Protein AF-O26610-F1 (afdb_monomer_lite)

pLDDT: mean 88.09, std 11.47, range [32.47, 98.5]

Sequence (473 aa):
MEDIETREIFRISFTELNTYLTCPFRYMLLYEYGFDVPSTRDQLYGIAVHECLRRINRRLMRGEAVTDDYLQELASHALRDIEMSPDGFRAFISKLKRYLEEIRGRASEIVSAEKPFSIMKDGFMITGQTDLIIRNREGGLELVDFKSMSGSGIHARDIELQLGVYRHALDLDFDGFLAYTFEDSEWHLIEPAADIEGLLEDVAERIRREEFPPRENNLCSLCIFRSICTYINGRQEAGAGGEAEDLRRAFRDLDPHDMDGYVEAMERIMGYLRNSHDPEVRARAADYLGEAGDAVALDVLREALNDPGEGVRIAARRAIERLKKAQRALKEDYQTLICGRDLFKPKKIHTPEGQFVVCRVCGHSKFLEDGVREVVGIIGDEEYSWRQEDRLFISMWDEESKRARNADIDVLWVTDSGDMDYGWAINAVYQRLKNDVTRAKPLSEIPVILRGDPEIGEEEMDILQRFGEVRYG

Secondary structure (DSSP, 8-state):
---------EEEEHHHHHHHHH-HHHHIIIIIS----PPPHHHHHHHHHHHHHHHHHHHHHTT----HHHHHHHHHHHTTTS---HHHHHHHHHHHHHHHHHHHHHEEEEEEEEEEEEEEETTEEEEEEEEEEEEETTS-EEEEEEESS-GGG--HHHHHHHHHHHHHHH----SEEEEEETTTTEEEE----S--HHHHHHHHHHHHTT-------TTGGG-TTHHHHHHHT-----S---HHHHHHHHHHT--TTSHHHHHHHHHHHHHHHHH-S-HHHHHHHHHHHHHHT-GGGHHHHHHHTT-SSHHHHHHHHHHHHHHHHHHHHHHHSGGG-EETTT---EEEEEETTEEEEEETTT--STTEE----EEEEEES--S--EEETTEEEEE-EETTTTEE-----SEEEEE--TT--HHHHHHHHHHHHHT-TT-SS-GGGS-EEEES-----HHHHHHHTTSS-EEE-

Radius of gyration: 36.29 Å; chains: 1; bounding box: 86×63×99 Å

Foldseek 3Di:
DDPPPPLQQAEDEPVLVLQCVQALQSSCVCPVVPDDDDDDLQRLLFQLVLQLLLVLLVCVQVVHDDDLVNLLVSSCVSCVVPDDDPVRSVVLSVLSVVVSVVCVQFAPHFPDAFQWWWDDDPSYIYIGTFGTWGQGPVRFIEGEHEDAADPVPDDLVSQLAVQQVVCVTPPDDGPFYWYAYSVVRDIDTHHHDDDPPVVVVVSVVCVVVVNRQTDDDPCLVVDPCNVVNCVPPVDPDPDDDDLQVVLVVLLVQQDVVPVVSNLVSLVSLLCQLPPPPDLVSNLVSLQSLLVSLKCLSVVSLVVQCPPPDPSSVVSSVSSLVSNVVSQPVCVVQQQFKAQQVQQERWDWDQDPSGIHTARPPSRTPSRIDGLANFEEEEDADADAWDDDGNYIYHDQADQVVLAGGEHQHQAYEYEAHPDDPLVSSLVRSLVRHQPPPPHPDDQQRHEYEYEDDHPADPVSVVSNNSGHHYYHD

InterPro domains:
  IPR004155 PBS lyase HEAT-like repeat [SM00567] (279-308)
  IPR011335 Restriction endonuclease type II-like [SSF52980] (10-171)
  IPR011604 PD-(D/E)XK endonuclease-like domain superfamily [G3DSA:3.90.320.10] (6-231)
  IPR011989 Armadillo-like helical [G3DSA:1.25.10.10] (246-332)
  IPR016024 Armadillo-type fold [SSF48371] (264-326)
  IPR038726 PD-(D/E)XK endonuclease-like domain, AddAB-type [PF12705] (11-229)

Structure (mmCIF, N/CA/C/O backbone):
data_AF-O26610-F1
#
_entry.id   AF-O26610-F1
#
loop_
_atom_site.group_PDB
_atom_site.id
_atom_site.type_symbol
_atom_site.label_atom_id
_atom_site.label_alt_id
_atom_site.label_comp_id
_atom_site.label_asym_id
_atom_site.label_entity_id
_atom_site.label_seq_id
_atom_site.pdbx_PDB_ins_code
_atom_site.Cartn_x
_atom_site.Cartn_y
_atom_site.Cartn_z
_atom_site.occupancy
_atom_site.B_iso_or_equiv
_atom_site.auth_seq_id
_atom_site.auth_comp_id
_atom_site.auth_asym_id
_atom_site.auth_atom_id
_atom_site.pdbx_PDB_model_num
ATOM 1 N N . MET A 1 1 ? -44.484 -38.883 -3.568 1.00 38.44 1 MET A N 1
ATOM 2 C CA . MET A 1 1 ? -43.456 -38.726 -2.527 1.00 38.44 1 MET A CA 1
ATOM 3 C C . MET A 1 1 ? -42.482 -37.752 -3.145 1.00 38.44 1 MET A C 1
ATOM 5 O O . MET A 1 1 ? -41.622 -38.170 -3.904 1.00 38.44 1 MET A O 1
ATOM 9 N N . GLU A 1 2 ? -42.832 -36.469 -3.053 1.00 38.47 2 GLU A N 1
ATOM 10 C CA . GLU A 1 2 ? -42.018 -35.386 -3.603 1.00 38.47 2 GLU A CA 1
ATOM 11 C C . GLU A 1 2 ? -40.672 -35.426 -2.890 1.00 38.47 2 GLU A C 1
ATOM 13 O O . GLU A 1 2 ? -40.637 -35.530 -1.661 1.00 38.47 2 GLU A O 1
ATOM 18 N N . ASP A 1 3 ? -39.599 -35.429 -3.677 1.00 37.47 3 ASP A N 1
ATOM 19 C CA . ASP A 1 3 ? -38.250 -35.196 -3.188 1.00 37.47 3 ASP A CA 1
ATOM 20 C C . ASP A 1 3 ? -38.277 -33.869 -2.434 1.00 37.47 3 ASP A C 1
ATOM 22 O O . ASP A 1 3 ? -38.389 -32.791 -3.018 1.00 37.47 3 ASP A O 1
ATOM 26 N N . ILE A 1 4 ? -38.230 -33.958 -1.108 1.00 45.69 4 ILE A N 1
ATOM 27 C CA . ILE A 1 4 ? -37.849 -32.836 -0.269 1.00 45.69 4 ILE A CA 1
ATOM 28 C C . ILE A 1 4 ? -36.360 -32.679 -0.555 1.00 45.69 4 ILE A C 1
ATOM 30 O O . ILE A 1 4 ? -35.533 -33.284 0.125 1.00 45.69 4 ILE A O 1
ATOM 34 N N . GLU A 1 5 ? -36.022 -31.934 -1.611 1.00 47.41 5 GLU A N 1
ATOM 35 C CA . GLU A 1 5 ? -34.691 -31.365 -1.767 1.00 47.41 5 GLU A CA 1
ATOM 36 C C . GLU A 1 5 ? -34.381 -30.681 -0.437 1.00 47.41 5 GLU A C 1
ATOM 38 O O . GLU A 1 5 ? -34.963 -29.650 -0.085 1.00 47.41 5 GLU A O 1
ATOM 43 N N . THR A 1 6 ? -33.517 -31.303 0.360 1.00 47.16 6 THR A N 1
ATOM 44 C CA . THR A 1 6 ? -32.883 -30.668 1.506 1.00 47.16 6 THR A CA 1
ATOM 45 C C . THR A 1 6 ? -32.123 -29.476 0.954 1.00 47.16 6 THR A C 1
ATOM 47 O O . THR A 1 6 ? -30.974 -29.617 0.547 1.00 47.16 6 THR A O 1
ATOM 50 N N . ARG A 1 7 ? -32.788 -28.314 0.881 1.00 55.81 7 ARG A N 1
ATOM 51 C CA . ARG A 1 7 ? -32.144 -27.026 0.634 1.00 55.81 7 ARG A CA 1
ATOM 52 C C . ARG A 1 7 ? -30.983 -26.942 1.608 1.00 55.81 7 ARG A C 1
ATOM 54 O O . ARG A 1 7 ? -31.197 -26.951 2.821 1.00 55.81 7 ARG A O 1
ATOM 61 N N . GLU A 1 8 ? -29.775 -26.951 1.066 1.00 65.88 8 GLU A N 1
ATOM 62 C CA . GLU A 1 8 ? -28.551 -26.868 1.843 1.00 65.88 8 GLU A CA 1
ATOM 63 C C . GLU A 1 8 ? -28.619 -25.586 2.680 1.00 65.88 8 GLU A C 1
ATOM 65 O O . GLU A 1 8 ? -28.785 -24.486 2.150 1.00 65.88 8 GLU A O 1
ATOM 70 N N . ILE A 1 9 ? -28.640 -25.741 4.007 1.00 77.62 9 ILE A N 1
ATOM 71 C CA . ILE A 1 9 ? -28.778 -24.603 4.915 1.00 77.62 9 ILE A CA 1
ATOM 72 C C . ILE A 1 9 ? -27.419 -23.913 4.977 1.00 77.62 9 ILE A C 1
ATOM 74 O O . ILE A 1 9 ? -26.476 -24.447 5.559 1.00 77.62 9 ILE A O 1
ATOM 78 N N . PHE A 1 10 ? -27.335 -22.712 4.413 1.00 81.94 10 PHE A N 1
ATOM 79 C CA . PHE A 1 10 ? -26.148 -21.875 4.498 1.00 81.94 10 PHE A CA 1
ATOM 80 C C . PHE A 1 10 ? -26.094 -21.223 5.880 1.00 81.94 10 PHE A C 1
ATOM 82 O O . PHE A 1 10 ? -27.008 -20.488 6.257 1.00 81.94 10 PHE A O 1
ATOM 89 N N . ARG A 1 11 ? -25.059 -21.524 6.669 1.00 88.25 11 ARG A N 1
ATOM 90 C CA . ARG A 1 11 ? -24.946 -21.083 8.064 1.00 88.25 11 ARG A CA 1
ATOM 91 C C . ARG A 1 11 ? -23.784 -20.115 8.239 1.00 88.25 11 ARG A C 1
ATOM 93 O O . ARG A 1 11 ? -22.658 -20.488 7.947 1.00 88.25 11 ARG A O 1
ATOM 100 N N . ILE A 1 12 ? -24.058 -18.953 8.830 1.00 89.69 12 ILE A N 1
ATOM 101 C CA . ILE A 1 12 ? -23.043 -17.964 9.212 1.00 89.69 12 ILE A CA 1
ATOM 102 C C . ILE A 1 12 ? -23.151 -17.579 10.687 1.00 89.69 12 ILE A C 1
ATOM 104 O O . ILE A 1 12 ? -24.216 -17.656 11.314 1.00 89.69 12 ILE A O 1
ATOM 108 N N . SER A 1 13 ? -22.042 -17.148 11.276 1.00 89.81 13 SER A N 1
ATOM 109 C CA . SER A 1 13 ? -22.050 -16.480 12.575 1.00 89.81 13 SER A CA 1
ATOM 110 C C . SER A 1 13 ? -22.505 -15.014 12.479 1.00 89.81 13 SER A C 1
ATOM 112 O O . SER A 1 13 ? -22.511 -14.389 11.420 1.00 89.81 13 SER A O 1
ATOM 114 N N . PHE A 1 14 ? -22.875 -14.413 13.607 1.00 86.62 14 PHE A N 1
ATOM 115 C CA . PHE A 1 14 ? -23.150 -12.977 13.665 1.00 86.62 14 PHE A CA 1
ATOM 116 C C . PHE A 1 14 ? -21.898 -12.134 13.345 1.00 86.62 14 PHE A C 1
ATOM 118 O O . PHE A 1 14 ? -21.988 -11.097 12.691 1.00 86.62 14 PHE A O 1
ATOM 125 N N . THR A 1 15 ? -20.710 -12.603 13.736 1.00 84.44 15 THR A N 1
ATOM 126 C CA . THR A 1 15 ? -19.430 -11.959 13.396 1.00 84.44 15 THR A CA 1
ATOM 127 C C . THR A 1 15 ? -19.179 -11.965 11.888 1.00 84.44 15 THR A C 1
ATOM 129 O O . THR A 1 15 ? -18.706 -10.973 11.328 1.00 84.44 15 THR A O 1
ATOM 132 N N . GLU A 1 16 ? -19.528 -13.060 11.219 1.00 91.44 16 GLU A N 1
ATOM 133 C CA . GLU A 1 16 ? -19.528 -13.183 9.761 1.00 91.44 16 GLU A CA 1
ATOM 134 C C . GLU A 1 16 ? -20.475 -12.177 9.105 1.00 91.44 16 GLU A C 1
ATOM 136 O O . GLU A 1 16 ? -20.039 -11.409 8.246 1.00 91.44 16 GLU A O 1
ATOM 141 N N . LEU A 1 17 ? -21.725 -12.096 9.576 1.00 89.25 17 LEU A N 1
ATOM 142 C CA . LEU A 1 17 ? -22.706 -11.110 9.108 1.00 89.25 17 LEU A CA 1
ATOM 143 C C . LEU A 1 17 ? -22.160 -9.684 9.233 1.00 89.25 17 LEU A C 1
ATOM 145 O O . LEU A 1 17 ? -22.169 -8.924 8.264 1.00 89.25 17 LEU A O 1
ATOM 149 N N . ASN A 1 18 ? -21.645 -9.325 10.411 1.00 85.12 18 ASN A N 1
ATOM 150 C CA . ASN A 1 18 ? -21.084 -7.999 10.642 1.00 85.12 18 ASN A CA 1
ATOM 151 C C . ASN A 1 18 ? -19.870 -7.738 9.736 1.00 85.12 18 ASN A C 1
ATOM 153 O O . ASN A 1 18 ? -19.698 -6.636 9.215 1.00 85.12 18 ASN A O 1
ATOM 157 N N . THR A 1 19 ? -19.050 -8.760 9.476 1.00 89.25 19 THR A N 1
ATOM 158 C CA . THR A 1 19 ? -17.919 -8.646 8.548 1.00 89.25 19 THR A CA 1
ATOM 159 C C . THR A 1 19 ? -18.396 -8.372 7.124 1.00 89.25 19 THR A C 1
ATOM 161 O O . THR A 1 19 ? -17.836 -7.488 6.477 1.00 89.25 19 THR A O 1
ATOM 164 N N . TYR A 1 20 ? -19.439 -9.062 6.654 1.00 91.62 20 TYR A N 1
ATOM 165 C CA . TYR A 1 20 ? -20.028 -8.841 5.332 1.00 91.62 20 TYR A CA 1
ATOM 166 C C . TYR A 1 20 ? -20.628 -7.436 5.205 1.00 91.62 20 TYR A C 1
ATOM 168 O O . TYR A 1 20 ? -20.332 -6.709 4.257 1.00 91.62 20 TYR A O 1
ATOM 176 N N . LEU A 1 21 ? -21.416 -7.010 6.196 1.00 86.81 21 LEU A N 1
ATOM 177 C CA . LEU A 1 21 ? -22.015 -5.674 6.237 1.00 86.81 21 LEU A CA 1
ATOM 178 C C . LEU A 1 21 ? -20.959 -4.563 6.308 1.00 86.81 21 LEU A C 1
ATOM 180 O O . LEU A 1 21 ? -21.119 -3.520 5.670 1.00 86.81 21 LEU A O 1
ATOM 184 N N . THR A 1 22 ? -19.850 -4.806 7.005 1.00 85.75 22 THR A N 1
ATOM 185 C CA . THR A 1 22 ? -18.701 -3.895 7.027 1.00 85.75 22 THR A CA 1
ATOM 186 C C . THR A 1 22 ? -18.022 -3.837 5.657 1.00 85.75 22 THR A C 1
ATOM 188 O O . THR A 1 22 ? -17.825 -2.755 5.101 1.00 85.75 22 THR A O 1
ATOM 191 N N . CYS A 1 23 ? -17.636 -4.993 5.106 1.00 91.44 23 CYS A N 1
ATOM 192 C CA . CYS A 1 23 ? -16.983 -5.115 3.807 1.00 91.44 23 CYS A CA 1
ATOM 193 C C . CYS A 1 23 ? -17.109 -6.548 3.244 1.00 91.44 23 CYS A C 1
ATOM 195 O O . CYS A 1 23 ? -16.408 -7.446 3.725 1.00 91.44 23 CYS A O 1
ATOM 197 N N . PRO A 1 24 ? -17.910 -6.763 2.179 1.00 93.81 24 PRO A N 1
ATOM 198 C CA . PRO A 1 24 ? -18.094 -8.082 1.563 1.00 93.81 24 PRO A CA 1
ATOM 199 C C . PRO A 1 24 ? -16.791 -8.722 1.068 1.00 93.81 24 PRO A C 1
ATOM 201 O O . PRO A 1 24 ? -16.585 -9.920 1.235 1.00 93.81 24 PRO A O 1
ATOM 204 N N . PHE A 1 25 ? -15.853 -7.926 0.548 1.00 94.00 25 PHE A N 1
ATOM 205 C CA . PHE A 1 25 ? -14.538 -8.435 0.144 1.00 94.00 25 PHE A CA 1
ATOM 206 C C . PHE A 1 25 ? -13.723 -8.989 1.324 1.00 94.00 25 PHE A C 1
ATOM 208 O O . PHE A 1 25 ? -13.061 -10.018 1.210 1.00 94.00 25 PHE A O 1
ATOM 215 N N . ARG A 1 26 ? -13.786 -8.331 2.491 1.00 93.62 26 ARG A N 1
ATOM 216 C CA . ARG A 1 26 ? -13.129 -8.832 3.708 1.00 93.62 26 ARG A CA 1
ATOM 217 C C . ARG A 1 26 ? -13.794 -10.117 4.204 1.00 93.62 26 ARG A C 1
ATOM 219 O O . ARG A 1 26 ? -13.084 -10.995 4.682 1.00 93.62 26 ARG A O 1
ATOM 226 N N . TYR A 1 27 ? -15.118 -10.219 4.088 1.00 94.38 27 TYR A N 1
ATOM 227 C CA . TYR A 1 27 ? -15.854 -11.448 4.389 1.00 94.38 27 TYR A CA 1
ATOM 228 C C . TYR A 1 27 ? -15.379 -12.607 3.511 1.00 94.38 27 TYR A C 1
ATOM 230 O O . TYR A 1 27 ? -14.985 -13.637 4.046 1.00 94.38 27 TYR A O 1
ATOM 238 N N . MET A 1 28 ? -15.311 -12.400 2.194 1.00 94.94 28 MET A N 1
ATOM 239 C CA . MET A 1 28 ? -14.844 -13.414 1.247 1.00 94.94 28 MET A CA 1
ATOM 240 C C . MET A 1 28 ? -13.447 -13.928 1.606 1.00 94.94 28 MET A C 1
ATOM 242 O O . MET A 1 28 ? -13.229 -15.131 1.690 1.00 94.94 28 MET A O 1
ATOM 246 N N . LEU A 1 29 ? -12.498 -13.033 1.892 1.00 93.62 29 LEU A N 1
ATOM 247 C CA . LEU A 1 29 ? -11.140 -13.457 2.244 1.00 93.62 29 LEU A CA 1
ATOM 248 C C . LEU A 1 29 ? -11.087 -14.269 3.546 1.00 93.62 29 LEU A C 1
ATOM 250 O O . LEU A 1 29 ? -10.361 -15.255 3.618 1.00 93.62 29 LEU A O 1
ATOM 254 N N . LEU A 1 30 ? -11.844 -13.876 4.571 1.00 91.38 30 LEU A N 1
ATOM 255 C CA . LEU A 1 30 ? -11.810 -14.557 5.868 1.00 91.38 30 LEU A CA 1
ATOM 256 C C . LEU A 1 30 ? -12.572 -15.882 5.869 1.00 91.38 30 LEU A C 1
ATOM 258 O O . LEU A 1 30 ? -12.075 -16.854 6.428 1.00 91.38 30 LEU A O 1
ATOM 262 N N . TYR A 1 31 ? -13.763 -15.921 5.274 1.00 92.06 31 TYR A N 1
ATOM 263 C CA . TYR A 1 31 ? -14.714 -17.014 5.487 1.00 92.06 31 TYR A CA 1
ATOM 264 C C . TYR A 1 31 ? -14.915 -17.894 4.256 1.00 92.06 31 TYR A C 1
ATOM 266 O O . TYR A 1 31 ? -14.994 -19.107 4.412 1.00 92.06 31 TYR A O 1
ATOM 274 N N . GLU A 1 32 ? -14.900 -17.323 3.048 1.00 90.38 32 GLU A N 1
ATOM 275 C CA . GLU A 1 32 ? -14.974 -18.122 1.814 1.00 90.38 32 GLU A CA 1
ATOM 276 C C . GLU A 1 32 ? -13.605 -18.720 1.467 1.00 90.38 32 GLU A C 1
ATOM 278 O O . GLU A 1 32 ? -13.487 -19.892 1.119 1.00 90.38 32 GLU A O 1
ATOM 283 N N . TYR A 1 33 ? -12.535 -17.927 1.587 1.00 90.75 33 TYR A N 1
ATOM 284 C CA . TYR A 1 33 ? -11.170 -18.365 1.265 1.00 90.75 33 TYR A CA 1
ATOM 285 C C . TYR A 1 33 ? -10.385 -18.870 2.482 1.00 90.75 33 TYR A C 1
ATOM 287 O O . TYR A 1 33 ? -9.326 -19.473 2.313 1.00 90.75 33 TYR A O 1
ATOM 295 N N . GLY A 1 34 ? -10.885 -18.640 3.700 1.00 88.88 34 GLY A N 1
ATOM 296 C CA . GLY A 1 34 ? -10.311 -19.208 4.921 1.00 88.88 34 GLY A CA 1
ATOM 297 C C . GLY A 1 34 ? -8.950 -18.635 5.328 1.00 88.88 34 GLY A C 1
ATOM 298 O O . GLY A 1 34 ? -8.141 -19.360 5.909 1.00 88.88 34 GLY A O 1
ATOM 299 N N . PHE A 1 35 ? -8.652 -17.367 5.015 1.00 88.44 35 PHE A N 1
ATOM 300 C CA . PHE A 1 35 ? -7.400 -16.740 5.454 1.00 88.44 35 PHE A CA 1
ATOM 301 C C . PHE A 1 35 ? -7.350 -16.607 6.981 1.00 88.44 35 PHE A C 1
ATOM 303 O O . PHE A 1 35 ? -8.181 -15.926 7.582 1.00 88.44 35 PHE A O 1
ATOM 310 N N . ASP A 1 36 ? -6.310 -17.177 7.590 1.00 83.81 36 ASP A N 1
ATOM 311 C CA . ASP A 1 36 ? -6.012 -16.997 9.009 1.00 83.81 36 ASP A CA 1
ATOM 312 C C . ASP A 1 36 ? -5.212 -15.703 9.224 1.00 83.81 36 ASP A C 1
ATOM 314 O O . ASP A 1 36 ? -4.169 -15.483 8.597 1.00 83.81 36 ASP A O 1
ATOM 318 N N . VAL A 1 37 ? -5.718 -14.817 10.084 1.00 81.00 37 VAL A N 1
ATOM 319 C CA . VAL A 1 37 ? -5.119 -13.505 10.352 1.00 81.00 37 VAL A CA 1
ATOM 320 C C . VAL A 1 37 ? -4.825 -13.344 11.839 1.00 81.00 37 VAL A C 1
ATOM 322 O O . VAL A 1 37 ? -5.688 -13.625 12.670 1.00 81.00 37 VAL A O 1
ATOM 325 N N . PRO A 1 38 ? -3.629 -12.849 12.206 1.00 74.81 38 PRO A N 1
ATOM 326 C CA . PRO A 1 38 ? -3.303 -12.636 13.604 1.00 74.81 38 PRO A CA 1
ATOM 327 C C . PRO A 1 38 ? -4.210 -11.555 14.195 1.00 74.81 38 PRO A C 1
ATOM 329 O O . PRO A 1 38 ? -4.344 -10.462 13.635 1.00 74.81 38 PRO A O 1
ATOM 332 N N . SER A 1 39 ? -4.803 -11.850 15.351 1.00 76.06 39 SER A N 1
ATOM 333 C CA . SER A 1 39 ? -5.581 -10.875 16.112 1.00 76.06 39 SER A CA 1
ATOM 334 C C . SER A 1 39 ? -4.712 -9.684 16.508 1.00 76.06 39 SER A C 1
ATOM 336 O O . SER A 1 39 ? -3.582 -9.843 16.978 1.00 76.06 39 SER A O 1
ATOM 338 N N . THR A 1 40 ? -5.241 -8.472 16.355 1.00 78.25 40 THR A N 1
ATOM 339 C CA . THR A 1 40 ? -4.560 -7.264 16.831 1.00 78.25 40 THR A CA 1
ATOM 340 C C . THR A 1 40 ? -4.579 -7.201 18.358 1.00 78.25 40 THR A C 1
ATOM 342 O O . THR A 1 40 ? -5.410 -7.826 19.020 1.00 78.25 40 THR A O 1
ATOM 345 N N . ARG A 1 41 ? -3.686 -6.393 18.944 1.00 78.06 41 ARG A N 1
ATOM 346 C CA . ARG A 1 41 ? -3.663 -6.160 20.396 1.00 78.06 41 ARG A CA 1
ATOM 347 C C . ARG A 1 41 ? -5.018 -5.670 20.930 1.00 78.06 41 ARG A C 1
ATOM 349 O O . ARG A 1 41 ? -5.444 -6.135 21.982 1.00 78.06 41 ARG A O 1
ATOM 356 N N . ASP A 1 42 ? -5.698 -4.788 20.199 1.00 76.00 42 ASP A N 1
ATOM 357 C CA . ASP A 1 42 ? -7.007 -4.253 20.598 1.00 76.00 42 ASP A CA 1
ATOM 358 C C . ASP A 1 42 ? -8.105 -5.325 20.547 1.00 76.00 42 ASP A C 1
ATOM 360 O O . ASP A 1 42 ? -8.960 -5.376 21.428 1.00 76.00 42 ASP A O 1
ATOM 364 N N . GLN A 1 43 ? -8.051 -6.236 19.567 1.00 76.62 43 GLN A N 1
ATOM 365 C CA . GLN A 1 43 ? -8.963 -7.382 19.495 1.00 76.62 43 GLN A CA 1
ATOM 366 C C . GLN A 1 43 ? -8.733 -8.359 20.649 1.00 76.62 43 GLN A C 1
ATOM 368 O O . GLN A 1 43 ? -9.693 -8.778 21.292 1.00 76.62 43 GLN A O 1
ATOM 373 N N . LEU A 1 44 ? -7.471 -8.692 20.947 1.00 82.81 44 LEU A N 1
ATOM 374 C CA . LEU A 1 44 ? -7.124 -9.536 22.094 1.00 82.81 44 LEU A CA 1
ATOM 375 C C . LEU A 1 44 ? -7.596 -8.902 23.407 1.00 82.81 44 LEU A C 1
ATOM 377 O O . LEU A 1 44 ? -8.157 -9.591 24.258 1.00 82.81 44 LEU A O 1
ATOM 381 N N . TYR A 1 45 ? -7.429 -7.586 23.554 1.00 87.94 45 TYR A N 1
ATOM 382 C CA . TYR A 1 45 ? -7.920 -6.848 24.714 1.00 87.94 45 TYR A CA 1
ATOM 383 C C . TYR A 1 45 ? -9.448 -6.894 24.816 1.00 87.94 45 TYR A C 1
ATOM 385 O O . TYR A 1 45 ? -9.975 -7.175 25.891 1.00 87.94 45 TYR A O 1
ATOM 393 N N . GLY A 1 46 ? -10.163 -6.708 23.704 1.00 87.06 46 GLY A N 1
ATOM 394 C CA . GLY A 1 46 ? -11.618 -6.846 23.660 1.00 87.06 46 GLY A CA 1
ATOM 395 C C . GLY A 1 46 ? -12.097 -8.233 24.087 1.00 87.06 46 GLY A C 1
ATOM 396 O O . GLY A 1 46 ? -12.954 -8.342 24.962 1.00 87.06 46 GLY A O 1
ATOM 397 N N . ILE A 1 47 ? -11.481 -9.296 23.561 1.00 84.94 47 ILE A N 1
ATOM 398 C CA . ILE A 1 47 ? -11.773 -10.684 23.957 1.00 84.94 47 ILE A CA 1
ATOM 399 C C . ILE A 1 47 ? -11.550 -10.875 25.462 1.00 84.94 47 ILE A C 1
ATOM 401 O O . ILE A 1 47 ? -12.394 -11.457 26.144 1.00 84.94 47 ILE A O 1
ATOM 405 N N . ALA A 1 48 ? -10.446 -10.352 26.001 1.00 92.25 48 ALA A N 1
ATOM 406 C CA . ALA A 1 48 ? -10.145 -10.441 27.424 1.00 92.25 48 ALA A CA 1
ATOM 407 C C . ALA A 1 48 ? -11.187 -9.712 28.292 1.00 92.25 48 ALA A C 1
ATOM 409 O O . ALA A 1 48 ? -11.590 -10.237 29.333 1.00 92.25 48 ALA A O 1
ATOM 410 N N . VAL A 1 49 ? -11.652 -8.533 27.862 1.00 95.44 49 VAL A N 1
ATOM 411 C CA . VAL A 1 49 ? -12.724 -7.779 28.531 1.00 95.44 49 VAL A CA 1
ATOM 412 C C . VAL A 1 49 ? -14.023 -8.582 28.540 1.00 95.44 49 VAL A C 1
ATOM 414 O O . VAL A 1 49 ? -14.550 -8.840 29.624 1.00 95.44 49 VAL A O 1
ATOM 417 N N . HIS A 1 50 ? -14.509 -9.038 27.378 1.00 92.94 50 HIS A N 1
ATOM 418 C CA . HIS A 1 50 ? -15.747 -9.829 27.303 1.00 92.94 50 HIS A CA 1
ATOM 419 C C . HIS A 1 50 ? -15.640 -11.103 28.142 1.00 92.94 50 HIS A C 1
ATOM 421 O O . HIS A 1 50 ? -16.565 -11.422 28.886 1.00 92.94 50 HIS A O 1
ATOM 427 N N . GLU A 1 51 ? -14.495 -11.792 28.121 1.00 92.75 51 GLU A N 1
ATOM 428 C CA . GLU A 1 51 ? -14.286 -12.988 28.936 1.00 92.75 51 GLU A CA 1
ATOM 429 C C . GLU A 1 51 ? -14.413 -12.699 30.434 1.00 92.75 51 GLU A C 1
ATOM 431 O O . GLU A 1 51 ? -15.064 -13.452 31.170 1.00 92.75 51 GLU A O 1
ATOM 436 N N . CYS A 1 52 ? -13.815 -11.599 30.895 1.00 97.12 52 CYS A N 1
ATOM 437 C CA . CYS A 1 52 ? -13.892 -11.202 32.292 1.00 97.12 52 CYS A CA 1
ATOM 438 C C . CYS A 1 52 ? -15.334 -10.870 32.691 1.00 97.12 52 CYS A C 1
ATOM 440 O O . CYS A 1 52 ? -15.848 -11.429 33.664 1.00 97.12 52 CYS A O 1
ATOM 442 N N . LEU A 1 53 ? -16.009 -10.011 31.923 1.00 97.94 53 LEU A N 1
ATOM 443 C CA . LEU A 1 53 ? -17.390 -9.603 32.191 1.00 97.94 53 LEU A CA 1
ATOM 444 C C . LEU A 1 53 ? -18.335 -10.809 32.156 1.00 97.94 53 LEU A C 1
ATOM 446 O O . LEU A 1 53 ? -19.119 -11.016 33.084 1.00 97.94 53 LEU A O 1
ATOM 450 N N . ARG A 1 54 ? -18.197 -11.688 31.160 1.00 95.44 54 ARG A N 1
ATOM 451 C CA . ARG A 1 54 ? -18.939 -12.948 31.052 1.00 95.44 54 ARG A CA 1
ATOM 452 C C . ARG A 1 54 ? -18.789 -13.811 32.298 1.00 95.44 54 ARG A C 1
ATOM 454 O O . ARG A 1 54 ? -19.786 -14.276 32.854 1.00 95.44 54 ARG A O 1
ATOM 461 N N . ARG A 1 55 ? -17.556 -14.063 32.745 1.00 96.25 55 ARG A N 1
ATOM 462 C CA . ARG A 1 55 ? -17.298 -14.927 33.906 1.00 96.25 55 ARG A CA 1
ATOM 463 C C . ARG A 1 55 ? -17.794 -14.306 35.209 1.00 96.25 55 ARG A C 1
ATOM 465 O O . ARG A 1 55 ? -18.365 -15.032 36.023 1.00 96.25 55 ARG A O 1
ATOM 472 N N . ILE A 1 56 ? -17.660 -12.988 35.373 1.00 97.88 56 ILE A N 1
ATOM 473 C CA . ILE A 1 56 ? -18.257 -12.247 36.494 1.00 97.88 56 ILE A CA 1
ATOM 474 C C . ILE A 1 56 ? -19.774 -12.451 36.502 1.00 97.88 56 ILE A C 1
ATOM 476 O O . ILE A 1 56 ? -20.320 -12.915 37.502 1.00 97.88 56 ILE A O 1
ATOM 480 N N . ASN A 1 57 ? -20.452 -12.186 35.384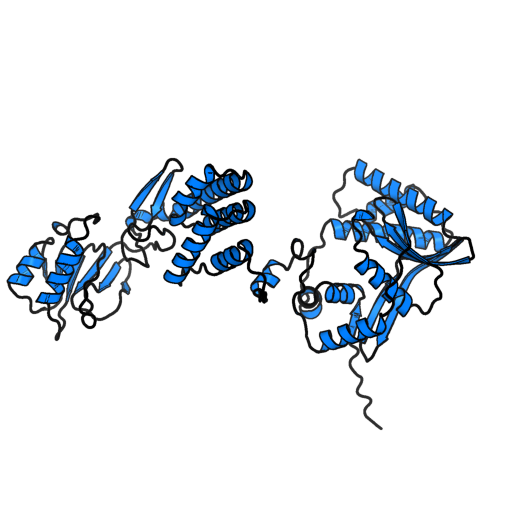 1.00 97.94 57 ASN A N 1
ATOM 481 C CA . ASN A 1 57 ? -21.908 -12.294 35.298 1.00 97.94 57 ASN A CA 1
ATOM 482 C C . ASN A 1 57 ? -22.403 -13.726 35.515 1.00 97.94 57 ASN A C 1
ATOM 484 O O . ASN A 1 57 ? -23.332 -13.931 36.288 1.00 97.94 57 ASN A O 1
ATOM 488 N N . ARG A 1 58 ? -21.746 -14.741 34.940 1.00 95.94 58 ARG A N 1
ATOM 489 C CA . ARG A 1 58 ? -22.089 -16.154 35.192 1.00 95.94 58 ARG A CA 1
ATOM 490 C C . ARG A 1 58 ? -21.946 -16.548 36.660 1.00 95.94 58 ARG A C 1
ATOM 492 O O . ARG A 1 58 ? -22.713 -17.377 37.141 1.00 95.94 58 ARG A O 1
ATOM 499 N N . ARG A 1 59 ? -20.973 -15.975 37.369 1.00 96.31 59 ARG A N 1
ATOM 500 C CA . ARG A 1 59 ? -20.780 -16.201 38.805 1.00 96.31 59 ARG A CA 1
ATOM 501 C C . ARG A 1 59 ? -21.893 -15.533 39.618 1.00 96.31 59 ARG A C 1
ATOM 503 O O . ARG A 1 59 ? -22.484 -16.177 40.481 1.00 96.31 59 ARG A O 1
ATOM 510 N N . LEU A 1 60 ? -22.263 -14.301 39.259 1.00 96.25 60 LEU A N 1
ATOM 511 C CA . LEU A 1 60 ? -23.412 -13.597 39.842 1.00 96.25 60 LEU A CA 1
ATOM 512 C C . LEU A 1 60 ? -24.736 -14.342 39.604 1.00 96.25 60 LEU A C 1
ATOM 514 O O . LEU A 1 60 ? -25.511 -14.488 40.543 1.00 96.25 60 LEU A O 1
ATOM 518 N N . MET A 1 61 ? -24.963 -14.886 38.402 1.00 94.44 61 MET A N 1
ATOM 519 C CA . MET A 1 61 ? -26.141 -15.714 38.080 1.00 94.44 61 MET A CA 1
ATOM 520 C C . MET A 1 61 ? -26.286 -16.926 39.005 1.00 94.44 61 MET A C 1
ATOM 522 O O . MET A 1 61 ? -27.396 -17.350 39.309 1.00 94.44 61 MET A O 1
ATOM 526 N N . ARG A 1 62 ? -25.167 -17.501 39.458 1.00 94.56 62 ARG A N 1
ATOM 527 C CA . ARG A 1 62 ? -25.146 -18.656 40.369 1.00 94.56 62 ARG A CA 1
ATOM 528 C C . ARG A 1 62 ? -25.250 -18.264 41.846 1.00 94.56 62 ARG A C 1
ATOM 530 O O . ARG A 1 62 ? -25.196 -19.139 42.704 1.00 94.56 62 ARG A O 1
ATOM 537 N N . GLY A 1 63 ? -25.357 -16.970 42.155 1.00 93.06 63 GLY A N 1
ATOM 538 C CA . GLY A 1 63 ? -25.328 -16.456 43.527 1.00 93.06 63 GLY A CA 1
ATOM 539 C C . GLY A 1 63 ? -23.959 -16.590 44.203 1.00 93.06 63 GLY A C 1
ATOM 540 O O . GLY A 1 63 ? -23.860 -16.510 45.425 1.00 93.06 63 GLY A O 1
ATOM 541 N N . GLU A 1 64 ? -22.896 -16.814 43.431 1.00 95.44 64 GLU A N 1
ATOM 542 C CA . GLU A 1 64 ? -21.545 -16.980 43.954 1.00 95.44 64 GLU A CA 1
ATOM 543 C C . GLU A 1 64 ? -20.879 -15.616 44.201 1.00 95.44 64 GLU A C 1
ATOM 545 O O . GLU A 1 64 ? -21.024 -14.664 43.428 1.00 95.44 64 GLU A O 1
ATOM 550 N N . ALA A 1 65 ? -20.083 -15.519 45.269 1.00 93.19 65 ALA A N 1
ATOM 551 C CA . ALA A 1 65 ? -19.323 -14.308 45.559 1.00 93.19 65 ALA A CA 1
ATOM 552 C C . ALA A 1 65 ? -18.228 -14.069 44.504 1.00 93.19 65 ALA A C 1
ATOM 554 O O . ALA A 1 65 ? -17.467 -14.976 44.161 1.00 93.19 65 ALA A O 1
ATOM 555 N N . VAL A 1 66 ? -18.126 -12.823 44.037 1.00 96.56 66 VAL A N 1
ATOM 556 C CA . VAL A 1 66 ? -17.041 -12.318 43.183 1.00 96.56 66 VAL A CA 1
ATOM 557 C C . VAL A 1 66 ? -16.090 -11.539 44.092 1.00 96.56 66 VAL A C 1
ATOM 559 O O . VAL A 1 66 ? -16.442 -10.452 44.551 1.00 96.56 66 VAL A O 1
ATOM 562 N N . THR A 1 67 ? -14.945 -12.138 44.427 1.00 96.56 67 THR A N 1
ATOM 563 C CA . THR A 1 67 ? -13.940 -11.577 45.348 1.00 96.56 67 THR A CA 1
ATOM 564 C C . THR A 1 67 ? -12.808 -10.880 44.597 1.00 96.56 67 THR A C 1
ATOM 566 O O . THR A 1 67 ? -12.595 -11.124 43.410 1.00 96.56 67 THR A O 1
ATOM 569 N N . ASP A 1 68 ? -12.035 -10.057 45.305 1.00 95.56 68 ASP A N 1
ATOM 570 C CA . ASP A 1 68 ? -10.843 -9.399 44.758 1.00 95.56 68 ASP A CA 1
ATOM 571 C C . ASP A 1 68 ? -9.807 -10.393 44.220 1.00 95.56 68 ASP A C 1
ATOM 573 O O . ASP A 1 68 ? -9.252 -10.176 43.143 1.00 95.56 68 ASP A O 1
ATOM 577 N N . ASP A 1 69 ? -9.579 -11.499 44.931 1.00 95.75 69 ASP A N 1
ATOM 578 C CA . ASP A 1 69 ? -8.660 -12.557 44.494 1.00 95.75 69 ASP A CA 1
ATOM 579 C C . ASP A 1 69 ? -9.139 -13.211 43.196 1.00 95.75 69 ASP A C 1
ATOM 581 O O . ASP A 1 69 ? -8.346 -13.462 42.290 1.00 95.75 69 ASP A O 1
ATOM 585 N N . TYR A 1 70 ? -10.452 -13.420 43.065 1.00 97.06 70 TYR A N 1
ATOM 586 C CA . TYR A 1 70 ? -11.021 -13.956 41.838 1.00 97.06 70 TYR A CA 1
ATOM 587 C C . TYR A 1 70 ? -10.876 -12.984 40.664 1.00 97.06 70 TYR A C 1
ATOM 589 O O . TYR A 1 70 ? -10.546 -13.416 39.564 1.00 97.06 70 TYR A O 1
ATOM 597 N N . LEU A 1 71 ? -11.089 -11.681 40.878 1.00 97.25 71 LEU A N 1
ATOM 598 C CA . LEU A 1 71 ? -10.887 -10.673 39.831 1.00 97.25 71 LEU A CA 1
ATOM 599 C C . LEU A 1 71 ? -9.422 -10.608 39.381 1.00 97.25 71 LEU A C 1
ATOM 601 O O . LEU A 1 71 ? -9.162 -10.469 38.187 1.00 97.25 71 LEU A O 1
ATOM 605 N N . GLN A 1 72 ? -8.475 -10.748 40.314 1.00 95.81 72 GLN A N 1
ATOM 606 C CA . GLN A 1 72 ? -7.049 -10.831 39.992 1.00 95.81 72 GLN A CA 1
ATOM 607 C C . GLN A 1 72 ? -6.733 -12.071 39.155 1.00 95.81 72 GLN A C 1
ATOM 609 O O . GLN A 1 72 ? -6.149 -11.942 38.082 1.00 95.81 72 GLN A O 1
ATOM 614 N N . GLU A 1 73 ? -7.161 -13.255 39.597 1.00 95.25 73 GLU A N 1
ATOM 615 C CA . GLU A 1 73 ? -6.950 -14.512 38.870 1.00 95.25 73 GLU A CA 1
ATOM 616 C C . GLU A 1 73 ? -7.572 -14.462 37.466 1.00 95.25 73 GLU A C 1
ATOM 618 O O . GLU A 1 73 ? -6.969 -14.889 36.480 1.00 95.25 73 GLU A O 1
ATOM 623 N N . LEU A 1 74 ? -8.783 -13.916 37.372 1.00 94.62 74 LEU A N 1
ATOM 624 C CA . LEU A 1 74 ? -9.519 -13.755 36.129 1.00 94.62 74 LEU A CA 1
ATOM 625 C C . LEU A 1 74 ? -8.773 -12.851 35.144 1.00 94.62 74 LEU A C 1
ATOM 627 O O . LEU A 1 74 ? -8.545 -13.259 34.006 1.00 94.62 74 LEU A O 1
ATOM 631 N N . ALA A 1 75 ? -8.354 -11.666 35.593 1.00 94.50 75 ALA A N 1
ATOM 632 C CA . ALA A 1 75 ? -7.602 -10.724 34.774 1.00 94.50 75 ALA A CA 1
ATOM 633 C C . ALA A 1 75 ? -6.245 -11.306 34.350 1.00 94.50 75 ALA A C 1
ATOM 635 O O . ALA A 1 75 ? -5.876 -11.197 33.184 1.00 94.50 75 ALA A O 1
ATOM 636 N N . SER A 1 76 ? -5.521 -11.978 35.255 1.00 92.25 76 SER A N 1
ATOM 637 C CA . SER A 1 76 ? -4.241 -12.626 34.936 1.00 92.25 76 SER A CA 1
ATOM 638 C C . SER A 1 76 ? -4.383 -13.707 33.865 1.00 92.25 76 SER A C 1
ATOM 640 O O . SER A 1 76 ? -3.501 -13.854 33.022 1.00 92.25 76 SER A O 1
ATOM 642 N N . HIS A 1 77 ? -5.482 -14.465 33.882 1.00 91.06 77 HIS A N 1
ATOM 643 C CA . HIS A 1 77 ? -5.762 -15.458 32.850 1.00 91.06 77 HIS A CA 1
ATOM 644 C C . HIS A 1 77 ? -6.153 -14.821 31.516 1.00 91.06 77 HIS A C 1
ATOM 646 O O . HIS A 1 77 ? -5.614 -15.216 30.486 1.00 91.06 77 HIS A O 1
ATOM 652 N N . ALA A 1 78 ? -7.071 -13.853 31.531 1.00 90.00 78 ALA A N 1
ATOM 653 C CA . ALA A 1 78 ? -7.605 -13.240 30.318 1.00 90.00 78 ALA A CA 1
ATOM 654 C C . ALA A 1 78 ? -6.568 -12.384 29.572 1.00 90.00 78 ALA A C 1
ATOM 656 O O . ALA A 1 78 ? -6.585 -12.321 28.349 1.00 90.00 78 ALA A O 1
ATOM 657 N N . LEU A 1 79 ? -5.647 -11.749 30.302 1.00 91.62 79 LEU A N 1
ATOM 658 C CA . LEU A 1 79 ? -4.637 -10.840 29.753 1.00 91.62 79 LEU A CA 1
ATOM 659 C C . LEU A 1 79 ? -3.269 -11.506 29.546 1.00 91.62 79 LEU A C 1
ATOM 661 O O . LEU A 1 79 ? -2.295 -10.807 29.286 1.00 91.62 79 LEU A O 1
ATOM 665 N N . ARG A 1 80 ? -3.172 -12.837 29.675 1.00 88.56 80 ARG A N 1
ATOM 666 C CA . ARG A 1 80 ? -1.899 -13.580 29.614 1.00 88.56 80 ARG A CA 1
ATOM 667 C C . ARG A 1 80 ? -1.078 -13.261 28.362 1.00 88.56 80 ARG A C 1
ATOM 669 O O . ARG A 1 80 ? 0.137 -13.125 28.459 1.00 88.56 80 ARG A O 1
ATOM 676 N N . ASP A 1 81 ? -1.749 -13.134 27.223 1.00 81.00 81 ASP A N 1
ATOM 677 C CA . ASP A 1 81 ? -1.119 -12.928 25.915 1.00 81.00 81 ASP A CA 1
ATOM 678 C C . ASP A 1 81 ? -1.019 -11.437 25.532 1.00 81.00 81 ASP A C 1
ATOM 680 O O . ASP A 1 81 ? -0.751 -11.094 24.381 1.00 81.00 81 ASP A O 1
ATOM 684 N N . ILE A 1 82 ? -1.236 -10.529 26.492 1.00 87.56 82 ILE A N 1
ATOM 685 C CA . ILE A 1 82 ? -1.190 -9.078 26.295 1.00 87.56 82 ILE A CA 1
ATOM 686 C C . ILE A 1 82 ? -0.104 -8.486 27.190 1.00 87.56 82 ILE A C 1
ATOM 688 O O . ILE A 1 82 ? -0.207 -8.493 28.416 1.00 87.56 82 ILE A O 1
ATOM 692 N N . GLU A 1 83 ? 0.926 -7.904 26.575 1.00 85.69 83 GLU A N 1
ATOM 693 C CA . GLU A 1 83 ? 1.975 -7.211 27.320 1.00 85.69 83 GLU A CA 1
ATOM 694 C C . GLU A 1 83 ? 1.404 -5.964 28.017 1.00 85.69 83 GLU A C 1
ATOM 696 O O . GLU A 1 83 ? 0.880 -5.039 27.382 1.00 85.69 83 GLU A O 1
ATOM 701 N N . MET A 1 84 ? 1.487 -5.950 29.348 1.00 88.25 84 MET A N 1
ATOM 702 C CA . MET A 1 84 ? 0.847 -4.941 30.183 1.00 88.25 84 MET A CA 1
ATOM 703 C C . MET A 1 84 ? 1.728 -4.549 31.364 1.00 88.25 84 MET A C 1
ATOM 705 O O . MET A 1 84 ? 2.329 -5.393 32.027 1.00 88.25 84 MET A O 1
ATOM 709 N N . SER A 1 85 ? 1.777 -3.248 31.656 1.00 92.25 85 SER A N 1
ATOM 710 C CA . SER A 1 85 ? 2.475 -2.751 32.838 1.00 92.25 85 SER A CA 1
ATOM 711 C C . SER A 1 85 ? 1.719 -3.121 34.124 1.00 92.25 85 SER A C 1
ATOM 713 O O . SER A 1 85 ? 0.491 -3.252 34.105 1.00 92.25 85 SER A O 1
ATOM 715 N N . PRO A 1 86 ? 2.407 -3.213 35.277 1.00 92.44 86 PRO A N 1
ATOM 716 C CA . PRO A 1 86 ? 1.744 -3.436 36.562 1.00 92.44 86 PRO A CA 1
ATOM 717 C C . PRO A 1 86 ? 0.666 -2.389 36.894 1.00 92.44 86 PRO A C 1
ATOM 719 O O . PRO A 1 86 ? -0.354 -2.732 37.487 1.00 92.44 86 PRO A O 1
ATOM 722 N N . ASP A 1 87 ? 0.868 -1.124 36.508 1.00 94.38 87 ASP A N 1
ATOM 723 C CA . ASP A 1 87 ? -0.139 -0.063 36.661 1.00 94.38 87 ASP A CA 1
ATOM 724 C C . ASP A 1 87 ? -1.350 -0.281 35.754 1.00 94.38 87 ASP A C 1
ATOM 726 O O . ASP A 1 87 ? -2.484 -0.160 36.214 1.00 94.38 87 ASP A O 1
ATOM 730 N N . GLY A 1 88 ? -1.123 -0.663 34.492 1.00 92.94 88 GLY A N 1
ATOM 731 C CA . GLY A 1 88 ? -2.197 -1.001 33.558 1.00 92.94 88 GLY A CA 1
ATOM 732 C C . GLY A 1 88 ? -3.038 -2.173 34.060 1.00 92.94 88 GLY A C 1
ATOM 733 O O . GLY A 1 88 ? -4.264 -2.097 34.060 1.00 92.94 88 GLY A O 1
ATOM 734 N N . PHE A 1 89 ? -2.389 -3.207 34.598 1.00 95.06 89 PHE A N 1
ATOM 735 C CA . PHE A 1 89 ? -3.069 -4.366 35.175 1.00 95.06 89 PHE A CA 1
ATOM 736 C C . PHE A 1 89 ? -3.923 -3.986 36.396 1.00 95.06 89 PHE A C 1
ATOM 738 O O . PHE A 1 89 ? -5.085 -4.383 36.504 1.00 95.06 89 PHE A O 1
ATOM 745 N N . ARG A 1 90 ? -3.395 -3.136 37.290 1.00 95.94 90 ARG A N 1
ATOM 746 C CA . ARG A 1 90 ? -4.165 -2.580 38.418 1.00 95.94 90 ARG A CA 1
ATOM 747 C C . ARG A 1 90 ? -5.350 -1.730 37.959 1.00 95.94 90 ARG A C 1
ATOM 749 O O . ARG A 1 90 ? -6.426 -1.819 38.556 1.00 95.94 90 ARG A O 1
ATOM 756 N N . ALA A 1 91 ? -5.174 -0.920 36.917 1.00 95.25 91 ALA A N 1
ATOM 757 C CA . ALA A 1 91 ? -6.242 -0.101 36.355 1.00 95.25 91 ALA A CA 1
ATOM 758 C C . ALA A 1 91 ? -7.351 -0.975 35.745 1.00 95.25 91 ALA A C 1
ATOM 760 O O . ALA A 1 91 ? -8.528 -0.729 36.001 1.00 95.25 91 ALA A O 1
ATOM 761 N N . PHE A 1 92 ? -6.986 -2.041 35.026 1.00 96.50 92 PHE A N 1
ATOM 762 C CA . PHE A 1 92 ? -7.926 -3.015 34.467 1.00 96.50 92 PHE A CA 1
ATOM 763 C C . PHE A 1 92 ? -8.777 -3.686 35.552 1.00 96.50 92 PHE A C 1
ATOM 765 O O . PHE A 1 92 ? -10.004 -3.689 35.472 1.00 96.50 92 PHE A O 1
ATOM 772 N N . ILE A 1 93 ? -8.145 -4.181 36.623 1.00 97.44 93 ILE A N 1
ATOM 773 C CA . ILE A 1 93 ? -8.868 -4.745 37.775 1.00 97.44 93 ILE A CA 1
ATOM 774 C C . ILE A 1 93 ? -9.796 -3.703 38.407 1.00 97.44 93 ILE A C 1
ATOM 776 O O . ILE A 1 93 ? -10.923 -4.025 38.776 1.00 97.44 93 ILE A O 1
ATOM 780 N N . SER A 1 94 ? -9.346 -2.454 38.531 1.00 97.38 94 SER A N 1
ATOM 781 C CA . SER A 1 94 ? -10.168 -1.382 39.104 1.00 97.38 94 SER A CA 1
ATOM 782 C C . SER A 1 94 ? -11.424 -1.113 38.267 1.00 97.38 94 SER A C 1
ATOM 784 O O . SER A 1 94 ? -12.490 -0.891 38.838 1.00 97.38 94 SER A O 1
ATOM 786 N N . LYS A 1 95 ? -11.335 -1.209 36.934 1.00 97.94 95 LYS A N 1
ATOM 787 C CA . LYS A 1 95 ? -12.499 -1.140 36.034 1.00 97.94 95 LYS A CA 1
ATOM 788 C C . LYS A 1 95 ? -13.441 -2.332 36.219 1.00 97.94 95 LYS A C 1
ATOM 790 O O . LYS A 1 95 ? -14.643 -2.131 36.338 1.00 97.94 95 LYS A O 1
ATOM 795 N N . LEU A 1 96 ? -12.922 -3.558 36.351 1.00 98.25 96 LEU A N 1
ATOM 796 C CA . LEU A 1 96 ? -13.756 -4.733 36.660 1.00 98.25 96 LEU A CA 1
ATOM 797 C C . LEU A 1 96 ? -14.503 -4.589 37.994 1.00 98.25 96 LEU A C 1
ATOM 799 O O . LEU A 1 96 ? -15.665 -4.980 38.098 1.00 98.25 96 LEU A O 1
ATOM 803 N N . LYS A 1 97 ? -13.849 -4.024 39.015 1.00 97.88 97 LYS A N 1
ATOM 804 C CA . LYS A 1 97 ? -14.482 -3.727 40.309 1.00 97.88 97 LYS A CA 1
ATOM 805 C C . LYS A 1 97 ? -15.604 -2.705 40.162 1.00 97.88 97 LYS A C 1
ATOM 807 O O . LYS A 1 97 ? -16.684 -2.923 40.700 1.00 97.88 97 LYS A O 1
ATOM 812 N N . ARG A 1 98 ? -15.370 -1.639 39.392 1.00 97.75 98 ARG A N 1
ATOM 813 C CA . ARG A 1 98 ? -16.394 -0.631 39.102 1.00 97.75 98 ARG A CA 1
ATOM 814 C C . ARG A 1 98 ? -17.592 -1.241 38.376 1.00 97.75 98 ARG A C 1
ATOM 816 O O . ARG A 1 98 ? -18.714 -1.084 38.842 1.00 97.75 98 ARG A O 1
ATOM 823 N N . TYR A 1 99 ? -17.349 -2.027 37.326 1.00 98.12 99 TYR A N 1
ATOM 824 C CA . TYR A 1 99 ? -18.400 -2.782 36.644 1.00 98.12 99 TYR A CA 1
ATOM 825 C C . TYR A 1 99 ? -19.206 -3.653 37.621 1.00 98.12 99 TYR A C 1
ATOM 827 O O . TYR A 1 99 ? -20.434 -3.645 37.591 1.00 98.12 99 TYR A O 1
ATOM 835 N N . LEU A 1 100 ? -18.533 -4.388 38.517 1.00 97.75 100 LEU A N 1
ATOM 836 C CA . LEU A 1 100 ? -19.184 -5.249 39.510 1.00 97.75 100 LEU A CA 1
ATOM 837 C C . LEU A 1 100 ? -20.105 -4.466 40.463 1.00 97.75 100 LEU A C 1
ATOM 839 O O . LEU A 1 100 ? -21.159 -4.971 40.854 1.00 97.75 100 LEU A O 1
ATOM 843 N N . GLU A 1 101 ? -19.711 -3.261 40.866 1.00 96.50 101 GLU A N 1
ATOM 844 C CA . GLU A 1 101 ? -20.540 -2.373 41.686 1.00 96.50 101 GLU A CA 1
ATOM 845 C C . GLU A 1 101 ? -21.748 -1.854 40.896 1.00 96.50 101 GLU A C 1
ATOM 847 O O . GLU A 1 101 ? -22.883 -1.955 41.368 1.00 96.50 101 GLU A O 1
ATOM 852 N N . GLU A 1 102 ? -21.525 -1.378 39.671 1.00 96.75 102 GLU A N 1
ATOM 853 C CA . GLU A 1 102 ? -22.565 -0.842 38.787 1.00 96.75 102 GLU A CA 1
ATOM 854 C C . GLU A 1 102 ? -23.614 -1.890 38.425 1.00 96.75 102 GLU A C 1
ATOM 856 O O . GLU A 1 102 ? -24.813 -1.639 38.566 1.00 96.75 102 GLU A O 1
ATOM 861 N N . ILE A 1 103 ? -23.186 -3.092 38.028 1.00 97.00 103 ILE A N 1
ATOM 862 C CA . ILE A 1 103 ? -24.111 -4.159 37.643 1.00 97.00 103 ILE A CA 1
ATOM 863 C C . ILE A 1 103 ? -24.958 -4.619 38.829 1.00 97.00 103 ILE A C 1
ATOM 865 O O . ILE A 1 103 ? -26.152 -4.870 38.674 1.00 97.00 103 ILE A O 1
ATOM 869 N N . ARG A 1 104 ? -24.381 -4.663 40.038 1.00 95.19 104 ARG A N 1
ATOM 870 C CA . ARG A 1 104 ? -25.132 -4.941 41.270 1.00 95.19 104 ARG A CA 1
ATOM 871 C C . ARG A 1 104 ? -26.117 -3.829 41.594 1.00 95.19 104 ARG A C 1
ATOM 873 O O . ARG A 1 104 ? -27.166 -4.121 42.155 1.00 95.19 104 ARG A O 1
ATOM 880 N N . GLY A 1 105 ? -25.806 -2.575 41.284 1.00 94.56 105 GLY A N 1
ATOM 881 C CA . GLY A 1 105 ? -26.746 -1.465 41.433 1.00 94.56 105 GLY A CA 1
ATOM 882 C C . GLY A 1 105 ? -27.914 -1.574 40.451 1.00 94.56 105 GLY A C 1
ATOM 883 O O . GLY A 1 105 ? -29.076 -1.519 40.863 1.00 94.56 105 GLY A O 1
ATOM 884 N N . ARG A 1 106 ? -27.598 -1.792 39.171 1.00 95.31 106 ARG A N 1
ATOM 885 C CA . ARG A 1 106 ? -28.539 -1.755 38.045 1.00 95.31 106 ARG A CA 1
ATOM 886 C C . ARG A 1 106 ? -29.462 -2.970 37.968 1.00 95.31 106 ARG A C 1
ATOM 888 O O . ARG A 1 106 ? -30.667 -2.812 37.779 1.00 95.31 106 ARG A O 1
ATOM 895 N N . ALA A 1 107 ? -28.914 -4.174 38.108 1.00 96.69 107 ALA A N 1
ATOM 896 C CA . ALA A 1 107 ? -29.662 -5.409 37.918 1.00 96.69 107 ALA A CA 1
ATOM 897 C C . ALA A 1 107 ? -30.281 -5.901 39.236 1.00 96.69 107 ALA A C 1
ATOM 899 O O . ALA A 1 107 ? -29.615 -5.981 40.272 1.00 96.69 107 ALA A O 1
ATOM 900 N N . SER A 1 108 ? -31.561 -6.273 39.198 1.00 96.38 108 SER A N 1
ATOM 901 C CA . SER A 1 108 ? -32.171 -7.123 40.228 1.00 96.38 108 SER A CA 1
ATOM 902 C C . SER A 1 108 ? -31.802 -8.595 40.025 1.00 96.38 108 SER A C 1
ATOM 904 O O . SER A 1 108 ? -31.649 -9.326 41.002 1.00 96.38 108 SER A O 1
ATOM 906 N N . GLU A 1 109 ? -31.606 -9.005 38.772 1.00 96.50 109 GLU A N 1
ATOM 907 C CA . GLU A 1 109 ? -31.297 -10.372 38.360 1.00 96.50 109 GLU A CA 1
ATOM 908 C C . GLU A 1 109 ? -30.451 -10.348 37.077 1.00 96.50 109 GLU A C 1
ATOM 910 O O . GLU A 1 109 ? -30.730 -9.580 36.154 1.00 96.50 109 GLU A O 1
ATOM 915 N N . ILE A 1 110 ? -29.436 -11.213 36.991 1.00 97.38 110 ILE A N 1
ATOM 916 C CA . ILE A 1 110 ? -28.780 -11.519 35.716 1.00 97.38 110 ILE A CA 1
ATOM 917 C C . ILE A 1 110 ? -29.543 -12.680 35.078 1.00 97.38 110 ILE A C 1
ATOM 919 O O . ILE A 1 110 ? -29.463 -13.808 35.559 1.00 97.38 110 ILE A O 1
ATOM 923 N N . VAL A 1 111 ? -30.285 -12.407 34.008 1.00 96.06 111 VAL A N 1
ATOM 924 C CA . VAL A 1 111 ? -31.149 -13.396 33.346 1.00 96.06 111 VAL A CA 1
ATOM 925 C C . VAL A 1 111 ? -30.319 -14.339 32.478 1.00 96.06 111 VAL A C 1
ATOM 927 O O . VAL A 1 111 ? -30.552 -15.546 32.461 1.00 96.06 111 VAL A O 1
ATOM 930 N N . SER A 1 112 ? -29.334 -13.805 31.752 1.00 95.44 112 SER A N 1
ATOM 931 C CA . SER A 1 112 ? -28.420 -14.606 30.938 1.00 95.44 112 SER A CA 1
ATOM 932 C C . SER A 1 112 ? -27.109 -13.876 30.676 1.00 95.44 112 SER A C 1
ATOM 934 O O . SER A 1 112 ? -27.117 -12.671 30.465 1.00 95.44 112 SER A O 1
ATOM 936 N N . ALA A 1 113 ? -26.005 -14.619 30.604 1.00 94.31 113 ALA A N 1
ATOM 937 C CA . ALA A 1 113 ? -24.710 -14.150 30.115 1.00 94.31 113 ALA A CA 1
ATOM 938 C C . ALA A 1 113 ? -24.222 -15.112 29.019 1.00 94.31 113 ALA A C 1
ATOM 940 O O . ALA A 1 113 ? -23.937 -16.279 29.327 1.00 94.31 113 ALA A O 1
ATOM 941 N N . GLU A 1 114 ? -24.140 -14.632 27.771 1.00 89.50 114 GLU A N 1
ATOM 942 C CA . GLU A 1 114 ? -24.035 -15.421 26.524 1.00 89.50 114 GLU A CA 1
ATOM 943 C C . GLU A 1 114 ? -25.304 -16.214 26.176 1.00 89.50 114 GLU A C 1
ATOM 945 O O . GLU A 1 114 ? -25.270 -17.446 26.100 1.00 89.50 114 GLU A O 1
ATOM 950 N N . LYS A 1 115 ? -26.456 -15.547 25.993 1.00 93.00 115 LYS A N 1
ATOM 951 C CA . LYS A 1 115 ? -27.658 -16.256 25.508 1.00 93.00 115 LYS A CA 1
ATOM 952 C C . LYS A 1 115 ? -27.456 -16.611 24.029 1.00 93.00 115 LYS A C 1
ATOM 954 O O . LYS A 1 115 ? -27.355 -15.686 23.223 1.00 93.00 115 LYS A O 1
ATOM 959 N N . PRO A 1 116 ? -27.412 -17.899 23.639 1.00 92.38 116 PRO A N 1
ATOM 960 C CA . PRO A 1 116 ? -27.313 -18.257 22.233 1.00 92.38 116 PRO A CA 1
ATOM 961 C C . PRO A 1 116 ? -28.616 -17.952 21.500 1.00 92.38 116 PRO A C 1
ATOM 963 O O . PRO A 1 116 ? -29.705 -18.101 22.060 1.00 92.38 116 PRO A O 1
ATOM 966 N N . PHE A 1 117 ? -28.494 -17.576 20.233 1.00 92.31 117 PHE A N 1
ATOM 967 C CA . PHE A 1 117 ? -29.624 -17.373 19.339 1.00 92.31 117 PHE A CA 1
ATOM 968 C C . PHE A 1 117 ? -29.354 -17.966 17.955 1.00 92.31 117 PHE A C 1
ATOM 970 O O . PHE A 1 117 ? -28.205 -18.146 17.534 1.00 92.31 117 PHE A O 1
ATOM 977 N N . SER A 1 118 ? -30.440 -18.254 17.244 1.00 91.38 118 SER A N 1
ATOM 978 C CA . SER A 1 118 ? -30.414 -18.667 15.847 1.00 91.38 118 SER A CA 1
ATOM 979 C C . SER A 1 118 ? -31.589 -18.051 15.103 1.00 91.38 118 SER A C 1
ATOM 981 O O . SER A 1 118 ? -32.731 -18.251 15.512 1.00 91.38 118 SER A O 1
ATOM 983 N N . ILE A 1 119 ? -31.315 -17.363 14.001 1.00 89.44 119 ILE A N 1
ATOM 984 C CA . ILE A 1 119 ? -32.331 -16.873 13.067 1.00 89.44 119 ILE A CA 1
ATOM 985 C C . ILE A 1 119 ? -32.286 -17.781 11.838 1.00 89.44 119 ILE A C 1
ATOM 987 O O . ILE A 1 119 ? -31.208 -18.013 11.294 1.00 89.44 119 ILE A O 1
ATOM 991 N N . MET A 1 120 ? -33.434 -18.311 11.415 1.00 86.12 120 MET A N 1
ATOM 992 C CA . MET A 1 120 ? -33.563 -19.114 10.197 1.00 86.12 120 MET A CA 1
ATOM 993 C C . MET A 1 120 ? -34.465 -18.382 9.208 1.00 86.12 120 MET A C 1
ATOM 995 O O . MET A 1 120 ? -35.623 -18.117 9.519 1.00 86.12 120 MET A O 1
ATOM 999 N N . LYS A 1 121 ? -33.946 -18.088 8.014 1.00 77.25 121 LYS A N 1
ATOM 1000 C CA . LYS A 1 121 ? -34.682 -17.390 6.958 1.00 77.25 121 LYS A CA 1
ATOM 1001 C C . LYS A 1 121 ? -34.303 -17.945 5.588 1.00 77.25 121 LYS A C 1
ATOM 1003 O O . LYS A 1 121 ? -33.142 -17.916 5.210 1.00 77.25 121 LYS A O 1
ATOM 1008 N N . ASP A 1 122 ? -35.264 -18.517 4.864 1.00 73.06 122 ASP A N 1
ATOM 1009 C CA . ASP A 1 122 ? -35.090 -19.052 3.501 1.00 73.06 122 ASP A CA 1
ATOM 1010 C C . ASP A 1 122 ? -33.884 -19.984 3.291 1.00 73.06 122 ASP A C 1
ATOM 1012 O O . ASP A 1 122 ? -33.245 -19.954 2.244 1.00 73.06 122 ASP A O 1
ATOM 1016 N N . GLY A 1 123 ? -33.543 -20.824 4.273 1.00 76.56 123 GLY A N 1
ATOM 1017 C CA . GLY A 1 123 ? -32.359 -21.695 4.203 1.00 76.56 123 GLY A CA 1
ATOM 1018 C C . GLY A 1 123 ? -31.033 -20.983 4.508 1.00 76.56 123 GLY A C 1
ATOM 1019 O O . GLY A 1 123 ? -29.972 -21.543 4.271 1.00 76.56 123 GLY A O 1
ATOM 1020 N N . PHE A 1 124 ? -31.081 -19.760 5.034 1.00 82.94 124 PHE A N 1
ATOM 1021 C CA . PHE A 1 124 ? -29.960 -19.019 5.605 1.00 82.94 124 PHE A CA 1
ATOM 1022 C C . PHE A 1 124 ? -30.096 -19.020 7.133 1.00 82.94 124 PHE A C 1
ATOM 1024 O O . PHE A 1 124 ? -31.134 -18.627 7.673 1.00 82.94 124 PHE A O 1
ATOM 1031 N N . MET A 1 125 ? -29.082 -19.510 7.842 1.00 89.50 125 MET A N 1
ATOM 1032 C CA . MET A 1 125 ? -29.069 -19.602 9.299 1.00 89.50 125 MET A CA 1
ATOM 1033 C C . MET A 1 125 ? -27.997 -18.683 9.875 1.00 89.50 125 MET A C 1
ATOM 1035 O O . MET A 1 125 ? -26.811 -18.869 9.620 1.00 89.50 125 MET A O 1
ATOM 1039 N N . ILE A 1 126 ? -28.402 -17.746 10.725 1.00 90.06 126 ILE A N 1
ATOM 1040 C CA . ILE A 1 126 ? -27.489 -16.846 11.432 1.00 90.06 126 ILE A CA 1
ATOM 1041 C C . ILE A 1 126 ? -27.440 -17.273 12.884 1.00 90.06 126 ILE A C 1
ATOM 1043 O O . ILE A 1 126 ? -28.480 -17.391 13.530 1.00 90.06 126 ILE A O 1
ATOM 1047 N N . THR A 1 127 ? -26.240 -17.507 13.405 1.00 90.69 127 THR A N 1
ATOM 1048 C CA . THR A 1 127 ? -26.052 -17.929 14.797 1.00 90.69 127 THR A CA 1
ATOM 1049 C C . THR A 1 127 ? -25.139 -16.985 15.556 1.00 90.69 127 THR A C 1
ATOM 1051 O O . THR A 1 127 ? -24.168 -16.467 15.013 1.00 90.69 127 THR A O 1
ATOM 1054 N N . GLY A 1 128 ? -25.437 -16.752 16.826 1.00 90.31 128 GLY A N 1
ATOM 1055 C CA . GLY A 1 128 ? -24.644 -15.864 17.665 1.00 90.31 128 GLY A CA 1
ATOM 1056 C C . GLY A 1 128 ? -24.984 -16.030 19.135 1.00 90.31 128 GLY A C 1
ATOM 1057 O O . GLY A 1 128 ? -25.735 -16.932 19.518 1.00 90.31 128 GLY A O 1
ATOM 1058 N N . GLN A 1 129 ? -24.397 -15.170 19.958 1.00 91.38 129 GLN A N 1
ATOM 1059 C CA . GLN A 1 129 ? -24.659 -15.098 21.390 1.00 91.38 129 GLN A CA 1
ATOM 1060 C C . GLN A 1 129 ? -24.763 -13.625 21.786 1.00 91.38 129 GLN A C 1
ATOM 1062 O O . GLN A 1 129 ? -24.044 -12.792 21.242 1.00 91.38 129 GLN A O 1
ATOM 1067 N N . THR A 1 130 ? -25.697 -13.297 22.675 1.00 93.25 130 THR A N 1
ATOM 1068 C CA . THR A 1 130 ? -25.793 -11.952 23.261 1.00 93.25 130 THR A CA 1
ATOM 1069 C C . THR A 1 130 ? -24.909 -11.863 24.492 1.00 93.25 130 THR A C 1
ATOM 1071 O O . THR A 1 130 ? -24.960 -12.781 25.312 1.00 93.25 130 THR A O 1
ATOM 1074 N N . ASP A 1 131 ? -24.234 -10.740 24.711 1.00 94.31 131 ASP A N 1
ATOM 1075 C CA . ASP A 1 131 ? -23.348 -10.573 25.866 1.00 94.31 131 ASP A CA 1
ATOM 1076 C C . ASP A 1 131 ? -24.077 -10.761 27.205 1.00 94.31 131 ASP A C 1
ATOM 1078 O O . ASP A 1 131 ? -23.749 -11.664 27.986 1.00 94.31 131 ASP A O 1
ATOM 1082 N N . LEU A 1 132 ? -25.097 -9.940 27.474 1.00 97.50 132 LEU A N 1
ATOM 1083 C CA . LEU A 1 132 ? -25.793 -9.952 28.755 1.00 97.50 132 LEU A CA 1
ATOM 1084 C C . LEU A 1 132 ? -27.268 -9.555 28.616 1.00 97.50 132 LEU A C 1
ATOM 1086 O O . LEU A 1 132 ? -27.627 -8.604 27.928 1.00 97.50 132 LEU A O 1
ATOM 1090 N N . ILE A 1 133 ? -28.127 -10.276 29.334 1.00 97.56 133 ILE A N 1
ATOM 1091 C CA . ILE A 1 133 ? -29.525 -9.915 29.561 1.00 97.56 133 ILE A CA 1
ATOM 1092 C C . ILE A 1 133 ? -29.732 -9.812 31.063 1.00 97.56 133 ILE A C 1
ATOM 1094 O O . ILE A 1 133 ? -29.429 -10.753 31.807 1.00 97.56 133 ILE A O 1
ATOM 1098 N N . ILE A 1 134 ? -30.275 -8.686 31.508 1.00 97.81 134 ILE A N 1
ATOM 1099 C CA . ILE A 1 134 ? -30.575 -8.436 32.914 1.00 97.81 134 ILE A CA 1
ATOM 1100 C C . ILE A 1 134 ? -32.043 -8.109 33.106 1.00 97.81 134 ILE A C 1
ATOM 1102 O O . ILE A 1 134 ? -32.729 -7.659 32.192 1.00 97.81 134 ILE A O 1
ATOM 1106 N N . ARG A 1 135 ? -32.505 -8.304 34.335 1.00 97.94 135 ARG A N 1
ATOM 1107 C CA . ARG A 1 135 ? -33.711 -7.663 34.831 1.00 97.94 135 ARG A CA 1
ATOM 1108 C C . ARG A 1 135 ? -33.295 -6.442 35.631 1.00 97.94 135 ARG A C 1
ATOM 1110 O O . ARG A 1 135 ? -32.514 -6.563 36.579 1.00 97.94 135 ARG A O 1
ATOM 1117 N N . ASN A 1 136 ? -33.802 -5.273 35.269 1.00 96.94 136 ASN A N 1
ATOM 1118 C CA . ASN A 1 136 ? -33.549 -4.047 36.014 1.00 96.94 136 ASN A CA 1
ATOM 1119 C C . ASN A 1 136 ? -34.286 -4.067 37.372 1.00 96.94 136 ASN A C 1
ATOM 1121 O O . ASN A 1 136 ? -35.008 -5.012 37.713 1.00 96.94 136 ASN A O 1
ATOM 1125 N N . ARG A 1 137 ? -34.080 -3.039 38.198 1.00 94.12 137 ARG A N 1
ATOM 1126 C CA . ARG A 1 137 ? -34.718 -2.932 39.525 1.00 94.12 137 ARG A CA 1
ATOM 1127 C C . ARG A 1 137 ? -36.235 -2.727 39.480 1.00 94.12 137 ARG A C 1
ATOM 1129 O O . ARG A 1 137 ? -36.895 -3.012 40.474 1.00 94.12 137 ARG A O 1
ATOM 1136 N N . GLU A 1 138 ? -36.769 -2.279 38.351 1.00 94.94 138 GLU A N 1
ATOM 1137 C CA . GLU A 1 138 ? -38.202 -2.061 38.125 1.00 94.94 138 GLU A CA 1
ATOM 1138 C C . GLU A 1 138 ? -38.906 -3.320 37.586 1.00 94.94 138 GLU A C 1
ATOM 1140 O O . GLU A 1 138 ? -40.130 -3.367 37.512 1.00 94.94 138 GLU A O 1
ATOM 1145 N N . GLY A 1 139 ? -38.144 -4.376 37.280 1.00 94.81 139 GLY A N 1
ATOM 1146 C CA . GLY A 1 139 ? -38.648 -5.659 36.793 1.00 94.81 139 GLY A CA 1
ATOM 1147 C C . GLY A 1 139 ? -38.587 -5.827 35.273 1.00 94.81 139 GLY A C 1
ATOM 1148 O O . GLY A 1 139 ? -38.814 -6.944 34.799 1.00 94.81 139 GLY A O 1
ATOM 1149 N N . GLY A 1 140 ? -38.230 -4.770 34.542 1.00 96.94 140 GLY A N 1
ATOM 1150 C CA . GLY A 1 140 ? -38.077 -4.770 33.090 1.00 96.94 140 GLY A CA 1
ATOM 1151 C C . GLY A 1 140 ? -36.822 -5.500 32.611 1.00 96.94 140 GLY A C 1
ATOM 1152 O O . GLY A 1 140 ? -35.838 -5.611 33.351 1.00 96.94 140 GLY A O 1
ATOM 1153 N N . LEU A 1 141 ? -36.858 -6.031 31.392 1.00 97.81 141 LEU A N 1
ATOM 1154 C CA . LEU A 1 141 ? -35.719 -6.698 30.762 1.00 97.81 141 LEU A CA 1
ATOM 1155 C C . LEU A 1 141 ? -34.867 -5.689 29.998 1.00 97.81 141 LEU A C 1
ATOM 1157 O O . LEU A 1 141 ? -35.367 -4.940 29.167 1.00 97.81 141 LEU A O 1
ATOM 1161 N N . GLU A 1 142 ? -33.559 -5.723 30.223 1.00 97.81 142 GLU A N 1
AT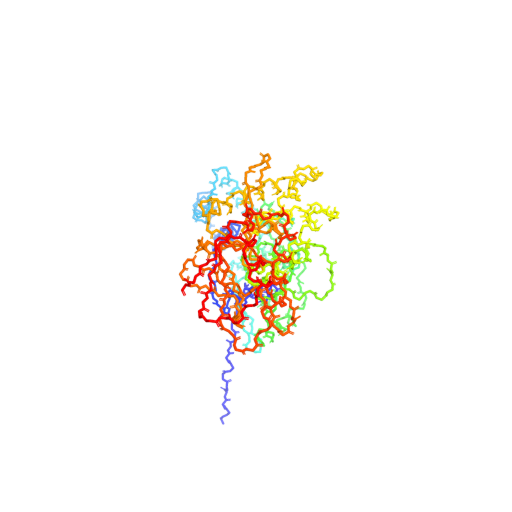OM 1162 C CA . GLU A 1 142 ? -32.602 -4.921 29.466 1.00 97.81 142 GLU A CA 1
ATOM 1163 C C . GLU A 1 142 ? -31.581 -5.832 28.787 1.00 97.81 142 GLU A C 1
ATOM 1165 O O . GLU A 1 142 ? -31.040 -6.761 29.402 1.00 97.81 142 GLU A O 1
ATOM 1170 N N . LEU A 1 143 ? -31.309 -5.552 27.515 1.00 97.50 143 LEU A N 1
ATOM 1171 C CA . LEU A 1 143 ? -30.240 -6.194 26.765 1.00 97.50 143 LEU A CA 1
ATOM 1172 C C . LEU A 1 143 ? -29.007 -5.297 26.785 1.00 97.50 143 LEU A C 1
ATOM 1174 O O . LEU A 1 143 ? -29.099 -4.112 26.470 1.00 97.50 143 LEU A O 1
ATOM 1178 N N . VAL A 1 144 ? -27.857 -5.865 27.135 1.00 96.62 144 VAL A N 1
ATOM 1179 C CA . VAL A 1 144 ? -26.591 -5.141 27.251 1.00 96.62 144 VAL A CA 1
ATOM 1180 C C . VAL A 1 144 ? -25.568 -5.762 26.310 1.00 96.62 144 VAL A C 1
ATOM 1182 O O . VAL A 1 144 ? -25.330 -6.969 26.362 1.00 96.62 144 VAL A O 1
ATOM 1185 N N . ASP A 1 145 ? -24.953 -4.922 25.487 1.00 94.88 145 ASP A N 1
ATOM 1186 C CA . ASP A 1 145 ? -23.793 -5.241 24.661 1.00 94.88 145 ASP A CA 1
ATOM 1187 C C . ASP A 1 145 ? -22.545 -4.563 25.247 1.00 94.88 145 ASP A C 1
ATOM 1189 O O . ASP A 1 145 ? -22.573 -3.384 25.616 1.00 94.88 145 ASP A O 1
ATOM 1193 N N . PHE A 1 146 ? -21.457 -5.311 25.397 1.00 95.00 146 PHE A N 1
ATOM 1194 C CA . PHE A 1 146 ? -20.210 -4.803 25.955 1.00 95.00 146 PHE A CA 1
ATOM 1195 C C . PHE A 1 146 ? -19.306 -4.258 24.852 1.00 95.00 146 PHE A C 1
ATOM 1197 O O . PHE A 1 146 ? -19.152 -4.850 23.788 1.00 95.00 146 PHE A O 1
ATOM 1204 N N . LYS A 1 147 ? -18.643 -3.135 25.133 1.00 90.75 147 LYS A N 1
ATOM 1205 C CA . LYS A 1 147 ? -17.615 -2.542 24.276 1.00 90.75 147 LYS A CA 1
ATOM 1206 C C . LYS A 1 147 ? -16.348 -2.304 25.083 1.00 90.75 147 LYS A C 1
ATOM 1208 O O . LYS A 1 147 ? -16.367 -1.656 26.122 1.00 90.75 147 LYS A O 1
ATOM 1213 N N . SER A 1 148 ? -15.211 -2.786 24.591 1.00 87.19 148 SER A N 1
ATOM 1214 C CA . SER A 1 148 ? -13.912 -2.652 25.269 1.00 87.19 148 SER A CA 1
ATOM 1215 C C . SER A 1 148 ? -13.239 -1.284 25.102 1.00 87.19 148 SER A C 1
ATOM 1217 O O . SER A 1 148 ? -12.067 -1.150 25.435 1.00 87.19 148 SER A O 1
ATOM 1219 N N . MET A 1 149 ? -13.933 -0.301 24.530 1.00 82.06 149 MET A N 1
ATOM 1220 C CA . MET A 1 149 ? -13.428 1.039 24.205 1.00 82.06 149 MET A CA 1
ATOM 1221 C C . MET A 1 149 ? -14.229 2.118 24.950 1.00 82.06 149 MET A C 1
ATOM 1223 O O . MET A 1 149 ? -15.145 1.775 25.694 1.00 82.06 149 MET A O 1
ATOM 1227 N N . SER A 1 150 ? -13.881 3.398 24.779 1.00 79.19 150 SER A N 1
ATOM 1228 C CA . SER A 1 150 ? -14.650 4.530 25.326 1.00 79.19 150 SER A CA 1
ATOM 1229 C C . SER A 1 150 ? -15.875 4.861 24.471 1.00 79.19 150 SER A C 1
ATOM 1231 O O . SER A 1 150 ? -15.897 4.559 23.274 1.00 79.19 150 SER A O 1
ATOM 1233 N N . GLY A 1 151 ? -16.858 5.561 25.041 1.00 65.88 151 GLY A N 1
ATOM 1234 C CA . GLY A 1 151 ? -18.085 5.972 24.351 1.00 65.88 151 GLY A CA 1
ATOM 1235 C C . GLY A 1 151 ? -17.836 6.818 23.096 1.00 65.88 151 GLY A C 1
ATOM 1236 O O . GLY A 1 151 ? -18.535 6.680 22.097 1.00 65.88 151 GLY A O 1
ATOM 1237 N N . SER A 1 152 ? -16.766 7.619 23.078 1.00 64.06 152 SER A N 1
ATOM 1238 C CA . SER A 1 152 ? -16.329 8.386 21.897 1.00 64.06 152 SER A CA 1
ATOM 1239 C C . SER A 1 152 ? -15.877 7.527 20.708 1.00 64.06 152 SER A C 1
ATOM 1241 O O . SER A 1 152 ? -15.816 8.021 19.584 1.00 64.06 152 SER A O 1
ATOM 1243 N N . GLY A 1 153 ? -15.532 6.262 20.951 1.00 59.19 153 GLY A N 1
ATOM 1244 C CA . GLY A 1 153 ? -15.105 5.306 19.935 1.00 59.19 153 GLY A CA 1
ATOM 1245 C C . GLY A 1 153 ? -16.244 4.474 19.344 1.00 59.19 153 GLY A C 1
ATOM 1246 O O . GLY A 1 153 ? -16.004 3.684 18.434 1.00 59.19 153 GLY A O 1
ATOM 1247 N N . ILE A 1 154 ? -17.472 4.637 19.842 1.00 65.00 154 ILE A N 1
ATOM 1248 C CA . ILE A 1 154 ? -18.644 3.913 19.354 1.00 65.00 154 ILE A CA 1
ATOM 1249 C C . ILE A 1 154 ? -19.058 4.426 17.968 1.00 65.00 154 ILE A C 1
ATOM 1251 O O . ILE A 1 154 ? -19.323 5.612 17.770 1.00 65.00 154 ILE A O 1
ATOM 1255 N N . HIS A 1 155 ? -19.229 3.506 17.019 1.00 67.31 155 HIS A N 1
ATOM 1256 C CA . HIS A 1 155 ? -20.000 3.761 15.805 1.00 67.31 155 HIS A CA 1
ATOM 1257 C C . HIS A 1 155 ? -21.471 3.437 16.064 1.00 67.31 155 HIS A C 1
ATOM 1259 O O . HIS A 1 155 ? -21.845 2.268 16.120 1.00 67.31 155 HIS A O 1
ATOM 1265 N N . ALA A 1 156 ? -22.296 4.480 16.222 1.00 70.31 156 ALA A N 1
ATOM 1266 C CA . ALA A 1 156 ? -23.712 4.354 16.583 1.00 70.31 156 ALA A CA 1
ATOM 1267 C C . ALA A 1 156 ? -24.442 3.314 15.715 1.00 70.31 156 ALA A C 1
ATOM 1269 O O . ALA A 1 156 ? -25.021 2.367 16.237 1.00 70.31 156 ALA A O 1
ATOM 1270 N N . ARG A 1 157 ? -24.261 3.396 14.392 1.00 70.56 157 ARG A N 1
ATOM 1271 C CA . ARG A 1 157 ? -24.901 2.501 13.419 1.00 70.56 157 ARG A CA 1
ATOM 1272 C C . ARG A 1 157 ? -24.570 1.013 13.605 1.00 70.56 157 ARG A C 1
ATOM 1274 O O . ARG A 1 157 ? -25.445 0.177 13.399 1.00 70.56 157 ARG A O 1
ATOM 1281 N N . ASP A 1 158 ? -23.338 0.673 13.985 1.00 73.81 158 ASP A N 1
ATOM 1282 C CA . ASP A 1 158 ? -22.922 -0.728 14.155 1.00 73.81 158 ASP A CA 1
ATOM 1283 C C . ASP A 1 158 ? -23.578 -1.341 15.400 1.00 73.81 158 ASP A C 1
ATOM 1285 O O . ASP A 1 158 ? -24.025 -2.489 15.384 1.00 73.81 158 ASP A O 1
ATOM 1289 N N . ILE A 1 159 ? -23.690 -0.550 16.472 1.00 82.25 159 ILE A N 1
ATOM 1290 C CA . ILE A 1 159 ? -24.331 -0.966 17.723 1.00 82.25 159 ILE A CA 1
ATOM 1291 C C . ILE A 1 159 ? -25.852 -1.041 17.565 1.00 82.25 159 ILE A C 1
ATOM 1293 O O . ILE A 1 159 ? -26.459 -2.025 17.986 1.00 82.25 159 ILE A O 1
ATOM 1297 N N . GLU A 1 160 ? -26.468 -0.041 16.931 1.00 88.56 160 GLU A N 1
ATOM 1298 C CA . GLU A 1 160 ? -27.904 -0.029 16.615 1.00 88.56 160 GLU A CA 1
ATOM 1299 C C . GLU A 1 160 ? -28.301 -1.286 15.836 1.00 88.56 160 GLU A C 1
ATOM 1301 O O . GLU A 1 160 ? -29.293 -1.948 16.156 1.00 88.56 160 GLU A O 1
ATOM 1306 N N . LEU A 1 161 ? -27.494 -1.649 14.836 1.00 84.50 161 LEU A N 1
ATOM 1307 C CA . LEU A 1 161 ? -27.684 -2.856 14.051 1.00 84.50 161 LEU A CA 1
ATOM 1308 C C . LEU A 1 161 ? -27.553 -4.118 14.910 1.00 84.50 161 LEU A C 1
ATOM 1310 O O . LEU A 1 161 ? -28.430 -4.978 14.865 1.00 84.50 161 LEU A O 1
ATOM 1314 N N . GLN A 1 162 ? -26.477 -4.237 15.689 1.00 87.31 162 GLN A N 1
ATOM 1315 C CA . GLN A 1 162 ? -26.216 -5.409 16.525 1.00 87.31 162 GLN A CA 1
ATOM 1316 C C . GLN A 1 162 ? -27.343 -5.661 17.531 1.00 87.31 162 GLN A C 1
ATOM 1318 O O . GLN A 1 162 ? -27.882 -6.769 17.600 1.00 87.31 162 GLN A O 1
ATOM 1323 N N . LEU A 1 163 ? -27.767 -4.618 18.243 1.00 91.56 163 LEU A N 1
ATOM 1324 C CA . LEU A 1 163 ? -28.892 -4.686 19.175 1.00 91.56 163 LEU A CA 1
ATOM 1325 C C . LEU A 1 163 ? -30.213 -4.966 18.443 1.00 91.56 163 LEU A C 1
ATOM 1327 O O . LEU A 1 163 ? -31.065 -5.685 18.968 1.00 91.56 163 LEU A O 1
ATOM 1331 N N . GLY A 1 164 ? -30.370 -4.469 17.212 1.00 91.31 164 GLY A N 1
ATOM 1332 C CA . GLY A 1 164 ? -31.513 -4.780 16.356 1.00 91.31 164 GLY A CA 1
ATOM 1333 C C . GLY A 1 164 ? -31.584 -6.268 16.012 1.00 91.31 164 GLY A C 1
ATOM 1334 O O . GLY A 1 164 ? -32.644 -6.879 16.162 1.00 91.31 164 GLY A O 1
ATOM 1335 N N . VAL A 1 165 ? -30.459 -6.882 15.627 1.00 89.56 165 VAL A N 1
ATOM 1336 C CA . VAL A 1 165 ? -30.398 -8.327 15.347 1.00 89.56 165 VAL A CA 1
ATOM 1337 C C . VAL A 1 165 ? -30.721 -9.140 16.594 1.00 89.56 165 VAL A C 1
ATOM 1339 O O . VAL A 1 165 ? -31.505 -10.082 16.511 1.00 89.56 165 VAL A O 1
ATOM 1342 N N . TYR A 1 166 ? -30.191 -8.768 17.760 1.00 92.12 166 TYR A N 1
ATOM 1343 C CA . TYR A 1 166 ? -30.511 -9.463 19.008 1.00 92.12 166 TYR A CA 1
ATOM 1344 C C . TYR A 1 166 ? -31.994 -9.364 19.375 1.00 92.12 166 TYR A C 1
ATOM 1346 O O . TYR A 1 166 ? -32.598 -10.373 19.742 1.00 92.12 166 TYR A O 1
ATOM 1354 N N . ARG A 1 167 ? -32.595 -8.177 19.224 1.00 91.75 167 ARG A N 1
ATOM 1355 C CA . ARG A 1 167 ? -34.038 -7.963 19.407 1.00 91.75 167 ARG A CA 1
ATOM 1356 C C . ARG A 1 167 ? -34.849 -8.886 18.501 1.00 91.75 167 ARG A C 1
ATOM 1358 O O . ARG A 1 167 ? -35.765 -9.547 18.972 1.00 91.75 167 ARG A O 1
ATOM 1365 N N . HIS A 1 168 ? -34.494 -8.944 17.219 1.00 90.06 168 HIS A N 1
ATOM 1366 C CA . HIS A 1 168 ? -35.167 -9.802 16.246 1.00 90.06 168 HIS A CA 1
ATOM 1367 C C . HIS A 1 168 ? -34.985 -11.296 16.564 1.00 90.06 168 HIS A C 1
ATOM 1369 O O . HIS A 1 168 ? -35.908 -12.082 16.385 1.00 90.06 168 HIS A O 1
ATOM 1375 N N . ALA A 1 169 ? -33.814 -11.693 17.068 1.00 90.00 169 ALA A N 1
ATOM 1376 C CA . ALA A 1 169 ? -33.485 -13.093 17.313 1.00 90.00 169 ALA A CA 1
ATOM 1377 C C . ALA A 1 169 ? -34.132 -13.694 18.568 1.00 90.00 169 ALA A C 1
ATOM 1379 O O . ALA A 1 169 ? -34.309 -14.910 18.635 1.00 90.00 169 ALA A O 1
ATOM 1380 N N . LEU A 1 170 ? -34.381 -12.882 19.600 1.00 88.44 170 LEU A N 1
ATOM 1381 C CA . LEU A 1 170 ? -34.673 -13.398 20.938 1.00 88.44 170 LEU A CA 1
ATOM 1382 C C . LEU A 1 170 ? -36.158 -13.524 21.287 1.00 88.44 170 LEU A C 1
ATOM 1384 O O . LEU A 1 170 ? -36.427 -14.153 22.306 1.00 88.44 170 LEU A O 1
ATOM 1388 N N . ASP A 1 171 ? -37.079 -12.989 20.478 1.00 81.38 171 ASP A N 1
ATOM 1389 C CA . ASP A 1 171 ? -38.538 -12.984 20.729 1.00 81.38 171 ASP A CA 1
ATOM 1390 C C . ASP A 1 171 ? -38.891 -12.709 22.207 1.00 81.38 171 ASP A C 1
ATOM 1392 O O . ASP A 1 171 ? -39.649 -13.422 22.866 1.00 81.38 171 ASP A O 1
ATOM 1396 N N . LEU A 1 172 ? -38.225 -11.697 22.768 1.00 89.50 172 LEU A N 1
ATOM 1397 C CA . LEU A 1 172 ? -38.402 -11.217 24.131 1.00 89.50 172 LEU A CA 1
ATOM 1398 C C . LEU A 1 172 ? -38.763 -9.736 24.082 1.00 89.50 172 LEU A C 1
ATOM 1400 O O . LEU A 1 172 ? -38.237 -8.993 23.252 1.00 89.50 172 LEU A O 1
ATOM 1404 N N . ASP A 1 173 ? -39.614 -9.316 25.013 1.00 92.25 173 ASP A N 1
ATOM 1405 C CA . ASP A 1 173 ? -39.946 -7.909 25.206 1.00 92.25 173 ASP A CA 1
ATOM 1406 C C . ASP A 1 173 ? -38.887 -7.257 26.104 1.00 92.25 173 ASP A C 1
ATOM 1408 O O . ASP A 1 173 ? -38.656 -7.715 27.227 1.00 92.25 173 ASP A O 1
ATOM 1412 N N . PHE A 1 174 ? -38.196 -6.246 25.577 1.00 95.19 174 PHE A N 1
ATOM 1413 C CA . PHE A 1 174 ? -37.116 -5.537 26.261 1.00 95.19 174 PHE A CA 1
ATOM 1414 C C . PHE A 1 174 ? -37.518 -4.082 26.496 1.00 95.19 174 PHE A C 1
ATOM 1416 O O . PHE A 1 174 ? -37.871 -3.369 25.559 1.00 95.19 174 PHE A O 1
ATOM 1423 N N . ASP A 1 175 ? -37.368 -3.627 27.735 1.00 95.81 175 ASP A N 1
ATOM 1424 C CA . ASP A 1 175 ? -37.605 -2.249 28.164 1.00 95.81 175 ASP A CA 1
ATOM 1425 C C . ASP A 1 175 ? -36.443 -1.313 27.798 1.00 95.81 175 ASP A C 1
ATOM 1427 O O . ASP A 1 175 ? -36.608 -0.094 27.747 1.00 95.81 175 ASP A O 1
ATOM 1431 N N . GLY A 1 176 ? -35.253 -1.867 27.547 1.00 95.31 176 GLY A N 1
ATOM 1432 C CA . GLY A 1 176 ? -34.071 -1.080 27.218 1.00 95.31 176 GLY A CA 1
ATOM 1433 C C . GLY A 1 176 ? -32.984 -1.870 26.501 1.00 95.31 176 GLY A C 1
ATOM 1434 O O . GLY A 1 176 ? -32.749 -3.049 26.774 1.00 95.31 176 GLY A O 1
ATOM 1435 N N . PHE A 1 177 ? -32.283 -1.182 25.604 1.00 96.88 177 PHE A N 1
ATOM 1436 C CA . PHE A 1 177 ? -31.119 -1.696 24.891 1.00 96.88 177 PHE A CA 1
ATOM 1437 C C . PHE A 1 177 ? -29.922 -0.814 25.208 1.00 96.88 177 PHE A C 1
ATOM 1439 O O . PHE A 1 177 ? -29.989 0.410 25.089 1.00 96.88 177 PHE A O 1
ATOM 1446 N N . LEU A 1 178 ? -28.842 -1.431 25.666 1.00 95.69 178 LEU A N 1
ATOM 1447 C CA . LEU A 1 178 ? -27.727 -0.730 26.278 1.00 95.69 178 LEU A CA 1
ATOM 1448 C C . LEU A 1 178 ? -26.410 -1.144 25.636 1.00 95.69 178 LEU A C 1
ATOM 1450 O O . LEU A 1 178 ? -26.174 -2.326 25.395 1.00 95.69 178 LEU A O 1
ATOM 1454 N N . ALA A 1 179 ? -25.526 -0.171 25.449 1.00 94.88 179 ALA A N 1
ATOM 1455 C CA . ALA A 1 179 ? -24.106 -0.410 25.247 1.00 94.88 179 ALA A CA 1
ATOM 1456 C C . ALA A 1 179 ? -23.347 -0.002 26.513 1.00 94.88 179 ALA A C 1
ATOM 1458 O O . ALA A 1 179 ? -23.507 1.122 26.992 1.00 94.88 179 ALA A O 1
ATOM 1459 N N . TYR A 1 180 ? -22.532 -0.905 27.054 1.00 96.00 180 TYR A N 1
ATOM 1460 C CA . TYR A 1 180 ? -21.636 -0.607 28.169 1.00 96.00 180 TYR A CA 1
ATOM 1461 C C . TYR A 1 180 ? -20.194 -0.493 27.683 1.00 96.00 180 TYR A C 1
ATOM 1463 O O . TYR A 1 180 ? -19.640 -1.455 27.143 1.00 96.00 180 TYR A O 1
ATOM 1471 N N . THR A 1 181 ? -19.570 0.659 27.902 1.00 94.25 181 THR A N 1
ATOM 1472 C CA . THR A 1 181 ? -18.180 0.931 27.525 1.00 94.25 181 THR A CA 1
ATOM 1473 C C . THR A 1 181 ? -17.244 0.695 28.700 1.00 94.25 181 THR A C 1
ATOM 1475 O O . THR A 1 181 ? -17.340 1.306 29.761 1.00 94.25 181 THR A O 1
ATOM 1478 N N . PHE A 1 182 ? -16.302 -0.225 28.528 1.00 95.06 182 PHE A N 1
ATOM 1479 C CA . PHE A 1 182 ? -15.433 -0.681 29.609 1.00 95.06 182 PHE A CA 1
ATOM 1480 C C . PHE A 1 182 ? -14.358 0.345 29.996 1.00 95.06 182 PHE A C 1
ATOM 1482 O O . PHE A 1 182 ? -13.953 0.408 31.158 1.00 95.06 182 PHE A O 1
ATOM 1489 N N . GLU A 1 183 ? -13.868 1.141 29.039 1.00 90.19 183 GLU A N 1
ATOM 1490 C CA . GLU A 1 183 ? -12.736 2.045 29.283 1.00 90.19 183 GLU A CA 1
ATOM 1491 C C . GLU A 1 183 ? -13.090 3.229 30.185 1.00 90.19 183 GLU A C 1
ATOM 1493 O O . GLU A 1 183 ? -12.274 3.618 31.024 1.00 90.19 183 GLU A O 1
ATOM 1498 N N . ASP A 1 184 ? -14.298 3.764 30.045 1.00 91.88 184 ASP A N 1
ATOM 1499 C CA . ASP A 1 184 ? -14.847 4.884 30.817 1.00 91.88 184 ASP A CA 1
ATOM 1500 C C . ASP A 1 184 ? -15.965 4.462 31.788 1.00 91.88 184 ASP A C 1
ATOM 1502 O O . ASP A 1 184 ? -16.278 5.224 32.701 1.00 91.88 184 ASP A O 1
ATOM 1506 N N . SER A 1 185 ? -16.454 3.218 31.696 1.00 94.56 185 SER A N 1
ATOM 1507 C CA . SER A 1 185 ? -17.524 2.664 32.542 1.00 94.56 185 SER A CA 1
ATOM 1508 C C . SER A 1 185 ? -18.860 3.387 32.357 1.00 94.56 185 SER A C 1
ATOM 1510 O O . SER A 1 185 ? -19.572 3.660 33.321 1.00 94.56 185 SER A O 1
ATOM 1512 N N . GLU A 1 186 ? -19.200 3.716 31.111 1.00 94.06 186 GLU A N 1
ATOM 1513 C CA . GLU A 1 186 ? -20.449 4.397 30.778 1.00 94.06 186 GLU A CA 1
ATOM 1514 C C . GLU A 1 186 ? -21.519 3.422 30.267 1.00 94.06 186 GLU A C 1
ATOM 1516 O O . GLU A 1 186 ? -21.241 2.389 29.656 1.00 94.06 186 GLU A O 1
ATOM 1521 N N . TRP A 1 187 ? -22.780 3.759 30.552 1.00 94.69 187 TRP A N 1
ATOM 1522 C CA . TRP A 1 187 ? -23.963 3.032 30.098 1.00 94.69 187 TRP A CA 1
ATOM 1523 C C . TRP A 1 187 ? -24.731 3.914 29.120 1.00 94.69 187 TRP A C 1
ATOM 1525 O O . TRP A 1 187 ? -25.269 4.952 29.509 1.00 94.69 187 TRP A O 1
ATOM 1535 N N . HIS A 1 188 ? -24.826 3.487 27.869 1.00 93.25 188 HIS A N 1
ATOM 1536 C CA . HIS A 1 188 ?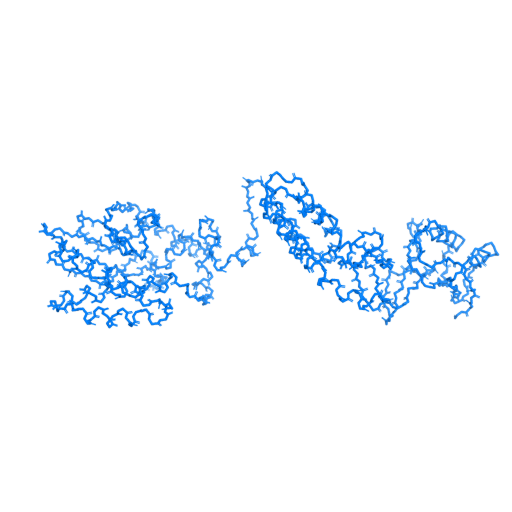 -25.495 4.233 26.811 1.00 93.25 188 HIS A CA 1
ATOM 1537 C C . HIS A 1 188 ? -26.801 3.546 26.432 1.00 93.25 188 HIS A C 1
ATOM 1539 O O . HIS A 1 188 ? -26.795 2.365 26.096 1.00 93.25 188 HIS A O 1
ATOM 1545 N N . LEU A 1 189 ? -27.912 4.284 26.468 1.00 94.44 189 LEU A N 1
ATOM 1546 C CA . LEU A 1 189 ? -29.180 3.827 25.901 1.00 94.44 189 LEU A CA 1
ATOM 1547 C C . LEU A 1 189 ? -29.118 3.951 24.379 1.00 94.44 189 LEU A C 1
ATOM 1549 O O . LEU A 1 189 ? -28.771 5.014 23.865 1.00 94.44 189 LEU A O 1
ATOM 1553 N N . ILE A 1 190 ? -29.455 2.871 23.680 1.00 93.62 190 ILE A N 1
ATOM 1554 C CA . ILE A 1 190 ? -29.393 2.781 22.223 1.00 93.62 190 ILE A CA 1
ATOM 1555 C C . ILE A 1 190 ? -30.777 2.434 21.688 1.00 93.62 190 ILE A C 1
ATOM 1557 O O . ILE A 1 190 ? -31.457 1.563 22.226 1.00 93.62 190 ILE A O 1
ATOM 1561 N N . GLU A 1 191 ? -31.181 3.084 20.602 1.00 92.88 191 GLU A N 1
ATOM 1562 C CA . GLU A 1 191 ? -32.366 2.693 19.842 1.00 92.88 191 GLU A CA 1
ATOM 1563 C C . GLU A 1 191 ? -31.968 1.636 18.799 1.00 92.88 191 GLU A C 1
ATOM 1565 O O . GLU A 1 191 ? -31.179 1.934 17.905 1.00 92.88 191 GLU A O 1
ATOM 1570 N N . PRO A 1 192 ? -32.452 0.384 18.885 1.00 92.69 192 PRO A N 1
ATOM 1571 C CA . PRO A 1 192 ? -32.073 -0.648 17.926 1.00 92.69 192 PRO A CA 1
ATOM 1572 C C . PRO A 1 192 ? -32.607 -0.367 16.523 1.00 92.69 192 PRO A C 1
ATOM 1574 O O . PRO A 1 192 ? -33.709 0.160 16.356 1.00 92.69 192 PRO A O 1
ATOM 1577 N N . ALA A 1 193 ? -31.893 -0.846 15.505 1.00 89.31 193 ALA A N 1
ATOM 1578 C CA . ALA A 1 193 ? -32.368 -0.789 14.130 1.00 89.31 193 ALA A CA 1
ATOM 1579 C C . ALA A 1 193 ? -33.735 -1.495 13.976 1.00 89.31 193 ALA A C 1
ATOM 1581 O O . ALA A 1 193 ? -33.972 -2.592 14.504 1.00 89.31 193 ALA A O 1
ATOM 1582 N N . ALA A 1 194 ? -34.651 -0.839 13.257 1.00 85.00 194 ALA A N 1
ATOM 1583 C CA . ALA A 1 194 ? -36.038 -1.281 13.124 1.00 85.00 194 ALA A CA 1
ATOM 1584 C C . ALA A 1 194 ? -36.204 -2.419 12.100 1.00 85.00 194 ALA A C 1
ATOM 1586 O O . ALA A 1 194 ? -36.822 -3.436 12.425 1.00 85.00 194 ALA A O 1
ATOM 1587 N N . ASP A 1 195 ? -35.628 -2.259 10.903 1.00 85.00 195 ASP A N 1
ATOM 1588 C CA . ASP A 1 195 ? -35.733 -3.209 9.789 1.00 85.00 195 ASP A CA 1
ATOM 1589 C C . ASP A 1 195 ? -34.517 -4.142 9.729 1.00 85.00 195 ASP A C 1
ATOM 1591 O O . ASP A 1 195 ? -33.492 -3.843 9.116 1.00 85.00 195 ASP A O 1
ATOM 1595 N N . ILE A 1 196 ? -34.633 -5.269 10.428 1.00 89.06 196 ILE A N 1
ATOM 1596 C CA . ILE A 1 196 ? -33.634 -6.341 10.398 1.00 89.06 196 ILE A CA 1
ATOM 1597 C C . ILE A 1 196 ? -33.980 -7.382 9.343 1.00 89.06 196 ILE A C 1
ATOM 1599 O O . ILE A 1 196 ? -33.085 -7.919 8.703 1.00 89.06 196 ILE A O 1
ATOM 1603 N N . GLU A 1 197 ? -35.265 -7.659 9.140 1.00 86.50 197 GLU A N 1
ATOM 1604 C CA . GLU A 1 197 ? -35.699 -8.735 8.256 1.00 86.50 197 GLU A CA 1
ATOM 1605 C C . GLU A 1 197 ? -35.289 -8.470 6.802 1.00 86.50 197 GLU A C 1
ATOM 1607 O O . GLU A 1 197 ? -34.629 -9.322 6.207 1.00 86.50 197 GLU A O 1
ATOM 1612 N N . GLY A 1 198 ? -35.544 -7.264 6.277 1.00 86.69 198 GLY A N 1
ATOM 1613 C CA . GLY A 1 198 ? -35.139 -6.903 4.915 1.00 86.69 198 GLY A CA 1
ATOM 1614 C C . GLY A 1 198 ? -33.619 -6.871 4.730 1.00 86.69 198 GLY A C 1
ATOM 1615 O O . GLY A 1 198 ? -33.104 -7.277 3.690 1.00 86.69 198 GLY A O 1
ATOM 1616 N N . LEU A 1 199 ? -32.874 -6.454 5.759 1.00 86.94 199 LEU A N 1
ATOM 1617 C CA . LEU A 1 199 ? -31.410 -6.460 5.728 1.00 86.94 199 LEU A CA 1
ATOM 1618 C C . LEU A 1 199 ? -30.843 -7.884 5.665 1.00 86.94 199 LEU A C 1
ATOM 1620 O O . LEU A 1 199 ? -29.895 -8.137 4.921 1.00 86.94 199 LEU A O 1
ATOM 1624 N N . LEU A 1 200 ? -31.388 -8.805 6.463 1.00 87.56 200 LEU A N 1
ATOM 1625 C CA . LEU A 1 200 ? -30.942 -10.196 6.470 1.00 87.56 200 LEU A CA 1
ATOM 1626 C C . LEU A 1 200 ? -31.278 -10.898 5.149 1.00 87.56 200 LEU A C 1
ATOM 1628 O O . LEU A 1 200 ? -30.460 -11.682 4.670 1.00 87.56 200 LEU A O 1
ATOM 1632 N N . GLU A 1 201 ? -32.434 -10.594 4.552 1.00 86.88 201 GLU A N 1
ATOM 1633 C CA . GLU A 1 201 ? -32.815 -11.075 3.218 1.00 86.88 201 GLU A CA 1
ATOM 1634 C C . GLU A 1 201 ? -31.832 -10.587 2.135 1.00 86.88 201 GLU A C 1
ATOM 1636 O O . GLU A 1 201 ? -31.298 -11.418 1.396 1.00 86.88 201 GLU A O 1
ATOM 1641 N N . ASP A 1 202 ? -31.513 -9.284 2.096 1.00 87.56 202 ASP A N 1
ATOM 1642 C CA . ASP A 1 202 ? -30.542 -8.708 1.144 1.00 87.56 202 ASP A CA 1
ATOM 1643 C C . ASP A 1 202 ? -29.160 -9.359 1.278 1.00 87.56 202 ASP A C 1
ATOM 1645 O O . ASP A 1 202 ? -28.571 -9.814 0.296 1.00 87.56 202 ASP A O 1
ATOM 1649 N N . VAL A 1 203 ? -28.640 -9.464 2.505 1.00 88.81 203 VAL A N 1
ATOM 1650 C CA . VAL A 1 203 ? -27.322 -10.070 2.738 1.00 88.81 203 VAL A CA 1
ATOM 1651 C C . VAL A 1 203 ? -27.297 -11.532 2.301 1.00 88.81 203 VAL A C 1
ATOM 1653 O O . VAL A 1 203 ? -26.347 -11.956 1.640 1.00 88.81 203 VAL A O 1
ATOM 1656 N N . ALA A 1 204 ? -28.332 -12.303 2.641 1.00 87.38 204 ALA A N 1
ATOM 1657 C CA . ALA A 1 204 ? -28.413 -13.711 2.275 1.00 87.38 204 ALA A CA 1
ATOM 1658 C C . ALA A 1 204 ? -28.449 -13.906 0.752 1.00 87.38 204 ALA A C 1
ATOM 1660 O O . ALA A 1 204 ? -27.766 -14.786 0.226 1.00 87.38 204 ALA A O 1
ATOM 1661 N N . GLU A 1 205 ? -29.223 -13.092 0.030 1.00 87.75 205 GLU A N 1
ATOM 1662 C CA . GLU A 1 205 ? -29.305 -13.152 -1.431 1.00 87.75 205 GLU A CA 1
ATOM 1663 C C . GLU A 1 205 ? -27.966 -12.806 -2.090 1.00 87.75 205 GLU A C 1
ATOM 1665 O O . GLU A 1 205 ? -27.524 -13.504 -3.005 1.00 87.75 205 GLU A O 1
ATOM 1670 N N . ARG A 1 206 ? -27.285 -11.773 -1.595 1.00 90.12 206 ARG A N 1
ATOM 1671 C CA . ARG A 1 206 ? -26.014 -11.316 -2.161 1.00 90.12 206 ARG A CA 1
ATOM 1672 C C . ARG A 1 206 ? -24.861 -12.278 -1.894 1.00 90.12 206 ARG A C 1
ATOM 1674 O O . ARG A 1 206 ? -24.064 -12.514 -2.797 1.00 90.12 206 ARG A O 1
ATOM 1681 N N . ILE A 1 207 ? -24.798 -12.895 -0.712 1.00 89.62 207 ILE A N 1
ATOM 1682 C CA . ILE A 1 207 ? -23.814 -13.956 -0.435 1.00 89.62 207 ILE A CA 1
ATOM 1683 C C . ILE A 1 207 ? -24.042 -15.156 -1.364 1.00 89.62 207 ILE A C 1
ATOM 1685 O O . ILE A 1 207 ? -23.089 -15.649 -1.956 1.00 89.62 207 ILE A O 1
ATOM 1689 N N . ARG A 1 208 ? -25.296 -15.583 -1.581 1.00 86.62 208 ARG A N 1
ATOM 1690 C CA . ARG A 1 208 ? -25.616 -16.679 -2.522 1.00 86.62 208 ARG A CA 1
ATOM 1691 C C . ARG A 1 208 ? -25.231 -16.385 -3.969 1.00 86.62 208 ARG A C 1
ATOM 1693 O O . ARG A 1 208 ? -24.987 -17.315 -4.728 1.00 86.62 208 ARG A O 1
ATOM 1700 N N . ARG A 1 209 ? -25.230 -15.112 -4.362 1.00 88.62 209 ARG A N 1
ATOM 1701 C CA . ARG A 1 209 ? -24.774 -14.649 -5.681 1.00 88.62 209 ARG A CA 1
ATOM 1702 C C . ARG A 1 209 ? -23.262 -14.442 -5.759 1.00 88.62 209 ARG A C 1
ATOM 1704 O O . ARG A 1 209 ? -22.785 -13.949 -6.776 1.00 88.62 209 ARG A O 1
ATOM 1711 N N . GLU A 1 210 ? -22.536 -14.784 -4.697 1.00 90.00 210 GLU A N 1
ATOM 1712 C CA . GLU A 1 210 ? -21.098 -14.559 -4.564 1.00 90.00 210 GLU A CA 1
ATOM 1713 C C . GLU A 1 210 ? -20.714 -13.076 -4.752 1.00 90.00 210 GLU A C 1
ATOM 1715 O O . GLU A 1 210 ? -19.649 -12.721 -5.260 1.00 90.00 210 GLU A O 1
ATOM 1720 N N . GLU A 1 211 ? -21.597 -12.161 -4.337 1.00 91.31 211 GLU A N 1
ATOM 1721 C CA . GLU A 1 211 ? -21.360 -10.725 -4.442 1.00 91.31 211 GLU A CA 1
ATOM 1722 C C . GLU A 1 211 ? -20.492 -10.232 -3.285 1.00 91.31 211 GLU A C 1
ATOM 1724 O O . GLU A 1 211 ? -20.982 -9.844 -2.215 1.00 91.31 211 GLU A O 1
ATOM 1729 N N . PHE A 1 212 ? -19.187 -10.164 -3.537 1.00 93.88 212 PHE A N 1
ATOM 1730 C CA . PHE A 1 212 ? -18.194 -9.739 -2.551 1.00 93.88 212 PHE A CA 1
ATOM 1731 C C . PHE A 1 212 ? -17.421 -8.460 -2.929 1.00 93.88 212 PHE A C 1
ATOM 1733 O O . PHE A 1 212 ? -16.191 -8.433 -2.819 1.00 93.88 212 PHE A O 1
ATOM 1740 N N . PRO A 1 213 ? -18.087 -7.363 -3.353 1.00 88.75 213 PRO A N 1
ATOM 1741 C CA . PRO A 1 213 ? -17.377 -6.140 -3.701 1.00 88.75 213 PRO A CA 1
ATOM 1742 C C . PRO A 1 213 ? -16.713 -5.516 -2.462 1.00 88.75 213 PRO A C 1
ATOM 1744 O O . PRO A 1 213 ? -17.270 -5.568 -1.356 1.00 88.75 213 PRO A O 1
ATOM 1747 N N . PRO A 1 214 ? -15.541 -4.877 -2.604 1.00 88.50 214 PRO A N 1
ATOM 1748 C CA . PRO A 1 214 ? -14.981 -4.090 -1.517 1.00 88.50 214 PRO A CA 1
ATOM 1749 C C . PRO A 1 214 ? -15.914 -2.921 -1.187 1.00 88.50 214 PRO A C 1
ATOM 1751 O O . PRO A 1 214 ? -16.443 -2.255 -2.075 1.00 88.50 214 PRO A O 1
ATOM 1754 N N . ARG A 1 215 ? -16.103 -2.654 0.107 1.00 86.31 215 ARG A N 1
ATOM 1755 C CA . ARG A 1 215 ? -16.863 -1.501 0.601 1.00 86.31 215 ARG A CA 1
ATOM 1756 C C . ARG A 1 215 ? -15.916 -0.572 1.339 1.00 86.31 215 ARG A C 1
ATOM 1758 O O . ARG A 1 215 ? -15.295 -0.981 2.318 1.00 86.31 215 ARG A O 1
ATOM 1765 N N . GLU A 1 216 ? -15.789 0.658 0.851 1.00 78.94 216 GLU A N 1
ATOM 1766 C CA . GLU A 1 216 ? -14.958 1.660 1.508 1.00 78.94 216 GLU A CA 1
ATOM 1767 C C . GLU A 1 216 ? -15.607 2.131 2.808 1.00 78.94 216 GLU A C 1
ATOM 1769 O O . GLU A 1 216 ? -16.802 2.421 2.868 1.00 78.94 216 GLU A O 1
ATOM 1774 N N . ASN A 1 217 ? -14.801 2.178 3.860 1.00 74.31 217 ASN A N 1
ATOM 1775 C CA . ASN A 1 217 ? -15.171 2.688 5.166 1.00 74.31 217 ASN A CA 1
ATOM 1776 C C . ASN A 1 217 ? -13.910 3.184 5.894 1.00 74.31 217 ASN A C 1
ATOM 1778 O O . ASN A 1 217 ? -12.772 3.004 5.451 1.00 74.31 217 ASN A O 1
ATOM 1782 N N . ASN A 1 218 ? -14.116 3.801 7.047 1.00 68.69 218 ASN A N 1
ATOM 1783 C CA . ASN A 1 218 ? -13.081 4.303 7.946 1.00 68.69 218 ASN A CA 1
ATOM 1784 C C . ASN A 1 218 ? -12.127 3.216 8.493 1.00 68.69 218 ASN A C 1
ATOM 1786 O O . ASN A 1 218 ? -11.065 3.559 9.007 1.00 68.69 218 ASN A O 1
ATOM 1790 N N . LEU A 1 219 ? -12.445 1.926 8.336 1.00 70.75 219 LEU A N 1
ATOM 1791 C CA . LEU A 1 219 ? -11.586 0.802 8.729 1.00 70.75 219 LEU A CA 1
ATOM 1792 C C . LEU A 1 219 ? -10.638 0.351 7.603 1.00 70.75 219 LEU A C 1
ATOM 1794 O O . LEU A 1 219 ? -9.732 -0.445 7.851 1.00 70.75 219 LEU A O 1
ATOM 1798 N N . CYS A 1 220 ? -10.789 0.847 6.367 1.00 76.88 220 CYS A N 1
ATOM 1799 C CA . CYS A 1 220 ? -9.961 0.427 5.229 1.00 76.88 220 CYS A CA 1
ATOM 1800 C C . CYS A 1 220 ? -8.464 0.695 5.429 1.00 76.88 220 CYS A C 1
ATOM 1802 O O . CYS A 1 220 ? -7.640 -0.090 4.963 1.00 76.88 220 CYS A O 1
ATOM 1804 N N . SER A 1 221 ? -8.098 1.775 6.123 1.00 72.50 221 SER A N 1
ATOM 1805 C CA . SER A 1 221 ? -6.700 2.110 6.434 1.00 72.50 221 SER A CA 1
ATOM 1806 C C . SER A 1 221 ? -6.043 1.098 7.378 1.00 72.50 221 SER A C 1
ATOM 1808 O O . SER A 1 221 ? -4.837 0.879 7.273 1.00 72.50 221 SER A O 1
ATOM 1810 N N . LEU A 1 222 ? -6.843 0.467 8.243 1.00 70.00 222 LEU A N 1
ATOM 1811 C CA . LEU A 1 222 ? -6.445 -0.534 9.236 1.00 70.00 222 LEU A CA 1
ATOM 1812 C C . LEU A 1 222 ? -6.682 -1.976 8.753 1.00 70.00 222 LEU A C 1
ATOM 1814 O O . LEU A 1 222 ? -6.371 -2.932 9.461 1.00 70.00 222 LEU A O 1
ATOM 1818 N N . CYS A 1 223 ? -7.252 -2.159 7.559 1.00 80.88 223 CYS A N 1
ATOM 1819 C CA . CYS A 1 223 ? -7.578 -3.477 7.034 1.00 80.88 223 CYS A CA 1
ATOM 1820 C C . CYS A 1 223 ? -6.306 -4.247 6.650 1.00 80.88 223 CYS A C 1
ATOM 1822 O O . CYS A 1 223 ? -5.551 -3.818 5.778 1.00 80.88 223 CYS A O 1
ATOM 1824 N N . ILE A 1 224 ? -6.105 -5.430 7.237 1.00 82.62 224 ILE A N 1
ATOM 1825 C CA . ILE A 1 224 ? -4.952 -6.296 6.934 1.00 82.62 224 ILE A CA 1
ATOM 1826 C C . ILE A 1 224 ? -4.897 -6.720 5.459 1.00 82.62 224 ILE A C 1
ATOM 1828 O O . ILE A 1 224 ? -3.822 -6.846 4.881 1.00 82.62 224 ILE A O 1
ATOM 1832 N N . PHE A 1 225 ? -6.060 -6.855 4.818 1.00 87.94 225 PHE A N 1
ATOM 1833 C CA . PHE A 1 225 ? -6.168 -7.204 3.404 1.00 87.94 225 PHE A CA 1
ATOM 1834 C C . PHE A 1 225 ? -6.105 -5.994 2.479 1.00 87.94 225 PHE A C 1
ATOM 1836 O O . PHE A 1 225 ? -6.392 -6.133 1.295 1.00 87.94 225 PHE A O 1
ATOM 1843 N N . ARG A 1 226 ? -5.762 -4.799 2.973 1.00 83.31 226 ARG A N 1
ATOM 1844 C CA . ARG A 1 226 ? -5.756 -3.580 2.157 1.00 83.31 226 ARG A CA 1
ATOM 1845 C C . ARG A 1 226 ? -4.901 -3.739 0.904 1.00 83.31 226 ARG A C 1
ATOM 1847 O O . ARG A 1 226 ? -5.375 -3.380 -0.164 1.00 83.31 226 ARG A O 1
ATOM 1854 N N . SER A 1 227 ? -3.700 -4.310 1.017 1.00 80.19 227 SER A N 1
ATOM 1855 C CA . SER A 1 227 ? -2.806 -4.553 -0.126 1.00 80.19 227 SER A CA 1
ATOM 1856 C C . SER A 1 227 ? -3.456 -5.452 -1.183 1.00 80.19 227 SER A C 1
ATOM 1858 O O . SER A 1 227 ? -3.510 -5.085 -2.357 1.00 80.19 227 SER A O 1
ATOM 1860 N N . ILE A 1 228 ? -4.030 -6.578 -0.756 1.00 85.31 228 ILE A N 1
ATOM 1861 C CA . ILE A 1 228 ? -4.749 -7.528 -1.617 1.00 85.31 228 ILE A CA 1
ATOM 1862 C C . ILE A 1 228 ? -5.983 -6.863 -2.237 1.00 85.31 228 ILE A C 1
ATOM 1864 O O . ILE A 1 228 ? -6.191 -6.943 -3.442 1.00 85.31 228 ILE A O 1
ATOM 1868 N N . CYS A 1 229 ? -6.765 -6.140 -1.436 1.00 82.56 229 CYS A N 1
ATOM 1869 C CA . CYS A 1 229 ? -7.944 -5.404 -1.877 1.00 82.56 229 CYS A CA 1
ATOM 1870 C C . CYS A 1 229 ? -7.598 -4.378 -2.956 1.00 82.56 229 CYS A C 1
ATOM 1872 O O . CYS A 1 229 ? -8.331 -4.266 -3.935 1.00 82.56 229 CYS A O 1
ATOM 1874 N N . THR A 1 230 ? -6.494 -3.644 -2.787 1.00 71.81 230 THR A N 1
ATOM 1875 C CA . THR A 1 230 ? -6.028 -2.648 -3.759 1.00 71.81 230 THR A CA 1
ATOM 1876 C C . THR A 1 230 ? -5.448 -3.265 -5.026 1.00 71.81 230 THR A C 1
ATOM 1878 O O . THR A 1 230 ? -5.547 -2.643 -6.081 1.00 71.81 230 THR A O 1
ATOM 1881 N N . TYR A 1 231 ? -4.852 -4.457 -4.927 1.00 74.88 231 TYR A N 1
ATOM 1882 C CA . TYR A 1 231 ? -4.275 -5.182 -6.057 1.00 74.88 231 TYR A CA 1
ATOM 1883 C C . TYR A 1 231 ? -5.357 -5.861 -6.910 1.00 74.88 231 TYR A C 1
ATOM 1885 O O . TYR A 1 231 ? -5.392 -5.663 -8.118 1.00 74.88 231 TYR A O 1
ATOM 1893 N N . ILE A 1 232 ? -6.270 -6.608 -6.277 1.00 70.69 232 ILE A N 1
ATOM 1894 C CA . ILE A 1 232 ? -7.309 -7.400 -6.956 1.00 70.69 232 ILE A CA 1
ATOM 1895 C C . ILE A 1 232 ? -8.430 -6.514 -7.492 1.00 70.69 232 ILE A C 1
ATOM 1897 O O . ILE A 1 232 ? -8.800 -6.612 -8.656 1.00 70.69 232 ILE A O 1
ATOM 1901 N N . ASN A 1 233 ? -8.977 -5.632 -6.655 1.00 62.56 233 ASN A N 1
ATOM 1902 C CA . ASN A 1 233 ? -10.148 -4.835 -7.022 1.00 62.56 233 ASN A CA 1
ATOM 1903 C C . ASN A 1 233 ? -9.748 -3.465 -7.560 1.00 62.56 233 ASN A C 1
ATOM 1905 O O . ASN A 1 233 ? -10.439 -2.494 -7.250 1.00 62.56 233 ASN A O 1
ATOM 1909 N N . GLY A 1 234 ? -8.602 -3.386 -8.258 1.00 52.53 234 GLY A N 1
ATOM 1910 C CA . GLY A 1 234 ? -7.962 -2.157 -8.732 1.00 52.53 234 GLY A CA 1
ATOM 1911 C C . GLY A 1 234 ? -8.979 -1.041 -8.922 1.00 52.53 234 GLY A C 1
ATOM 1912 O O . GLY A 1 234 ? -9.803 -1.131 -9.823 1.00 52.53 234 GLY A O 1
ATOM 1913 N N . ARG A 1 235 ? -8.997 -0.075 -7.986 1.00 41.16 235 ARG A N 1
ATOM 1914 C CA . ARG A 1 235 ? -10.1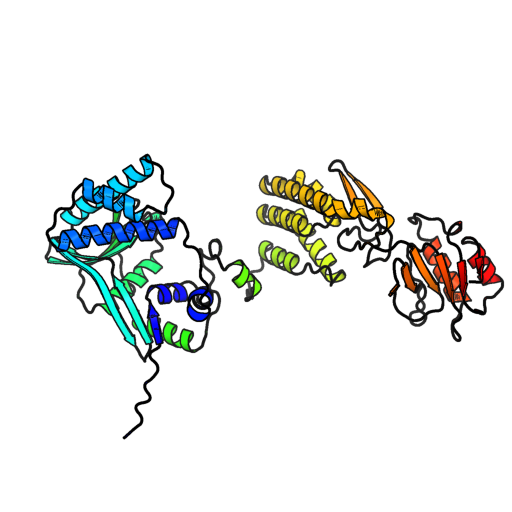23 0.857 -7.808 1.00 41.16 235 ARG A CA 1
ATOM 1915 C C . ARG A 1 235 ? -10.652 1.380 -9.150 1.00 41.16 235 ARG A C 1
ATOM 1917 O O . ARG A 1 235 ? -10.046 2.263 -9.753 1.00 41.16 235 ARG A O 1
ATOM 1924 N N . GLN A 1 236 ? -11.820 0.879 -9.558 1.00 34.69 236 GLN A N 1
ATOM 1925 C CA . GLN A 1 236 ? -12.814 1.698 -10.232 1.00 34.69 236 GLN A CA 1
ATOM 1926 C C . GLN A 1 236 ? -13.400 2.630 -9.171 1.00 34.69 236 GLN A C 1
ATOM 1928 O O . GLN A 1 236 ? -14.263 2.239 -8.392 1.00 34.69 236 GLN A O 1
ATOM 1933 N N . GLU A 1 237 ? -12.922 3.868 -9.132 1.00 36.91 237 GLU A N 1
ATOM 1934 C CA . GLU A 1 237 ? -13.728 4.983 -8.648 1.00 36.91 237 GLU A CA 1
ATOM 1935 C C . GLU A 1 237 ? -14.301 5.685 -9.876 1.00 36.91 237 GLU A C 1
ATOM 1937 O O . GLU A 1 237 ? -13.601 6.387 -10.609 1.00 36.91 237 GLU A O 1
ATOM 1942 N N . ALA A 1 238 ? -15.594 5.483 -10.117 1.00 32.47 238 ALA A N 1
ATOM 1943 C CA . ALA A 1 238 ? -16.353 6.372 -10.976 1.00 32.47 238 ALA A CA 1
ATOM 1944 C C . ALA A 1 238 ? -16.577 7.695 -10.219 1.00 32.47 238 ALA A C 1
ATOM 1946 O O . ALA A 1 238 ? -17.549 7.845 -9.489 1.00 32.47 238 ALA A O 1
ATOM 1947 N N . GLY A 1 239 ? -15.652 8.642 -10.410 1.00 39.31 239 GLY A N 1
ATOM 1948 C CA . GLY A 1 239 ? -15.907 10.080 -10.283 1.00 39.31 239 GLY A CA 1
ATOM 1949 C C . GLY A 1 239 ? -15.640 10.752 -8.930 1.00 39.31 239 GLY A C 1
ATOM 1950 O O . GLY A 1 239 ? -16.579 11.230 -8.308 1.00 39.31 239 GLY A O 1
ATOM 1951 N N . ALA A 1 240 ? -14.366 10.915 -8.549 1.00 33.12 240 ALA A N 1
ATOM 1952 C CA . ALA A 1 240 ? -13.878 12.055 -7.752 1.00 33.12 240 ALA A CA 1
ATOM 1953 C C . ALA A 1 240 ? -12.345 12.185 -7.895 1.00 33.12 240 ALA A C 1
ATOM 1955 O O . ALA A 1 240 ? -11.584 11.830 -7.001 1.00 33.12 240 ALA A O 1
ATOM 1956 N N . GLY A 1 241 ? -11.883 12.642 -9.064 1.00 46.94 241 GLY A N 1
ATOM 1957 C CA . GLY A 1 241 ? -10.458 12.832 -9.351 1.00 46.94 241 GLY A CA 1
ATOM 1958 C C . GLY A 1 241 ? -9.800 13.817 -8.382 1.00 46.94 241 GLY A C 1
ATOM 1959 O O . GLY A 1 241 ? -10.223 14.968 -8.273 1.00 46.94 241 GLY A O 1
ATOM 1960 N N . GLY A 1 242 ? -8.761 13.349 -7.693 1.00 66.56 242 GLY A N 1
ATOM 1961 C CA . GLY A 1 242 ? -7.890 14.156 -6.849 1.00 66.56 242 GLY A CA 1
ATOM 1962 C C . GLY A 1 242 ? -6.434 13.728 -7.023 1.00 66.56 242 GLY A C 1
ATOM 1963 O O . GLY A 1 242 ? -6.145 12.558 -7.283 1.00 66.56 242 GLY A O 1
ATOM 1964 N N . GLU A 1 243 ? -5.510 14.672 -6.832 1.00 73.69 243 GLU A N 1
ATOM 1965 C CA . GLU A 1 243 ? -4.072 14.492 -7.092 1.00 73.69 243 GLU A CA 1
ATOM 1966 C C . GLU A 1 243 ? -3.477 13.252 -6.396 1.00 73.69 243 GLU A C 1
ATOM 1968 O O . GLU A 1 243 ? -2.606 12.584 -6.944 1.00 73.69 243 GLU A O 1
ATOM 1973 N N . ALA A 1 244 ? -3.979 12.889 -5.210 1.00 69.38 244 ALA A N 1
ATOM 1974 C CA . ALA A 1 244 ? -3.498 11.745 -4.434 1.00 69.38 244 ALA A CA 1
ATOM 1975 C C . ALA A 1 244 ? -3.819 10.365 -5.043 1.00 69.38 244 ALA A C 1
ATOM 1977 O O . ALA A 1 244 ? -3.134 9.390 -4.710 1.00 69.38 244 ALA A O 1
ATOM 1978 N N . GLU A 1 245 ? -4.874 10.245 -5.854 1.00 71.25 245 GLU A N 1
ATOM 1979 C CA . GLU A 1 245 ? -5.228 8.995 -6.546 1.00 71.25 245 GLU A CA 1
ATOM 1980 C C . GLU A 1 245 ? -4.567 8.933 -7.922 1.00 71.25 245 GLU A C 1
ATOM 1982 O O . GLU A 1 245 ? -4.022 7.893 -8.293 1.00 71.25 245 GLU A O 1
ATOM 1987 N N . ASP A 1 246 ? -4.496 10.059 -8.631 1.00 79.00 246 ASP A N 1
ATOM 1988 C CA . ASP A 1 246 ? -3.756 10.141 -9.891 1.00 79.00 246 ASP A CA 1
ATOM 1989 C C . ASP A 1 246 ? -2.259 9.862 -9.688 1.00 79.00 246 ASP A C 1
ATOM 1991 O O . ASP A 1 246 ? -1.650 9.152 -10.491 1.00 79.00 246 ASP A O 1
ATOM 1995 N N . LEU A 1 247 ? -1.683 10.336 -8.576 1.00 83.75 247 LEU A N 1
ATOM 1996 C CA . LEU A 1 247 ? -0.321 10.011 -8.150 1.00 83.75 247 LEU A CA 1
ATOM 1997 C C . LEU A 1 247 ? -0.148 8.510 -7.875 1.00 83.75 247 LEU A C 1
ATOM 1999 O O . LEU A 1 247 ? 0.855 7.914 -8.265 1.00 83.75 247 LEU A O 1
ATOM 2003 N N . ARG A 1 248 ? -1.126 7.877 -7.216 1.00 80.56 248 ARG A N 1
ATOM 2004 C CA . ARG A 1 248 ? -1.109 6.428 -6.957 1.00 80.56 248 ARG A CA 1
ATOM 2005 C C . ARG A 1 248 ? -1.226 5.614 -8.238 1.00 80.56 248 ARG A C 1
ATOM 2007 O O . ARG A 1 248 ? -0.591 4.569 -8.348 1.00 80.56 248 ARG A O 1
ATOM 2014 N N . ARG A 1 249 ? -2.030 6.075 -9.197 1.00 80.31 249 ARG A N 1
ATOM 2015 C CA . ARG A 1 249 ? -2.113 5.480 -10.532 1.00 80.31 249 ARG A CA 1
ATOM 2016 C C . ARG A 1 249 ? -0.770 5.589 -11.245 1.00 80.31 249 ARG A C 1
ATOM 2018 O O . ARG A 1 249 ? -0.226 4.556 -11.590 1.00 80.31 249 ARG A O 1
ATOM 2025 N N . ALA A 1 250 ? -0.190 6.789 -11.314 1.00 85.06 250 ALA A N 1
ATOM 2026 C CA . ALA A 1 250 ? 1.123 6.995 -11.923 1.00 85.06 250 ALA A CA 1
ATOM 2027 C C . ALA A 1 250 ? 2.199 6.079 -11.317 1.00 85.06 250 ALA A C 1
ATOM 2029 O O . ALA A 1 250 ? 3.005 5.523 -12.044 1.00 85.06 250 ALA A O 1
ATOM 2030 N N . PHE A 1 251 ? 2.190 5.863 -9.998 1.00 89.62 251 PHE A N 1
ATOM 2031 C CA . PHE A 1 251 ? 3.125 4.927 -9.368 1.00 89.62 251 PHE A CA 1
ATOM 2032 C C . PHE A 1 251 ? 2.877 3.457 -9.738 1.00 89.62 251 PHE A C 1
ATOM 2034 O O . PHE A 1 251 ? 3.835 2.714 -9.914 1.00 89.62 251 PHE A O 1
ATOM 2041 N N . ARG A 1 252 ? 1.615 3.024 -9.871 1.00 85.81 252 ARG A N 1
ATOM 2042 C CA . ARG A 1 252 ? 1.284 1.663 -10.337 1.00 85.81 252 ARG A CA 1
ATOM 2043 C C . ARG A 1 252 ? 1.668 1.428 -11.794 1.00 85.81 252 ARG A C 1
ATOM 2045 O O . ARG A 1 252 ? 1.990 0.299 -12.138 1.00 85.81 252 ARG A O 1
ATOM 2052 N N . ASP A 1 253 ? 1.642 2.482 -12.601 1.00 84.75 253 ASP A N 1
ATOM 2053 C CA . ASP A 1 253 ? 2.013 2.445 -14.015 1.00 84.75 253 ASP A CA 1
ATOM 2054 C C . ASP A 1 253 ? 3.546 2.329 -14.211 1.00 84.75 253 ASP A C 1
ATOM 2056 O O . ASP A 1 253 ? 4.014 2.187 -15.337 1.00 84.75 253 ASP A O 1
ATOM 2060 N N . LEU A 1 254 ? 4.353 2.372 -13.136 1.00 88.88 254 LEU A N 1
ATOM 2061 C CA . LEU A 1 254 ? 5.800 2.155 -13.212 1.00 88.88 254 LEU A CA 1
ATOM 2062 C C . LEU A 1 254 ? 6.137 0.681 -13.479 1.00 88.88 254 LEU A C 1
ATOM 2064 O O . LEU A 1 254 ? 6.424 -0.084 -12.555 1.00 88.88 254 LEU A O 1
ATOM 2068 N N . ASP A 1 255 ? 6.197 0.312 -14.755 1.00 88.06 255 ASP A N 1
ATOM 2069 C CA . ASP A 1 255 ? 6.736 -0.964 -15.222 1.00 88.06 255 ASP A CA 1
ATOM 2070 C C . ASP A 1 255 ? 8.054 -0.754 -15.989 1.00 88.06 255 ASP A C 1
ATOM 2072 O O . ASP A 1 255 ? 8.034 -0.222 -17.094 1.00 88.06 255 ASP A O 1
ATOM 2076 N N . PRO A 1 256 ? 9.217 -1.179 -15.459 1.00 82.50 256 PRO A N 1
ATOM 2077 C CA . PRO A 1 256 ? 10.495 -1.052 -16.162 1.00 82.50 256 PRO A CA 1
ATOM 2078 C C . PRO A 1 256 ? 10.573 -1.775 -17.519 1.00 82.50 256 PRO A C 1
ATOM 2080 O O . PRO A 1 256 ? 11.493 -1.484 -18.282 1.00 82.50 256 PRO A O 1
ATOM 2083 N N . HIS A 1 257 ? 9.660 -2.710 -17.814 1.00 85.69 257 HIS A N 1
ATOM 2084 C CA . HIS A 1 257 ? 9.593 -3.390 -19.112 1.00 85.69 257 HIS A CA 1
ATOM 2085 C C . HIS A 1 257 ? 8.866 -2.552 -20.173 1.00 85.69 257 HIS A C 1
ATOM 2087 O O . HIS A 1 257 ? 9.181 -2.674 -21.355 1.00 85.69 257 HIS A O 1
ATOM 2093 N N . ASP A 1 258 ? 7.951 -1.670 -19.759 1.00 90.19 258 ASP A N 1
ATOM 2094 C CA . ASP A 1 258 ? 7.379 -0.618 -20.600 1.00 90.19 258 ASP A CA 1
ATOM 2095 C C . ASP A 1 258 ? 8.163 0.680 -20.377 1.00 90.19 258 ASP A C 1
ATOM 2097 O O . ASP A 1 258 ? 7.787 1.548 -19.591 1.00 90.19 258 ASP A O 1
ATOM 2101 N N . MET A 1 259 ? 9.315 0.801 -21.042 1.00 87.44 259 MET A N 1
ATOM 2102 C CA . MET A 1 259 ? 10.240 1.914 -20.805 1.00 87.44 259 MET A CA 1
ATOM 2103 C C . MET A 1 259 ? 9.629 3.287 -21.122 1.00 87.44 259 MET A C 1
ATOM 2105 O O . MET A 1 259 ? 9.966 4.261 -20.447 1.00 87.44 259 MET A O 1
ATOM 2109 N N . ASP A 1 260 ? 8.751 3.383 -22.123 1.00 85.81 260 ASP A N 1
ATOM 2110 C CA . ASP A 1 260 ? 8.101 4.645 -22.488 1.00 85.81 260 ASP A CA 1
ATOM 2111 C C . ASP A 1 260 ? 7.001 5.001 -21.480 1.00 85.81 260 ASP A C 1
ATOM 2113 O O . ASP A 1 260 ? 7.021 6.111 -20.936 1.00 85.81 260 ASP A O 1
ATOM 2117 N N . GLY A 1 261 ? 6.134 4.045 -21.124 1.00 88.44 261 GLY A N 1
ATOM 2118 C CA . GLY A 1 261 ? 5.137 4.229 -20.066 1.00 88.44 261 GLY A CA 1
ATOM 2119 C C . GLY A 1 261 ? 5.771 4.558 -18.711 1.00 88.44 261 GLY A C 1
ATOM 2120 O O . GLY A 1 261 ? 5.308 5.454 -18.000 1.00 88.44 261 GLY A O 1
ATOM 2121 N N . TYR A 1 262 ? 6.901 3.927 -18.382 1.00 94.12 262 TYR A N 1
ATOM 2122 C CA . TYR A 1 262 ? 7.668 4.210 -17.170 1.00 94.12 262 TYR A CA 1
ATOM 2123 C C . TYR A 1 262 ? 8.172 5.655 -17.128 1.00 94.12 262 TYR A C 1
ATOM 2125 O O . TYR A 1 262 ? 8.120 6.296 -16.077 1.00 94.12 262 TYR A O 1
ATOM 2133 N N . VAL A 1 263 ? 8.666 6.191 -18.248 1.00 91.88 263 VAL A N 1
ATOM 2134 C CA . VAL A 1 263 ? 9.154 7.578 -18.313 1.00 91.88 263 VAL A CA 1
ATOM 2135 C C . VAL A 1 263 ? 8.010 8.558 -18.104 1.00 91.88 263 VAL A C 1
ATOM 2137 O O . VAL A 1 263 ? 8.130 9.444 -17.259 1.00 91.88 263 VAL A O 1
ATOM 2140 N N . GLU A 1 264 ? 6.882 8.359 -18.784 1.00 92.44 264 GLU A N 1
ATOM 2141 C CA . GLU A 1 264 ? 5.691 9.197 -18.608 1.00 92.44 264 GLU A CA 1
ATOM 2142 C C . GLU A 1 264 ? 5.174 9.154 -17.161 1.00 92.44 264 GLU A C 1
ATOM 2144 O O . GLU A 1 264 ? 4.854 10.185 -16.558 1.00 92.44 264 GLU A O 1
ATOM 2149 N N . ALA A 1 265 ? 5.134 7.966 -16.559 1.00 93.06 265 ALA A N 1
ATOM 2150 C CA . ALA A 1 265 ? 4.749 7.775 -15.167 1.00 93.06 265 ALA A CA 1
ATOM 2151 C C . ALA A 1 265 ? 5.717 8.476 -14.199 1.00 93.06 265 ALA A C 1
ATOM 2153 O O . ALA A 1 265 ? 5.275 9.201 -13.301 1.00 93.06 265 ALA A O 1
ATOM 2154 N N . MET A 1 266 ? 7.031 8.340 -14.404 1.00 97.50 266 MET A N 1
ATOM 2155 C CA . MET A 1 266 ? 8.046 9.046 -13.617 1.00 97.50 266 MET A CA 1
ATOM 2156 C C . MET A 1 266 ? 7.891 10.564 -13.730 1.00 97.50 266 MET A C 1
ATOM 2158 O O . MET A 1 266 ? 7.913 11.254 -12.709 1.00 97.50 266 MET A O 1
ATOM 2162 N N . GLU A 1 267 ? 7.688 11.099 -14.935 1.00 96.06 267 GLU A N 1
ATOM 2163 C CA . GLU A 1 267 ? 7.469 12.532 -15.158 1.00 96.06 267 GLU A CA 1
ATOM 2164 C C . GLU A 1 267 ? 6.232 13.050 -14.422 1.00 96.06 267 GLU A C 1
ATOM 2166 O O . GLU A 1 267 ? 6.296 14.095 -13.767 1.00 96.06 267 GLU A O 1
ATOM 2171 N N . ARG A 1 268 ? 5.129 12.293 -14.436 1.00 96.38 268 ARG A N 1
ATOM 2172 C CA . ARG A 1 268 ? 3.915 12.628 -13.676 1.00 96.38 268 ARG A CA 1
ATOM 2173 C C . ARG A 1 268 ? 4.184 12.682 -12.173 1.00 96.38 268 ARG A C 1
ATOM 2175 O O . ARG A 1 268 ? 3.809 13.660 -11.526 1.00 96.38 268 ARG A O 1
ATOM 2182 N N . ILE A 1 269 ? 4.860 11.679 -11.609 1.00 97.44 269 ILE A N 1
ATOM 2183 C CA . ILE A 1 269 ? 5.185 11.632 -10.172 1.00 97.44 269 ILE A CA 1
ATOM 2184 C C . ILE A 1 269 ? 6.104 12.801 -9.784 1.00 97.44 269 ILE A C 1
ATOM 2186 O O . ILE A 1 269 ? 5.845 13.487 -8.792 1.00 97.44 269 ILE A O 1
ATOM 2190 N N . MET A 1 270 ? 7.143 13.077 -10.579 1.00 98.12 270 MET A N 1
ATOM 2191 C CA . MET A 1 270 ? 8.011 14.245 -10.377 1.00 98.12 270 MET A CA 1
ATOM 2192 C C . MET A 1 270 ? 7.220 15.559 -10.464 1.00 98.12 270 MET A C 1
ATOM 2194 O O . MET A 1 270 ? 7.470 16.484 -9.689 1.00 98.12 270 MET A O 1
ATOM 2198 N N . GLY A 1 271 ? 6.233 15.633 -11.360 1.00 95.75 271 GLY A N 1
ATOM 2199 C CA . GLY A 1 271 ? 5.298 16.749 -11.473 1.00 95.75 271 GLY A CA 1
ATOM 2200 C C . GLY A 1 271 ? 4.484 16.979 -10.199 1.00 95.75 271 GLY A C 1
ATOM 2201 O O . GLY A 1 271 ? 4.410 18.116 -9.734 1.00 95.75 271 GLY A O 1
ATOM 2202 N N . TYR A 1 272 ? 3.940 15.922 -9.587 1.00 96.38 272 TYR A N 1
ATOM 2203 C CA . TYR A 1 272 ? 3.221 16.031 -8.310 1.00 96.38 272 TYR A CA 1
ATOM 2204 C C . TYR A 1 272 ? 4.121 16.527 -7.179 1.00 96.38 272 TYR A C 1
ATOM 2206 O O . TYR A 1 272 ? 3.695 17.390 -6.415 1.00 96.38 272 TYR A O 1
ATOM 2214 N N . LEU A 1 273 ? 5.370 16.051 -7.098 1.00 97.75 273 LEU A N 1
ATOM 2215 C CA . LEU A 1 273 ? 6.331 16.537 -6.103 1.00 97.75 273 LEU A CA 1
ATOM 2216 C C . LEU A 1 273 ? 6.640 18.033 -6.270 1.00 97.75 273 LEU A C 1
ATOM 2218 O O . LEU A 1 273 ? 6.806 18.722 -5.271 1.00 97.75 273 LEU A O 1
ATOM 2222 N N . ARG A 1 274 ? 6.707 18.557 -7.499 1.00 96.69 274 ARG A N 1
ATOM 2223 C CA . ARG A 1 274 ? 6.987 19.987 -7.729 1.00 96.69 274 ARG A CA 1
ATOM 2224 C C . ARG A 1 274 ? 5.774 20.882 -7.517 1.00 96.69 274 ARG A C 1
ATOM 2226 O O . ARG A 1 274 ? 5.906 21.970 -6.966 1.00 96.69 274 ARG A O 1
ATOM 2233 N N . ASN A 1 275 ? 4.619 20.444 -8.009 1.00 92.62 275 ASN A N 1
ATOM 2234 C CA . ASN A 1 275 ? 3.524 21.360 -8.323 1.00 92.62 275 ASN A CA 1
ATOM 2235 C C . ASN A 1 275 ? 2.287 21.185 -7.439 1.00 92.62 275 ASN A C 1
ATOM 2237 O O . ASN A 1 275 ? 1.470 22.101 -7.393 1.00 92.62 275 ASN A O 1
ATOM 2241 N N . SER A 1 276 ? 2.127 20.051 -6.744 1.00 91.38 276 SER A N 1
ATOM 2242 C CA . SER A 1 276 ? 0.940 19.829 -5.912 1.00 91.38 276 SER A CA 1
ATOM 2243 C C . SER A 1 276 ? 0.860 20.860 -4.788 1.00 91.38 276 SER A C 1
ATOM 2245 O O . SER A 1 276 ? 1.835 21.117 -4.072 1.00 91.38 276 SER A O 1
ATOM 2247 N N . HIS A 1 277 ? -0.329 21.426 -4.592 1.00 88.06 277 HIS A N 1
ATOM 2248 C CA . HIS A 1 277 ? -0.586 22.337 -3.479 1.00 88.06 277 HIS A CA 1
ATOM 2249 C C . HIS A 1 277 ? -0.690 21.606 -2.135 1.00 88.06 277 HIS A C 1
ATOM 2251 O O . HIS A 1 277 ? -0.483 22.232 -1.094 1.00 88.06 277 HIS A O 1
ATOM 2257 N N . ASP A 1 278 ? -0.938 20.294 -2.145 1.00 85.81 278 ASP A N 1
ATOM 2258 C CA . ASP A 1 278 ? -1.064 19.465 -0.950 1.00 85.81 278 ASP A CA 1
ATOM 2259 C C . ASP A 1 278 ? 0.313 18.916 -0.509 1.00 85.81 278 ASP A C 1
ATOM 2261 O O . ASP A 1 278 ? 0.926 18.108 -1.217 1.00 85.81 278 ASP A O 1
ATOM 2265 N N . PRO A 1 279 ? 0.829 19.319 0.671 1.00 78.69 279 PRO A N 1
ATOM 2266 C CA . PRO A 1 279 ? 2.089 18.799 1.196 1.00 78.69 279 PRO A CA 1
ATOM 2267 C C . PRO A 1 279 ? 2.106 17.275 1.383 1.00 78.69 279 PRO A C 1
ATOM 2269 O O . PRO A 1 279 ? 3.169 16.670 1.272 1.00 78.69 279 PRO A O 1
ATOM 2272 N N . GLU A 1 280 ? 0.964 16.638 1.640 1.00 86.38 280 GLU A N 1
AT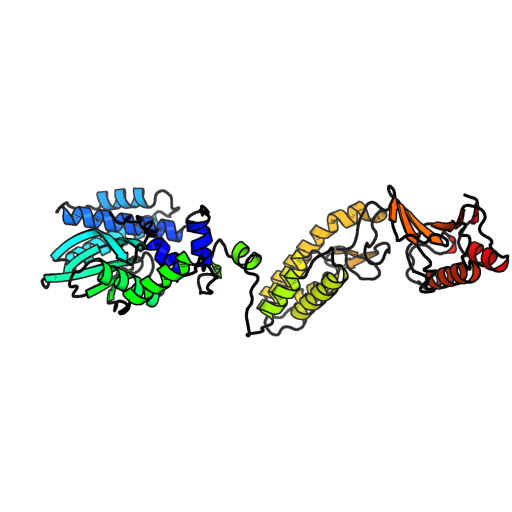OM 2273 C CA . GLU A 1 280 ? 0.873 15.183 1.804 1.00 86.38 280 GLU A CA 1
ATOM 2274 C C . GLU A 1 280 ? 1.054 14.461 0.460 1.00 86.38 280 GLU A C 1
ATOM 2276 O O . GLU A 1 280 ? 1.746 13.443 0.379 1.00 86.38 280 GLU A O 1
ATOM 2281 N N . VAL A 1 281 ? 0.498 15.017 -0.622 1.00 88.75 281 VAL A N 1
ATOM 2282 C CA . VAL A 1 281 ? 0.700 14.514 -1.991 1.00 88.75 281 VAL A CA 1
ATOM 2283 C C . VAL A 1 281 ? 2.162 14.671 -2.402 1.00 88.75 281 VAL A C 1
ATOM 2285 O O . VAL A 1 281 ? 2.753 13.713 -2.903 1.00 88.75 281 VAL A O 1
ATOM 2288 N N . ARG A 1 282 ? 2.785 15.825 -2.124 1.00 96.69 282 ARG A N 1
ATOM 2289 C CA . ARG A 1 282 ? 4.222 16.028 -2.378 1.00 96.69 282 ARG A CA 1
ATOM 2290 C C . ARG A 1 282 ? 5.083 15.038 -1.592 1.00 96.69 282 ARG A C 1
ATOM 2292 O O . ARG A 1 282 ? 5.960 14.400 -2.170 1.00 96.69 282 ARG A O 1
ATOM 2299 N N . ALA A 1 283 ? 4.816 14.846 -0.300 1.00 87.06 283 ALA A N 1
ATOM 2300 C CA . ALA A 1 283 ? 5.565 13.899 0.529 1.00 87.06 283 ALA A CA 1
ATOM 2301 C C . ALA A 1 283 ? 5.455 12.465 -0.014 1.00 87.06 283 ALA A C 1
ATOM 2303 O O . ALA A 1 283 ? 6.462 11.767 -0.145 1.00 87.06 283 ALA A O 1
ATOM 2304 N N . ARG A 1 284 ? 4.249 12.053 -0.418 1.00 92.06 284 ARG A N 1
ATOM 2305 C CA . ARG A 1 284 ? 4.007 10.739 -1.021 1.00 92.06 284 ARG A CA 1
ATOM 2306 C C . ARG A 1 284 ? 4.695 10.571 -2.374 1.00 92.06 284 ARG A C 1
ATOM 2308 O O . ARG A 1 284 ? 5.238 9.505 -2.643 1.00 92.06 284 ARG A O 1
ATOM 2315 N N . ALA A 1 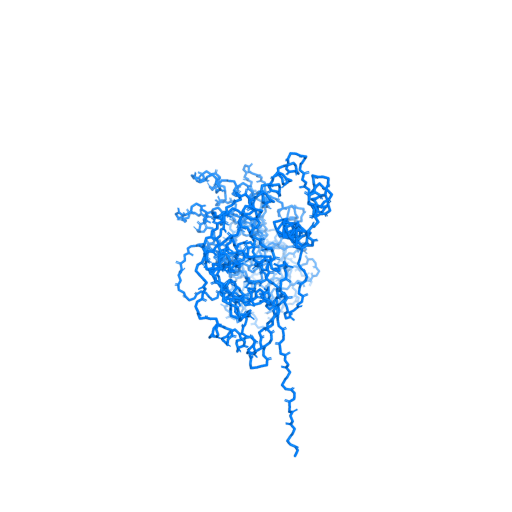285 ? 4.713 11.612 -3.204 1.00 96.25 285 ALA A N 1
ATOM 2316 C CA . ALA A 1 285 ? 5.428 11.589 -4.475 1.00 96.25 285 ALA A CA 1
ATOM 2317 C C . ALA A 1 285 ? 6.934 11.384 -4.255 1.00 96.25 285 ALA A C 1
ATOM 2319 O O . ALA A 1 285 ? 7.534 10.538 -4.914 1.00 96.25 285 ALA A O 1
ATOM 2320 N N . ALA A 1 286 ? 7.534 12.072 -3.276 1.00 98.00 286 ALA A N 1
ATOM 2321 C CA . ALA A 1 286 ? 8.933 11.851 -2.910 1.00 98.00 286 ALA A CA 1
ATOM 2322 C C . ALA A 1 286 ? 9.197 10.400 -2.472 1.00 98.00 286 ALA A C 1
ATOM 2324 O O . ALA A 1 286 ? 10.189 9.801 -2.889 1.00 98.00 286 ALA A O 1
ATOM 2325 N N . ASP A 1 287 ? 8.300 9.812 -1.677 1.00 96.50 287 ASP A N 1
ATOM 2326 C CA . ASP A 1 287 ? 8.421 8.417 -1.247 1.00 96.50 287 ASP A CA 1
ATOM 2327 C C . ASP A 1 287 ? 8.385 7.427 -2.412 1.00 96.50 287 ASP A C 1
ATOM 2329 O O . ASP A 1 287 ? 9.250 6.550 -2.480 1.00 96.50 287 ASP A O 1
ATOM 2333 N N . TYR A 1 288 ? 7.447 7.607 -3.344 1.00 97.88 288 TYR A N 1
ATOM 2334 C CA . TYR A 1 288 ? 7.322 6.796 -4.555 1.00 97.88 288 TYR A CA 1
ATOM 2335 C C . TYR A 1 288 ? 8.546 6.902 -5.465 1.00 97.88 288 TYR A C 1
ATOM 2337 O O . TYR A 1 288 ? 9.058 5.878 -5.913 1.00 97.88 288 TYR A O 1
ATOM 2345 N N . LEU A 1 289 ? 9.099 8.102 -5.661 1.00 98.19 289 LEU A N 1
ATOM 2346 C CA . LEU A 1 289 ? 10.358 8.274 -6.401 1.00 98.19 289 LEU A CA 1
ATOM 2347 C C . LEU A 1 289 ? 11.523 7.543 -5.715 1.00 98.19 289 LEU A C 1
ATOM 2349 O O . LEU A 1 289 ? 12.364 6.930 -6.373 1.00 98.19 289 LEU A O 1
ATOM 2353 N N . GLY A 1 290 ? 11.558 7.562 -4.380 1.00 97.06 290 GLY A N 1
ATOM 2354 C CA . GLY A 1 290 ? 12.535 6.807 -3.598 1.00 97.06 290 GLY A CA 1
ATOM 2355 C C . GLY A 1 290 ? 12.384 5.289 -3.722 1.00 97.06 290 GLY A C 1
ATOM 2356 O O . GLY A 1 290 ? 13.387 4.580 -3.684 1.00 97.06 290 GLY A O 1
ATOM 2357 N N . GLU A 1 291 ? 11.157 4.784 -3.847 1.00 95.31 291 GLU A N 1
ATOM 2358 C CA . GLU A 1 291 ? 10.860 3.356 -4.049 1.00 95.31 291 GLU A CA 1
ATOM 2359 C C . GLU A 1 291 ? 11.171 2.887 -5.469 1.00 95.31 291 GLU A C 1
ATOM 2361 O O . GLU A 1 291 ? 11.722 1.800 -5.635 1.00 95.31 291 GLU A O 1
ATOM 2366 N N . ALA A 1 292 ? 10.913 3.727 -6.476 1.00 95.44 292 ALA A N 1
ATOM 2367 C CA . ALA A 1 292 ? 11.302 3.461 -7.860 1.00 95.44 292 ALA A CA 1
ATOM 2368 C C . ALA A 1 292 ? 12.818 3.211 -7.980 1.00 95.44 292 ALA A C 1
ATOM 2370 O O . ALA A 1 292 ? 13.267 2.345 -8.744 1.00 95.44 292 ALA A O 1
ATOM 2371 N N . GLY A 1 293 ? 13.608 3.922 -7.165 1.00 96.31 293 GLY A N 1
ATOM 2372 C CA . GLY A 1 293 ? 15.054 3.732 -7.080 1.00 96.31 293 GLY A CA 1
ATOM 2373 C C . GLY A 1 293 ? 15.816 4.347 -8.258 1.00 96.31 293 GLY A C 1
ATOM 2374 O O . GLY A 1 293 ? 16.982 4.017 -8.468 1.00 96.31 293 GLY A O 1
ATOM 2375 N N . ASP A 1 294 ? 15.164 5.212 -9.036 1.00 97.88 294 ASP A N 1
ATOM 2376 C CA . ASP A 1 294 ? 15.703 5.782 -10.265 1.00 97.88 294 ASP A CA 1
ATOM 2377 C C . ASP A 1 294 ? 16.338 7.159 -10.038 1.00 97.88 294 ASP A C 1
ATOM 2379 O O . ASP A 1 294 ? 15.697 8.100 -9.564 1.00 97.88 294 ASP A O 1
ATOM 2383 N N . ALA A 1 295 ? 17.615 7.292 -10.393 1.00 97.31 295 ALA A N 1
ATOM 2384 C CA . ALA A 1 295 ? 18.383 8.510 -10.175 1.00 97.31 295 ALA A CA 1
ATOM 2385 C C . ALA A 1 295 ? 17.942 9.694 -11.054 1.00 97.31 295 ALA A C 1
ATOM 2387 O O . ALA A 1 295 ? 18.340 10.817 -10.750 1.00 97.31 295 ALA A O 1
ATOM 2388 N N . VAL A 1 296 ? 17.076 9.494 -12.058 1.00 97.19 296 VAL A N 1
ATOM 2389 C CA . VAL A 1 296 ? 16.439 10.604 -12.798 1.00 97.19 296 VAL A CA 1
ATOM 2390 C C . VAL A 1 296 ? 15.694 11.570 -11.862 1.00 97.19 296 VAL A C 1
ATOM 2392 O O . VAL A 1 296 ? 15.649 12.774 -12.100 1.00 97.19 296 VAL A O 1
ATOM 2395 N N . ALA A 1 297 ? 15.170 11.059 -10.743 1.00 98.00 297 ALA A N 1
ATOM 2396 C CA . ALA A 1 297 ? 14.431 11.837 -9.756 1.00 98.00 297 ALA A CA 1
ATOM 2397 C C . ALA A 1 297 ? 15.330 12.633 -8.793 1.00 98.00 297 ALA A C 1
ATOM 2399 O O . ALA A 1 297 ? 14.827 13.352 -7.928 1.00 98.00 297 ALA A O 1
ATOM 2400 N N . LEU A 1 298 ? 16.658 12.497 -8.891 1.00 97.88 298 LEU A N 1
ATOM 2401 C CA . LEU A 1 298 ? 17.585 13.067 -7.915 1.00 97.88 298 LEU A CA 1
ATOM 2402 C C . LEU A 1 298 ? 17.434 14.585 -7.794 1.00 97.88 298 LEU A C 1
ATOM 2404 O O . LEU A 1 298 ? 17.367 15.095 -6.678 1.00 97.88 298 LEU A O 1
ATOM 2408 N N . ASP A 1 299 ? 17.351 15.301 -8.913 1.00 96.94 299 ASP A N 1
ATOM 2409 C CA . ASP A 1 299 ? 17.304 16.763 -8.887 1.00 96.94 299 ASP A CA 1
ATOM 2410 C C . ASP A 1 299 ? 16.014 17.282 -8.242 1.00 96.94 299 ASP A C 1
ATOM 2412 O O . ASP A 1 299 ? 16.078 18.134 -7.355 1.00 96.94 299 ASP A O 1
ATOM 2416 N N . VAL A 1 300 ? 14.855 16.699 -8.574 1.00 98.00 300 VAL A N 1
ATOM 2417 C CA . VAL A 1 300 ? 13.579 17.098 -7.952 1.00 98.00 300 VAL A CA 1
ATOM 2418 C C . VAL A 1 300 ? 13.529 16.758 -6.459 1.00 98.00 300 VAL A C 1
ATOM 2420 O O . VAL A 1 300 ? 13.011 17.529 -5.653 1.00 98.00 300 VAL A O 1
ATOM 2423 N N . LEU A 1 301 ? 14.124 15.637 -6.045 1.00 98.50 301 LEU A N 1
ATOM 2424 C CA . LEU A 1 301 ? 14.213 15.280 -4.630 1.00 98.50 301 LEU A CA 1
ATOM 2425 C C . LEU A 1 301 ? 15.151 16.220 -3.862 1.00 98.50 301 LEU A C 1
ATOM 2427 O O . LEU A 1 301 ? 14.889 16.534 -2.701 1.00 98.50 301 LEU A O 1
ATOM 2431 N N . ARG A 1 302 ? 16.231 16.698 -4.493 1.00 97.94 302 ARG A N 1
ATOM 2432 C CA . ARG A 1 302 ? 17.144 17.686 -3.898 1.00 97.94 302 ARG A CA 1
ATOM 2433 C C . ARG A 1 302 ? 16.479 19.046 -3.733 1.00 97.94 302 ARG A C 1
ATOM 2435 O O . ARG A 1 302 ? 16.665 19.675 -2.694 1.00 97.94 302 ARG A O 1
ATOM 2442 N N . GLU A 1 303 ? 15.679 19.477 -4.705 1.00 97.56 303 GLU A N 1
ATOM 2443 C CA . GLU A 1 303 ? 14.825 20.665 -4.573 1.00 97.56 303 GLU A CA 1
ATOM 2444 C C . GLU A 1 303 ? 13.882 20.518 -3.363 1.00 97.56 303 GLU A C 1
ATOM 2446 O O . GLU A 1 303 ? 13.821 21.406 -2.507 1.00 97.56 303 GLU A O 1
ATOM 2451 N N . ALA A 1 304 ? 13.245 19.350 -3.219 1.00 98.06 304 ALA A N 1
ATOM 2452 C CA . ALA A 1 304 ? 12.297 19.049 -2.144 1.00 98.06 304 ALA A CA 1
ATOM 2453 C C . ALA A 1 304 ? 12.916 18.995 -0.730 1.00 98.06 304 ALA A C 1
ATOM 2455 O O . ALA A 1 304 ? 12.193 19.066 0.266 1.00 98.06 304 ALA A O 1
ATOM 2456 N N . LEU A 1 305 ? 14.249 18.942 -0.593 1.00 97.81 305 LEU A N 1
ATOM 2457 C CA . LEU A 1 305 ? 14.916 19.092 0.712 1.00 97.81 305 LEU A CA 1
ATOM 2458 C C . LEU A 1 305 ? 14.670 20.467 1.351 1.00 97.81 305 LEU A C 1
ATOM 2460 O O . LEU A 1 305 ? 14.816 20.599 2.568 1.00 97.81 305 LEU A O 1
ATOM 2464 N N . ASN A 1 306 ? 14.279 21.464 0.553 1.00 97.00 306 ASN A N 1
ATOM 2465 C CA . ASN A 1 306 ? 13.929 22.812 0.997 1.00 97.00 306 ASN A CA 1
ATOM 2466 C C . ASN A 1 306 ? 12.414 23.093 0.928 1.00 97.00 306 ASN A C 1
ATOM 2468 O O . ASN A 1 306 ? 12.012 24.252 1.024 1.00 97.00 306 ASN A O 1
ATOM 2472 N N . ASP A 1 307 ? 11.569 22.066 0.768 1.00 98.12 307 ASP A N 1
ATOM 2473 C CA . ASP A 1 307 ? 10.108 22.227 0.707 1.00 98.12 307 ASP A CA 1
ATOM 2474 C C . ASP A 1 307 ? 9.555 22.864 2.002 1.00 98.12 307 ASP A C 1
ATOM 2476 O O . ASP A 1 307 ? 10.058 22.560 3.093 1.00 98.12 307 ASP A O 1
ATOM 2480 N N . PRO A 1 308 ? 8.518 23.726 1.938 1.00 94.31 308 PRO A N 1
ATOM 2481 C CA . PRO A 1 308 ? 7.896 24.307 3.131 1.00 94.31 308 PRO A CA 1
ATOM 2482 C C . PRO A 1 308 ? 7.334 23.255 4.104 1.00 94.31 308 PRO A C 1
ATOM 2484 O O . PRO A 1 308 ? 7.415 23.438 5.323 1.00 94.31 308 PRO A O 1
ATOM 2487 N N . GLY A 1 309 ? 6.809 22.137 3.599 1.00 90.19 309 GLY A N 1
ATOM 2488 C CA . GLY A 1 309 ? 6.263 21.042 4.394 1.00 90.19 309 GLY A CA 1
ATOM 2489 C C . GLY A 1 309 ? 7.357 20.183 5.025 1.00 90.19 309 GLY A C 1
ATOM 2490 O O . GLY A 1 309 ? 8.188 19.595 4.336 1.00 90.19 309 GLY A O 1
ATOM 2491 N N . GLU A 1 310 ? 7.342 20.050 6.353 1.00 93.50 310 GLU A N 1
ATOM 2492 C CA . GLU A 1 310 ? 8.326 19.225 7.067 1.00 93.50 310 GLU A CA 1
ATOM 2493 C C . GLU A 1 310 ? 8.289 17.751 6.645 1.00 93.50 310 GLU A C 1
ATOM 2495 O O . GLU A 1 310 ? 9.345 17.158 6.413 1.00 93.50 310 GLU A O 1
ATOM 2500 N N . GLY A 1 311 ? 7.089 17.188 6.463 1.00 85.56 311 GLY A N 1
ATOM 2501 C CA . GLY A 1 311 ? 6.912 15.815 5.983 1.00 85.56 311 GLY A CA 1
ATOM 2502 C C . GLY A 1 311 ? 7.558 15.574 4.615 1.00 85.56 311 GLY A C 1
ATOM 2503 O O . GLY A 1 311 ? 8.218 14.555 4.421 1.00 85.56 311 GLY A O 1
ATOM 2504 N N . VAL A 1 312 ? 7.470 16.552 3.706 1.00 92.88 312 VAL A N 1
ATOM 2505 C CA . VAL A 1 312 ? 8.077 16.479 2.367 1.00 92.88 312 VAL A CA 1
ATOM 2506 C C . VAL A 1 312 ? 9.600 16.443 2.463 1.00 92.88 312 VAL A C 1
ATOM 2508 O O . VAL A 1 312 ? 10.231 15.582 1.854 1.00 92.88 312 VAL A O 1
ATOM 2511 N N . ARG A 1 313 ? 10.206 17.307 3.290 1.00 97.94 313 ARG A N 1
ATOM 2512 C CA . ARG A 1 313 ? 11.668 17.319 3.495 1.00 97.94 313 ARG A CA 1
ATOM 2513 C C . ARG A 1 313 ? 12.183 15.992 4.058 1.00 97.94 313 ARG A C 1
ATOM 2515 O O . ARG A 1 313 ? 13.249 15.518 3.659 1.00 97.94 313 ARG A O 1
ATOM 2522 N N . ILE A 1 314 ? 11.442 15.392 4.994 1.00 92.88 314 ILE A N 1
ATOM 2523 C CA . ILE A 1 314 ? 11.777 14.085 5.580 1.00 92.88 314 ILE A CA 1
ATOM 2524 C C . ILE A 1 314 ? 11.679 12.981 4.517 1.00 92.88 314 ILE A C 1
ATOM 2526 O O . ILE A 1 314 ? 12.620 12.192 4.379 1.00 92.88 314 ILE A O 1
ATOM 2530 N N . ALA A 1 315 ? 10.589 12.951 3.745 1.00 91.38 315 ALA A N 1
ATOM 2531 C CA . ALA A 1 315 ? 10.383 11.992 2.659 1.00 91.38 315 ALA A CA 1
ATOM 2532 C C . ALA A 1 315 ? 11.473 12.112 1.582 1.00 91.38 315 ALA A C 1
ATOM 2534 O O . ALA A 1 315 ? 12.101 11.116 1.227 1.00 91.38 315 ALA A O 1
ATOM 2535 N N . ALA A 1 316 ? 11.801 13.334 1.152 1.00 98.12 316 ALA A N 1
ATOM 2536 C CA . ALA A 1 316 ? 12.860 13.605 0.182 1.00 98.12 316 ALA A CA 1
ATOM 2537 C C . ALA A 1 316 ? 14.231 13.094 0.651 1.00 98.12 316 ALA A C 1
ATOM 2539 O O . ALA A 1 316 ? 14.935 12.410 -0.094 1.00 98.12 316 ALA A O 1
ATOM 2540 N N . ARG A 1 317 ? 14.599 13.333 1.919 1.00 98.12 317 ARG A N 1
ATOM 2541 C CA . ARG A 1 317 ? 15.847 12.800 2.492 1.00 98.12 317 ARG A CA 1
ATOM 2542 C C . ARG A 1 317 ? 15.866 11.272 2.481 1.00 98.12 317 ARG A C 1
ATOM 2544 O O . ARG A 1 317 ? 16.874 10.672 2.111 1.00 98.12 317 ARG A O 1
ATOM 2551 N N . ARG A 1 318 ? 14.755 10.637 2.868 1.00 97.69 318 ARG A N 1
ATOM 2552 C CA . ARG A 1 318 ? 14.613 9.175 2.853 1.00 97.69 318 ARG A CA 1
ATOM 2553 C C . ARG A 1 318 ? 14.725 8.612 1.436 1.00 97.69 318 ARG A C 1
ATOM 2555 O O . ARG A 1 318 ? 15.410 7.610 1.239 1.00 97.69 318 ARG A O 1
ATOM 2562 N N . ALA A 1 319 ? 14.087 9.257 0.466 1.00 98.06 319 ALA A N 1
ATOM 2563 C CA . ALA A 1 319 ? 14.118 8.876 -0.938 1.00 98.06 319 ALA A CA 1
ATOM 2564 C C . ALA A 1 319 ? 15.534 8.960 -1.522 1.00 98.06 319 ALA A C 1
ATOM 2566 O O . ALA A 1 319 ? 16.001 7.996 -2.123 1.00 98.06 319 ALA A O 1
ATOM 2567 N N . ILE A 1 320 ? 16.269 10.043 -1.253 1.00 98.31 320 ILE A N 1
ATOM 2568 C CA . ILE A 1 320 ? 17.667 10.194 -1.687 1.00 98.31 320 ILE A CA 1
ATOM 2569 C C . ILE A 1 320 ? 18.553 9.079 -1.110 1.00 98.31 320 ILE A C 1
ATOM 2571 O O . ILE A 1 320 ? 19.382 8.518 -1.826 1.00 98.31 320 ILE A O 1
ATOM 2575 N N . GLU A 1 321 ? 18.373 8.699 0.157 1.00 97.50 321 GLU A N 1
ATOM 2576 C CA . GLU A 1 321 ? 19.112 7.569 0.740 1.00 97.50 321 GLU A CA 1
ATOM 2577 C C . GLU A 1 321 ? 18.756 6.223 0.088 1.00 97.50 321 GLU A C 1
ATOM 2579 O O . GLU A 1 321 ? 19.632 5.374 -0.093 1.00 97.50 321 GLU A O 1
ATOM 2584 N N . ARG A 1 322 ? 17.496 6.017 -0.322 1.00 97.81 322 ARG A N 1
ATOM 2585 C CA . ARG A 1 322 ? 17.098 4.837 -1.113 1.00 97.81 322 ARG A CA 1
ATOM 2586 C C . ARG A 1 322 ? 17.764 4.838 -2.494 1.00 97.81 322 ARG A C 1
ATOM 2588 O O . ARG A 1 322 ? 18.324 3.811 -2.875 1.00 97.81 322 ARG A O 1
ATOM 2595 N N . LEU A 1 323 ? 17.819 5.985 -3.181 1.00 96.81 323 LEU A N 1
ATOM 2596 C CA . LEU A 1 323 ? 18.537 6.124 -4.455 1.00 96.81 323 LEU A CA 1
ATOM 2597 C C . LEU A 1 323 ? 20.019 5.764 -4.311 1.00 96.81 323 LEU A C 1
ATOM 2599 O O . LEU A 1 323 ? 20.548 4.983 -5.098 1.00 96.81 323 LEU A O 1
ATOM 2603 N N . LYS A 1 324 ? 20.703 6.258 -3.271 1.00 96.19 324 LYS A N 1
ATOM 2604 C CA . LYS A 1 324 ? 22.118 5.916 -3.029 1.00 96.19 324 LYS A CA 1
ATOM 2605 C C . LYS A 1 324 ? 22.342 4.414 -2.875 1.00 96.19 324 LYS A C 1
ATOM 2607 O O . LYS A 1 324 ? 23.359 3.909 -3.351 1.00 96.19 324 LYS A O 1
ATOM 2612 N N . LYS A 1 325 ? 21.412 3.713 -2.218 1.00 95.69 325 LYS A N 1
ATOM 2613 C CA . LYS A 1 325 ? 21.465 2.253 -2.060 1.00 95.69 325 LYS A CA 1
ATOM 2614 C C . LYS A 1 325 ? 21.275 1.539 -3.398 1.00 95.69 325 LYS A C 1
ATOM 2616 O O . LYS A 1 325 ? 22.071 0.657 -3.705 1.00 95.69 325 LYS A O 1
ATOM 2621 N N . ALA A 1 326 ? 20.298 1.960 -4.204 1.00 94.56 326 ALA A N 1
ATOM 2622 C CA . ALA A 1 326 ? 20.055 1.404 -5.540 1.00 94.56 326 ALA A CA 1
ATOM 2623 C C . ALA A 1 326 ? 21.269 1.570 -6.477 1.00 94.56 326 ALA A C 1
ATOM 2625 O O . ALA A 1 326 ? 21.548 0.721 -7.314 1.00 94.56 326 ALA A O 1
ATOM 2626 N N . GLN A 1 327 ? 22.055 2.628 -6.279 1.00 95.94 327 GLN A N 1
ATOM 2627 C CA . GLN A 1 327 ? 23.237 2.946 -7.081 1.00 95.94 327 GLN A CA 1
ATOM 2628 C C . GLN A 1 327 ? 24.484 2.111 -6.773 1.00 95.94 327 GLN A C 1
ATOM 2630 O O . GLN A 1 327 ? 25.508 2.297 -7.429 1.00 95.94 327 GLN A O 1
ATOM 2635 N N . ARG A 1 328 ? 24.463 1.245 -5.753 1.00 94.12 328 ARG A N 1
ATOM 2636 C CA . ARG A 1 328 ? 25.657 0.493 -5.348 1.00 94.12 328 ARG A CA 1
ATOM 2637 C C . ARG A 1 328 ? 26.118 -0.484 -6.432 1.00 94.12 328 ARG A C 1
ATOM 2639 O O . ARG A 1 328 ? 27.258 -0.364 -6.864 1.00 94.12 328 ARG A O 1
ATOM 2646 N N . ALA A 1 329 ? 25.227 -1.360 -6.898 1.00 92.94 329 ALA A N 1
ATOM 2647 C CA . ALA A 1 329 ? 25.535 -2.331 -7.952 1.00 92.94 329 ALA A CA 1
ATOM 2648 C C . ALA A 1 329 ? 25.992 -1.624 -9.240 1.00 92.94 329 ALA A C 1
ATOM 2650 O O . ALA A 1 329 ? 27.074 -1.880 -9.750 1.00 92.94 329 ALA A O 1
ATOM 2651 N N . LEU A 1 330 ? 25.267 -0.580 -9.660 1.00 95.94 330 LEU A N 1
ATOM 2652 C CA . LEU A 1 330 ? 25.612 0.198 -10.858 1.00 95.94 330 LEU A CA 1
ATOM 2653 C C . LEU A 1 330 ? 27.012 0.840 -10.809 1.00 95.94 330 LEU A C 1
ATOM 2655 O O . LEU A 1 330 ? 27.638 1.089 -11.839 1.00 95.94 330 LEU A O 1
ATOM 2659 N N . LYS A 1 331 ? 27.528 1.158 -9.618 1.00 95.19 331 LYS A N 1
ATOM 2660 C CA . LYS A 1 331 ? 28.895 1.679 -9.469 1.00 95.19 331 LYS A CA 1
ATOM 2661 C C . LYS A 1 331 ? 29.945 0.581 -9.544 1.00 95.19 331 LYS A C 1
ATOM 2663 O O . LYS A 1 331 ? 31.037 0.862 -10.037 1.00 95.19 331 LYS A O 1
ATOM 2668 N N . GLU A 1 332 ? 29.632 -0.599 -9.016 1.00 93.69 332 GLU A N 1
ATOM 2669 C CA . GLU A 1 332 ? 30.498 -1.779 -9.040 1.00 93.69 332 GLU A CA 1
ATOM 2670 C C . GLU A 1 332 ? 30.656 -2.270 -10.493 1.00 93.69 332 GLU A C 1
ATOM 2672 O O . GLU A 1 332 ? 31.785 -2.417 -10.963 1.00 93.69 332 GLU A O 1
ATOM 2677 N N . ASP A 1 333 ? 29.558 -2.326 -11.252 1.00 93.25 333 ASP A N 1
ATOM 2678 C CA . ASP A 1 333 ? 29.525 -2.872 -12.619 1.00 93.25 333 ASP A CA 1
ATOM 2679 C C . ASP A 1 333 ? 29.686 -1.821 -13.731 1.00 93.25 333 ASP A C 1
ATOM 2681 O O . ASP A 1 333 ? 29.538 -2.125 -14.916 1.00 93.25 333 ASP A O 1
ATOM 2685 N N . TYR A 1 334 ? 30.043 -0.581 -13.370 1.00 94.25 334 TYR A N 1
ATOM 2686 C CA . TYR A 1 334 ? 30.010 0.612 -14.233 1.00 94.25 334 TYR A CA 1
ATOM 2687 C C . TYR A 1 334 ? 30.600 0.430 -15.641 1.00 94.25 334 TYR A C 1
ATOM 2689 O O . TYR A 1 334 ? 30.088 1.004 -16.598 1.00 94.25 334 TYR A O 1
ATOM 2697 N N . GLN A 1 335 ? 31.688 -0.334 -15.770 1.00 91.50 335 GLN A N 1
ATOM 2698 C CA . GLN A 1 335 ? 32.383 -0.534 -17.050 1.00 91.50 335 GLN A CA 1
ATOM 2699 C C . GLN A 1 335 ? 31.600 -1.395 -18.046 1.00 91.50 335 GLN A C 1
ATOM 2701 O O . GLN A 1 335 ? 31.907 -1.366 -19.232 1.00 91.50 335 GLN A O 1
ATOM 2706 N N . THR A 1 336 ? 30.621 -2.160 -17.566 1.00 93.19 336 THR A N 1
ATOM 2707 C CA . THR A 1 336 ? 29.830 -3.103 -18.371 1.00 93.19 336 THR A CA 1
ATOM 2708 C C . THR A 1 336 ? 28.386 -2.657 -18.575 1.00 93.19 336 THR A C 1
ATOM 2710 O O . THR A 1 336 ? 27.571 -3.407 -19.106 1.00 93.19 336 THR A O 1
ATOM 2713 N N . LEU A 1 337 ? 28.060 -1.449 -18.108 1.00 94.81 337 LEU A N 1
ATOM 2714 C CA . LEU A 1 337 ? 26.706 -0.928 -18.151 1.00 94.81 337 LEU A CA 1
ATOM 2715 C C . LEU A 1 337 ? 26.371 -0.309 -19.508 1.00 94.81 337 LEU A C 1
ATOM 2717 O O . LEU A 1 337 ? 27.149 0.471 -20.068 1.00 94.81 337 LEU A O 1
ATOM 2721 N N . ILE A 1 338 ? 25.143 -0.544 -19.956 1.00 92.50 338 ILE A N 1
ATOM 2722 C CA . ILE A 1 338 ? 24.523 0.130 -21.096 1.00 92.50 338 ILE A CA 1
ATOM 2723 C C . ILE A 1 338 ? 23.049 0.416 -20.810 1.00 92.50 338 ILE A C 1
ATOM 2725 O O . ILE A 1 338 ? 22.386 -0.332 -20.100 1.00 92.50 338 ILE A O 1
ATOM 2729 N N . CYS A 1 339 ? 22.521 1.513 -21.347 1.00 92.44 339 CYS A N 1
ATOM 2730 C CA . CYS A 1 339 ? 21.087 1.777 -21.294 1.00 92.44 339 CYS A CA 1
ATOM 2731 C C . CYS A 1 339 ? 20.351 0.843 -22.265 1.00 92.44 339 CYS A C 1
ATOM 2733 O O . CYS A 1 339 ? 20.571 0.951 -23.468 1.00 92.44 339 CYS A O 1
ATOM 2735 N N . GLY A 1 340 ? 19.461 -0.020 -21.776 1.00 89.25 340 GLY A N 1
ATOM 2736 C CA . GLY A 1 340 ? 18.620 -0.882 -22.615 1.00 89.25 340 GLY A CA 1
ATOM 2737 C C . GLY A 1 340 ? 17.682 -0.095 -23.536 1.00 89.25 340 GLY A C 1
ATOM 2738 O O . GLY A 1 340 ? 17.399 -0.537 -24.644 1.00 89.25 340 GLY A O 1
ATOM 2739 N N . ARG A 1 341 ? 17.278 1.116 -23.119 1.00 88.50 341 ARG A N 1
ATOM 2740 C CA . ARG A 1 341 ? 16.418 2.016 -23.905 1.00 88.50 341 ARG A CA 1
ATOM 2741 C C . ARG A 1 341 ? 17.173 2.744 -25.012 1.00 88.50 341 ARG A C 1
ATOM 2743 O O . ARG A 1 341 ? 16.801 2.685 -26.177 1.00 88.50 341 ARG A O 1
ATOM 2750 N N . ASP A 1 342 ? 18.218 3.478 -24.629 1.00 85.81 342 ASP A N 1
ATOM 2751 C CA . ASP A 1 342 ? 18.893 4.408 -25.542 1.00 85.81 342 ASP A CA 1
ATOM 2752 C C . ASP A 1 342 ? 20.131 3.794 -26.210 1.00 85.81 342 ASP A C 1
ATOM 2754 O O . ASP A 1 342 ? 20.646 4.357 -27.171 1.00 85.81 342 ASP A O 1
ATOM 2758 N N . LEU A 1 343 ? 20.634 2.663 -25.703 1.00 86.50 343 LEU A N 1
ATOM 2759 C CA . LEU A 1 343 ? 21.849 1.982 -26.170 1.00 86.50 343 LEU A CA 1
ATOM 2760 C C . LEU A 1 343 ? 23.138 2.819 -26.027 1.00 86.50 343 LEU A C 1
ATOM 2762 O O . LEU A 1 343 ? 24.084 2.691 -26.807 1.00 86.50 343 LEU A O 1
ATOM 2766 N N . PHE A 1 344 ? 23.193 3.678 -25.004 1.00 87.69 344 PHE A N 1
ATOM 2767 C CA . PHE A 1 344 ? 24.377 4.475 -24.655 1.00 87.69 344 PHE A CA 1
ATOM 2768 C C . PHE A 1 344 ? 25.011 4.025 -23.347 1.00 87.69 344 PHE A C 1
ATOM 2770 O O . PHE A 1 344 ? 24.325 3.562 -22.429 1.00 87.69 344 PHE A O 1
ATOM 2777 N N . LYS A 1 345 ? 26.325 4.241 -23.233 1.00 90.12 345 LYS A N 1
ATOM 2778 C CA . LYS A 1 345 ? 27.052 4.019 -21.983 1.00 90.12 345 LYS A CA 1
ATOM 2779 C C . LYS A 1 345 ? 26.632 5.078 -20.954 1.00 90.12 345 LYS A C 1
ATOM 2781 O O . LYS A 1 345 ? 26.326 6.224 -21.315 1.00 90.12 345 LYS A O 1
ATOM 2786 N N . PRO A 1 346 ? 26.579 4.730 -19.660 1.00 93.88 346 PRO A N 1
ATOM 2787 C CA . PRO A 1 346 ? 26.186 5.683 -18.638 1.00 93.88 346 PRO A CA 1
ATOM 2788 C C . PRO A 1 346 ? 27.271 6.734 -18.393 1.00 93.88 346 PRO A C 1
ATOM 2790 O O . PRO A 1 346 ? 28.430 6.593 -18.783 1.00 93.88 346 PRO A O 1
ATOM 2793 N N . LYS A 1 347 ? 26.892 7.785 -17.665 1.00 93.50 347 LYS A N 1
ATOM 2794 C CA . LYS A 1 347 ? 27.814 8.772 -17.098 1.00 93.50 347 LYS A CA 1
ATOM 2795 C C . LYS A 1 347 ? 27.704 8.798 -15.578 1.00 93.50 347 LYS A C 1
ATOM 2797 O O . LYS A 1 347 ? 26.648 8.514 -15.009 1.00 93.50 347 LYS A O 1
ATOM 2802 N N . LYS A 1 348 ? 28.794 9.194 -14.919 1.00 94.81 348 LYS A N 1
ATOM 2803 C CA . LYS A 1 348 ? 28.790 9.535 -13.492 1.00 94.81 348 LYS A CA 1
ATOM 2804 C C . LYS A 1 348 ? 28.430 11.004 -13.317 1.00 94.81 348 LYS A C 1
ATOM 2806 O O . LYS A 1 348 ? 29.032 11.870 -13.947 1.00 94.81 348 LYS A O 1
ATOM 2811 N N . ILE A 1 349 ? 27.481 11.275 -12.433 1.00 94.88 349 ILE A N 1
ATOM 2812 C CA . ILE A 1 349 ? 27.176 12.616 -11.942 1.00 94.88 349 ILE A CA 1
ATOM 2813 C C . ILE A 1 349 ? 27.600 12.716 -10.477 1.00 94.88 349 ILE A C 1
ATOM 2815 O O . ILE A 1 349 ? 27.486 11.750 -9.718 1.00 94.88 349 ILE A O 1
ATOM 2819 N N . HIS A 1 350 ? 28.121 13.876 -10.088 1.00 94.56 350 HIS A N 1
ATOM 2820 C CA . HIS A 1 350 ? 28.584 14.148 -8.731 1.00 94.56 350 HIS A CA 1
ATOM 2821 C C . HIS A 1 350 ? 27.744 15.263 -8.119 1.00 94.56 350 HIS A C 1
ATOM 2823 O O . HIS A 1 350 ? 27.694 16.370 -8.654 1.00 94.56 350 HIS A O 1
ATOM 2829 N N . THR A 1 351 ? 27.105 14.973 -6.990 1.00 93.12 351 THR A N 1
ATOM 2830 C CA . THR A 1 351 ? 26.303 15.927 -6.221 1.00 93.12 351 THR A CA 1
ATOM 2831 C C . THR A 1 351 ? 26.781 15.958 -4.762 1.00 93.12 351 THR A C 1
ATOM 2833 O O . THR A 1 351 ? 27.531 15.070 -4.344 1.00 93.12 351 THR A O 1
ATOM 2836 N N . PRO A 1 352 ? 26.369 16.954 -3.953 1.00 92.75 352 PRO A N 1
ATOM 2837 C CA . PRO A 1 352 ? 26.671 16.986 -2.519 1.00 92.75 352 PRO A CA 1
ATOM 2838 C C . PRO A 1 352 ? 26.212 15.733 -1.758 1.00 92.75 352 PRO A C 1
ATOM 2840 O O . PRO A 1 352 ? 26.809 15.353 -0.756 1.00 92.75 352 PRO A O 1
ATOM 2843 N N . GLU A 1 353 ? 25.155 15.075 -2.229 1.00 91.50 353 GLU A N 1
ATOM 2844 C CA . GLU A 1 353 ? 24.596 13.868 -1.628 1.00 91.50 353 GLU A CA 1
ATOM 2845 C C . GLU A 1 353 ? 25.401 12.619 -2.018 1.00 91.50 353 GLU A C 1
ATOM 2847 O O . GLU A 1 353 ? 25.388 11.632 -1.280 1.00 91.50 353 GLU A O 1
ATOM 2852 N N . GLY A 1 354 ? 26.126 12.649 -3.138 1.00 92.12 354 GLY A N 1
ATOM 2853 C CA . GLY A 1 354 ? 27.044 11.592 -3.547 1.00 92.12 354 GLY A CA 1
ATOM 2854 C C . GLY A 1 354 ? 27.231 11.487 -5.060 1.00 92.12 354 GLY A C 1
ATOM 2855 O O . GLY A 1 354 ? 26.825 12.343 -5.838 1.00 92.12 354 GLY A O 1
ATOM 2856 N N . GLN A 1 355 ? 27.868 10.398 -5.485 1.00 95.12 355 GLN A N 1
ATOM 2857 C CA . GLN A 1 355 ? 27.993 10.049 -6.902 1.00 95.12 355 GLN A CA 1
ATOM 2858 C C . GLN A 1 355 ? 26.804 9.186 -7.340 1.00 95.12 355 GLN A C 1
ATOM 2860 O O . GLN A 1 355 ? 26.422 8.273 -6.605 1.00 95.12 355 GLN A O 1
ATOM 2865 N N . PHE A 1 356 ? 26.285 9.403 -8.545 1.00 97.19 356 PHE A N 1
ATOM 2866 C CA . PHE A 1 356 ? 25.224 8.602 -9.163 1.00 97.19 356 PHE A CA 1
ATOM 2867 C C . PHE A 1 356 ? 25.625 8.232 -10.596 1.00 97.19 356 PHE A C 1
ATOM 2869 O O . PHE A 1 356 ? 26.398 8.942 -11.236 1.00 97.19 356 PHE A O 1
ATOM 2876 N N . VAL A 1 357 ? 25.139 7.095 -11.072 1.00 97.56 357 VAL A N 1
ATOM 2877 C CA . VAL A 1 357 ? 25.326 6.547 -12.413 1.00 97.56 357 VAL A CA 1
ATOM 2878 C C . VAL A 1 357 ? 23.973 6.602 -13.110 1.00 97.56 357 VAL A C 1
ATOM 2880 O O . VAL A 1 357 ? 22.988 6.061 -12.608 1.00 97.56 357 VAL A O 1
ATOM 2883 N N . VAL A 1 358 ? 23.929 7.282 -14.250 1.00 96.56 358 VAL A N 1
ATOM 2884 C CA . VAL A 1 358 ? 22.707 7.519 -15.026 1.00 96.56 358 VAL A CA 1
ATOM 2885 C C . VAL A 1 358 ? 22.977 7.303 -16.505 1.00 96.56 358 VAL A C 1
ATOM 2887 O O . VAL A 1 358 ? 24.104 7.524 -16.966 1.00 96.56 358 VAL A O 1
ATOM 2890 N N . CYS A 1 359 ? 21.951 6.930 -17.272 1.00 93.56 359 CYS A N 1
ATOM 2891 C CA . CYS A 1 359 ? 22.027 7.055 -18.721 1.00 93.56 359 CYS A CA 1
ATOM 2892 C C . CYS A 1 359 ? 22.387 8.502 -19.087 1.00 93.56 359 CYS A C 1
ATOM 2894 O O . CYS A 1 359 ? 21.840 9.463 -18.542 1.00 93.56 359 CYS A O 1
ATOM 2896 N N . ARG A 1 360 ? 23.327 8.684 -20.015 1.00 88.25 360 ARG A N 1
ATOM 2897 C CA . ARG A 1 360 ? 23.752 10.028 -20.419 1.00 88.25 360 ARG A CA 1
ATOM 2898 C C . ARG A 1 360 ? 22.699 10.787 -21.230 1.00 88.25 360 ARG A C 1
ATOM 2900 O O . ARG A 1 360 ? 22.776 12.016 -21.236 1.00 88.25 360 ARG A O 1
ATOM 2907 N N . VAL A 1 361 ? 21.783 10.050 -21.870 1.00 88.69 361 VAL A N 1
ATOM 2908 C CA . VAL A 1 361 ? 20.712 10.545 -22.745 1.00 88.69 361 VAL A CA 1
ATOM 2909 C C . VAL A 1 361 ? 19.426 10.742 -21.949 1.00 88.69 361 VAL A C 1
ATOM 2911 O O . VAL A 1 361 ? 19.092 11.882 -21.647 1.00 88.69 361 VAL A O 1
ATOM 2914 N N . CYS A 1 362 ? 18.741 9.666 -21.546 1.00 91.12 362 CYS A N 1
ATOM 2915 C CA . CYS A 1 362 ? 17.468 9.797 -20.831 1.00 91.12 362 CYS A CA 1
ATOM 2916 C C . CYS A 1 362 ? 17.611 10.143 -19.340 1.00 91.12 362 CYS A C 1
ATOM 2918 O O . CYS A 1 362 ? 16.635 10.526 -18.709 1.00 91.12 362 CYS A O 1
ATOM 2920 N N . GLY A 1 363 ? 18.799 10.000 -18.741 1.00 93.94 363 GLY A N 1
ATOM 2921 C CA . GLY A 1 363 ? 19.008 10.268 -17.312 1.00 93.94 363 GLY A CA 1
ATOM 2922 C C . GLY A 1 363 ? 18.512 9.168 -16.365 1.00 93.94 363 GLY A C 1
ATOM 2923 O O . GLY A 1 363 ? 18.850 9.198 -15.183 1.00 93.94 363 GLY A O 1
ATOM 2924 N N . HIS A 1 364 ? 17.779 8.171 -16.863 1.00 97.00 364 HIS A N 1
ATOM 2925 C CA . HIS A 1 364 ? 17.309 7.054 -16.050 1.00 97.00 364 HIS A CA 1
ATOM 2926 C C . HIS A 1 364 ? 18.455 6.104 -15.709 1.00 97.00 364 HIS A C 1
ATOM 2928 O O . HIS A 1 364 ? 19.246 5.702 -16.566 1.00 97.00 364 HIS A O 1
ATOM 2934 N N . SER A 1 365 ? 18.548 5.728 -14.437 1.00 96.88 365 SER A N 1
ATOM 2935 C CA . SER A 1 365 ? 19.427 4.650 -13.986 1.00 96.88 365 SER A CA 1
ATOM 2936 C C . SER A 1 365 ? 18.728 3.296 -13.992 1.00 96.88 365 SER A C 1
ATOM 2938 O O . SER A 1 365 ? 19.402 2.275 -13.941 1.00 96.88 365 SER A O 1
ATOM 2940 N N . LYS A 1 366 ? 17.388 3.278 -14.032 1.00 95.50 366 LYS A N 1
ATOM 2941 C CA . LYS A 1 366 ? 16.587 2.047 -14.003 1.00 95.50 366 LYS A CA 1
ATOM 2942 C C . LYS A 1 366 ? 16.741 1.198 -15.265 1.00 95.50 366 LYS A C 1
ATOM 2944 O O . LYS A 1 366 ? 16.636 -0.016 -15.183 1.00 95.50 366 LYS A O 1
ATOM 2949 N N . PHE A 1 367 ? 17.025 1.840 -16.395 1.00 95.44 367 PHE A N 1
ATOM 2950 C CA . PHE A 1 367 ? 17.232 1.178 -17.685 1.00 95.44 367 PHE A CA 1
ATOM 2951 C C . PHE A 1 367 ? 18.684 0.757 -17.923 1.00 95.44 367 PHE A C 1
ATOM 2953 O O . PHE A 1 367 ? 19.023 0.359 -19.032 1.00 95.44 367 PHE A O 1
ATOM 2960 N N . LEU A 1 368 ? 19.568 0.912 -16.932 1.00 94.94 368 LEU A N 1
ATOM 2961 C CA . LEU A 1 368 ? 20.950 0.467 -17.061 1.00 94.94 368 LEU A CA 1
ATOM 2962 C C . LEU A 1 368 ? 21.034 -1.029 -16.781 1.00 94.94 368 LEU A C 1
ATOM 2964 O O . LEU A 1 368 ? 20.659 -1.490 -15.705 1.00 94.94 368 LEU A O 1
ATOM 2968 N N . GLU A 1 369 ? 21.575 -1.751 -17.749 1.00 92.38 369 GLU A N 1
ATOM 2969 C CA . GLU A 1 369 ? 21.794 -3.190 -17.711 1.00 92.38 369 GLU A CA 1
ATOM 2970 C C . GLU A 1 369 ? 23.294 -3.471 -17.754 1.00 92.38 369 GLU A C 1
ATOM 2972 O O . GLU A 1 369 ? 24.036 -2.751 -18.425 1.00 92.38 369 GLU A O 1
ATOM 2977 N N . ASP A 1 370 ? 23.742 -4.489 -17.026 1.00 91.62 370 ASP A N 1
ATOM 2978 C CA . ASP A 1 370 ? 25.136 -4.919 -16.947 1.00 91.62 370 ASP A CA 1
ATOM 2979 C C . ASP A 1 370 ? 25.462 -6.032 -17.955 1.00 91.62 370 ASP A C 1
ATOM 2981 O O . ASP A 1 370 ? 24.641 -6.444 -18.777 1.00 91.62 370 ASP A O 1
ATOM 2985 N N . GLY A 1 371 ? 26.714 -6.494 -17.928 1.00 89.69 371 GLY A N 1
ATOM 2986 C CA . GLY A 1 371 ? 27.153 -7.634 -18.732 1.00 89.69 371 GLY A CA 1
ATOM 2987 C C . GLY A 1 371 ? 27.539 -7.308 -20.176 1.00 89.69 371 GLY A C 1
ATOM 2988 O O . GLY A 1 371 ? 27.893 -8.224 -20.911 1.00 89.69 371 GLY A O 1
ATOM 2989 N N . VAL A 1 372 ? 27.552 -6.035 -20.585 1.00 91.25 372 VAL A N 1
ATOM 2990 C CA . VAL A 1 372 ? 27.978 -5.616 -21.931 1.00 91.25 372 VAL A CA 1
ATOM 2991 C C . VAL A 1 372 ? 29.381 -5.014 -21.876 1.00 91.25 372 VAL A C 1
ATOM 2993 O O . VAL A 1 372 ? 29.566 -3.866 -21.478 1.00 91.25 372 VAL A O 1
ATOM 2996 N N . ARG A 1 373 ? 30.397 -5.784 -22.276 1.00 90.62 373 ARG A N 1
ATOM 2997 C CA . ARG A 1 373 ? 31.798 -5.331 -22.336 1.00 90.62 373 ARG A CA 1
ATOM 2998 C C . ARG A 1 373 ? 32.170 -4.659 -23.649 1.00 90.62 373 ARG A C 1
ATOM 3000 O O . ARG A 1 373 ? 33.056 -3.808 -23.651 1.00 90.62 373 ARG A O 1
ATOM 3007 N N . GLU A 1 374 ? 31.524 -5.047 -24.741 1.00 91.56 374 GLU A N 1
ATOM 3008 C CA . GLU A 1 374 ? 31.815 -4.523 -26.074 1.00 91.56 374 GLU A CA 1
ATOM 3009 C C . GLU A 1 374 ? 30.516 -4.279 -26.846 1.00 91.56 374 GLU A C 1
ATOM 3011 O O . GLU A 1 374 ? 29.656 -5.154 -26.957 1.00 91.56 374 GLU A O 1
ATOM 3016 N N . VAL A 1 375 ? 30.370 -3.069 -27.384 1.00 92.81 375 VAL A N 1
ATOM 3017 C CA . VAL A 1 375 ? 29.239 -2.691 -28.236 1.00 92.81 375 VAL A CA 1
ATOM 3018 C C . VAL A 1 375 ? 29.690 -2.676 -29.692 1.00 92.81 375 VAL A C 1
ATOM 3020 O O . VAL A 1 375 ? 30.557 -1.891 -30.080 1.00 92.81 375 VAL A O 1
ATOM 3023 N N . VAL A 1 376 ? 29.079 -3.524 -30.509 1.00 93.56 376 VAL A N 1
ATOM 3024 C CA . VAL A 1 376 ? 29.367 -3.678 -31.934 1.00 93.56 376 VAL A CA 1
ATOM 3025 C C . VAL A 1 376 ? 28.271 -2.977 -32.732 1.00 93.56 376 VAL A C 1
ATOM 3027 O O . VAL A 1 376 ? 27.120 -3.405 -32.725 1.00 93.56 376 VAL A O 1
ATOM 3030 N N . GLY A 1 377 ? 28.614 -1.895 -33.428 1.00 93.62 377 GLY A N 1
ATOM 3031 C CA . GLY A 1 377 ? 27.722 -1.319 -34.435 1.00 93.62 377 GLY A CA 1
ATOM 3032 C C . GLY A 1 377 ? 27.820 -2.109 -35.732 1.00 93.62 377 GLY A C 1
ATOM 3033 O O . GLY A 1 377 ? 28.934 -2.423 -36.134 1.00 93.62 377 GLY A O 1
ATOM 3034 N N . ILE A 1 378 ? 26.708 -2.402 -36.401 1.00 92.44 378 ILE A N 1
ATOM 3035 C CA . ILE A 1 378 ? 26.694 -3.097 -37.694 1.00 92.44 378 ILE A CA 1
ATOM 3036 C C . ILE A 1 378 ? 26.041 -2.231 -38.774 1.00 92.44 378 ILE A C 1
ATOM 3038 O O . ILE A 1 378 ? 24.997 -1.619 -38.548 1.00 92.44 378 ILE A O 1
ATOM 3042 N N . ILE A 1 379 ? 26.657 -2.206 -39.954 1.00 90.88 379 ILE A N 1
ATOM 3043 C CA . ILE A 1 379 ? 26.071 -1.768 -41.224 1.00 90.88 379 ILE A CA 1
ATOM 3044 C C . ILE A 1 379 ? 26.042 -2.996 -42.140 1.00 90.88 379 ILE A C 1
ATOM 3046 O O . ILE A 1 379 ? 27.102 -3.576 -42.365 1.00 90.88 379 ILE A O 1
ATOM 3050 N N . GLY A 1 380 ? 24.872 -3.379 -42.657 1.00 80.31 380 GLY A N 1
ATOM 3051 C CA . GLY A 1 380 ? 24.732 -4.538 -43.555 1.00 80.31 380 GLY A CA 1
ATOM 3052 C C . GLY A 1 380 ? 23.968 -5.743 -42.992 1.00 80.31 380 GLY A C 1
ATOM 3053 O O . GLY A 1 380 ? 23.880 -6.753 -43.679 1.00 80.31 380 GLY A O 1
ATOM 3054 N N . ASP A 1 381 ? 23.417 -5.668 -41.778 1.00 69.12 381 ASP A N 1
ATOM 3055 C CA . ASP A 1 381 ? 22.577 -6.730 -41.200 1.00 69.12 381 ASP A CA 1
ATOM 3056 C C . ASP A 1 381 ? 21.184 -6.178 -40.852 1.00 69.12 381 ASP A C 1
ATOM 3058 O O . ASP A 1 381 ? 21.068 -5.085 -40.282 1.00 69.12 381 ASP A O 1
ATOM 3062 N N . GLU A 1 382 ? 20.142 -6.912 -41.252 1.00 56.06 382 GLU A N 1
ATOM 3063 C CA . GLU A 1 382 ? 18.731 -6.511 -41.150 1.00 56.06 382 GLU A CA 1
ATOM 3064 C C . GLU A 1 382 ? 18.117 -6.830 -39.779 1.00 56.06 382 GLU A C 1
ATOM 3066 O O . GLU A 1 382 ? 17.059 -6.292 -39.443 1.00 56.06 382 GLU A O 1
ATOM 3071 N N . GLU A 1 383 ? 18.754 -7.666 -38.951 1.00 55.12 383 GLU A N 1
ATOM 3072 C CA . GLU A 1 383 ? 18.142 -8.097 -37.692 1.00 55.12 383 GLU A CA 1
ATOM 3073 C C . GLU A 1 383 ? 18.408 -7.147 -36.505 1.00 55.12 383 GLU A C 1
ATOM 3075 O O . GLU A 1 383 ? 19.494 -6.607 -36.278 1.00 55.12 383 GLU A O 1
ATOM 3080 N N . TYR A 1 384 ? 17.334 -6.920 -35.743 1.00 61.25 384 TYR A N 1
ATOM 3081 C CA . TYR A 1 384 ? 17.229 -6.108 -34.528 1.00 61.25 384 TYR A CA 1
ATOM 3082 C C . TYR A 1 384 ? 18.402 -6.282 -33.561 1.00 61.25 384 TYR A C 1
ATOM 3084 O O . TYR A 1 384 ? 18.895 -7.389 -33.410 1.00 61.25 384 TYR A O 1
ATOM 3092 N N . SER A 1 385 ? 18.769 -5.228 -32.813 1.00 71.31 385 SER A N 1
ATOM 3093 C CA . SER A 1 385 ? 19.835 -5.283 -31.797 1.00 71.31 385 SER A CA 1
ATOM 3094 C C . SER A 1 385 ? 19.760 -6.547 -30.926 1.00 71.31 385 SER A C 1
ATOM 3096 O O . SER A 1 385 ? 18.729 -6.804 -30.303 1.00 71.31 385 SER A O 1
ATOM 3098 N N . TRP A 1 386 ? 20.858 -7.296 -30.825 1.00 82.38 386 TRP A N 1
ATOM 3099 C CA . TRP A 1 386 ? 20.903 -8.575 -30.111 1.00 82.38 386 TRP A CA 1
ATOM 3100 C C . TRP A 1 386 ? 22.127 -8.689 -29.204 1.00 82.38 386 TRP A C 1
ATOM 3102 O O . TRP A 1 386 ? 23.104 -7.948 -29.333 1.00 82.38 386 TRP A O 1
ATOM 3112 N N . ARG A 1 387 ? 22.084 -9.639 -28.266 1.00 84.56 387 ARG A N 1
ATOM 3113 C CA . ARG A 1 387 ? 23.200 -9.948 -27.364 1.00 84.56 387 ARG A CA 1
ATOM 3114 C C . ARG A 1 387 ? 23.789 -11.317 -27.665 1.00 84.56 387 ARG A C 1
ATOM 3116 O O . ARG A 1 387 ? 23.054 -12.278 -27.875 1.00 84.56 387 ARG A O 1
ATOM 3123 N N . GLN A 1 388 ? 25.112 -11.409 -27.615 1.00 85.69 388 GLN A N 1
ATOM 3124 C CA . GLN A 1 388 ? 25.844 -12.672 -27.633 1.00 85.69 388 GLN A CA 1
ATOM 3125 C C . GLN A 1 388 ? 27.001 -12.571 -26.640 1.00 85.69 388 GLN A C 1
ATOM 3127 O O . GLN A 1 388 ? 27.857 -11.703 -26.779 1.00 85.69 388 GLN A O 1
ATOM 3132 N N . GLU A 1 389 ? 27.024 -13.465 -25.650 1.00 86.88 389 GLU A N 1
ATOM 3133 C CA . GLU A 1 389 ? 27.999 -13.431 -24.551 1.00 86.88 389 GLU A CA 1
ATOM 3134 C C . GLU A 1 389 ? 28.044 -12.050 -23.868 1.00 86.88 389 GLU A C 1
ATOM 3136 O O . GLU A 1 389 ? 27.018 -11.597 -23.364 1.00 86.88 389 GLU A O 1
ATOM 3141 N N . ASP A 1 390 ? 29.201 -11.383 -23.848 1.00 89.69 390 ASP A N 1
ATOM 3142 C CA . ASP A 1 390 ? 29.397 -10.042 -23.291 1.00 89.69 390 ASP A CA 1
ATOM 3143 C C . ASP A 1 390 ? 29.368 -8.926 -24.353 1.00 89.69 390 ASP A C 1
ATOM 3145 O O . ASP A 1 390 ? 29.803 -7.797 -24.095 1.00 89.69 390 ASP A O 1
ATOM 3149 N N . ARG A 1 391 ? 28.832 -9.223 -25.544 1.00 91.56 391 ARG A N 1
ATOM 3150 C CA . ARG A 1 391 ? 28.698 -8.284 -26.661 1.00 91.56 391 ARG A CA 1
ATOM 3151 C C . ARG A 1 391 ? 27.253 -7.894 -26.923 1.00 91.56 391 ARG A C 1
ATOM 3153 O O . ARG A 1 391 ? 26.356 -8.739 -26.951 1.00 91.56 391 ARG A O 1
ATOM 3160 N N . LEU A 1 392 ? 27.053 -6.611 -27.202 1.00 91.38 392 LEU A N 1
ATOM 3161 C CA . LEU A 1 392 ? 25.798 -6.080 -27.724 1.00 91.38 392 LEU A CA 1
ATOM 3162 C C . LEU A 1 392 ? 25.999 -5.643 -29.171 1.00 91.38 392 LEU A C 1
ATOM 3164 O O . LEU A 1 392 ? 26.828 -4.779 -29.447 1.00 91.38 392 LEU A O 1
ATOM 3168 N N . PHE A 1 393 ? 25.203 -6.199 -30.069 1.00 91.19 393 PHE A N 1
ATOM 3169 C CA . PHE A 1 393 ? 25.186 -5.852 -31.479 1.00 91.19 393 PHE A CA 1
ATOM 3170 C C . PHE A 1 393 ? 24.033 -4.893 -31.745 1.00 91.19 393 PHE A C 1
ATOM 3172 O O . PHE A 1 393 ? 22.916 -5.099 -31.270 1.00 91.19 393 PHE A O 1
ATOM 3179 N N . ILE A 1 394 ? 24.315 -3.812 -32.462 1.00 90.00 394 ILE A N 1
ATOM 3180 C CA . ILE A 1 394 ? 23.354 -2.754 -32.760 1.00 90.00 394 ILE A CA 1
ATOM 3181 C C . ILE A 1 394 ? 23.380 -2.509 -34.260 1.00 90.00 394 ILE A C 1
ATOM 3183 O O . ILE A 1 394 ? 24.393 -2.054 -34.791 1.00 90.00 394 ILE A O 1
ATOM 3187 N N . SER A 1 395 ? 22.248 -2.732 -34.927 1.00 90.12 395 SER A N 1
ATOM 3188 C CA . SER A 1 395 ? 22.080 -2.249 -36.295 1.00 90.12 395 SER A CA 1
ATOM 3189 C C . SER A 1 395 ? 22.116 -0.717 -36.300 1.00 90.12 395 SER A C 1
ATOM 3191 O O . SER A 1 395 ? 21.333 -0.035 -35.623 1.00 90.12 395 SER A O 1
ATOM 3193 N N . MET A 1 396 ? 23.101 -0.174 -37.011 1.00 90.75 396 MET A N 1
ATOM 3194 C CA . MET A 1 396 ? 23.362 1.262 -37.112 1.00 90.75 396 MET A CA 1
ATOM 3195 C C . MET A 1 396 ? 22.571 1.901 -38.248 1.00 90.75 396 MET A C 1
ATOM 3197 O O . MET A 1 396 ? 22.473 3.129 -38.305 1.00 90.75 396 MET A O 1
ATOM 3201 N N . TRP A 1 397 ? 22.010 1.080 -39.131 1.00 88.88 397 TRP A N 1
ATOM 3202 C CA . TRP A 1 397 ? 21.362 1.495 -40.355 1.00 88.88 397 TRP A CA 1
ATOM 3203 C C . TRP A 1 397 ? 20.046 0.751 -40.550 1.00 88.88 397 TRP A C 1
ATOM 3205 O O . TRP A 1 397 ? 20.028 -0.472 -40.610 1.00 88.88 397 TRP A O 1
ATOM 3215 N N . ASP A 1 398 ? 18.956 1.502 -40.662 1.00 84.19 398 ASP A N 1
ATOM 3216 C CA . ASP A 1 398 ? 17.660 0.971 -41.069 1.00 84.19 398 ASP A CA 1
ATOM 3217 C C . ASP A 1 398 ? 17.455 1.258 -42.558 1.00 84.19 398 ASP A C 1
ATOM 3219 O O . ASP A 1 398 ? 17.347 2.420 -42.971 1.00 84.19 398 ASP A O 1
ATOM 3223 N N . GLU A 1 399 ? 17.427 0.189 -43.349 1.00 82.06 399 GLU A N 1
ATOM 3224 C CA . GLU A 1 399 ? 17.316 0.251 -44.802 1.00 82.06 399 GLU A CA 1
ATOM 3225 C C . GLU A 1 399 ? 15.900 0.613 -45.269 1.00 82.06 399 GLU A C 1
ATOM 3227 O O . GLU A 1 399 ? 15.752 1.332 -46.259 1.00 82.06 399 GLU A O 1
ATOM 3232 N N . GLU A 1 400 ? 14.861 0.218 -44.529 1.00 81.12 400 GLU A N 1
ATOM 3233 C CA . GLU A 1 400 ? 13.468 0.522 -44.865 1.00 81.12 400 GLU A CA 1
ATOM 3234 C C . GLU A 1 400 ? 13.149 1.991 -44.570 1.00 81.12 400 GLU A C 1
ATOM 3236 O O . GLU A 1 400 ? 12.646 2.722 -45.429 1.00 81.12 400 GLU A O 1
ATOM 3241 N N . SER A 1 401 ? 13.478 2.456 -43.359 1.00 80.75 401 SER A N 1
ATOM 3242 C CA . SER A 1 401 ? 13.205 3.839 -42.953 1.00 80.75 401 SER A CA 1
ATOM 3243 C C . SER A 1 401 ? 14.286 4.824 -43.378 1.00 80.75 401 SER A C 1
ATOM 3245 O O . SER A 1 401 ? 14.094 6.040 -43.232 1.00 80.75 401 SER A O 1
ATOM 3247 N N . LYS A 1 402 ? 15.394 4.322 -43.942 1.00 83.38 402 LYS A N 1
ATOM 3248 C CA . LYS A 1 402 ? 16.479 5.132 -44.492 1.00 83.38 402 LYS A CA 1
ATOM 3249 C C . LYS A 1 402 ? 17.075 6.056 -43.415 1.00 83.38 402 LYS A C 1
ATOM 3251 O O . LYS A 1 402 ? 17.284 7.253 -43.627 1.00 83.38 402 LYS A O 1
ATOM 3256 N N . ARG A 1 403 ? 17.316 5.507 -42.214 1.00 82.31 403 ARG A N 1
ATOM 3257 C CA . ARG A 1 403 ? 17.749 6.252 -41.013 1.00 82.31 403 ARG A CA 1
ATOM 3258 C C . ARG A 1 403 ? 18.945 5.612 -40.314 1.00 82.31 403 ARG A C 1
ATOM 3260 O O . ARG A 1 403 ? 18.942 4.435 -39.976 1.00 82.31 403 ARG A O 1
ATOM 3267 N N . ALA A 1 404 ? 19.921 6.456 -39.976 1.00 87.94 404 ALA A N 1
ATOM 3268 C CA . ALA A 1 404 ? 21.051 6.073 -39.139 1.00 87.94 404 ALA A CA 1
ATOM 3269 C C . ALA A 1 404 ? 20.722 6.189 -37.644 1.00 87.94 404 ALA A C 1
ATOM 3271 O O . ALA A 1 404 ? 20.183 7.202 -37.173 1.00 87.94 404 ALA A O 1
ATOM 3272 N N . ARG A 1 405 ? 21.128 5.179 -36.876 1.00 86.00 405 ARG A N 1
ATOM 3273 C CA . ARG A 1 405 ? 21.054 5.150 -35.412 1.00 86.00 405 ARG A CA 1
ATOM 3274 C C . ARG A 1 405 ? 22.324 5.750 -34.796 1.00 86.00 405 ARG A C 1
ATOM 3276 O O . ARG A 1 405 ? 23.396 5.732 -35.392 1.00 86.00 405 ARG A O 1
ATOM 3283 N N . ASN A 1 406 ? 22.202 6.317 -33.597 1.00 86.75 406 ASN A N 1
ATOM 3284 C CA . ASN A 1 406 ? 23.351 6.728 -32.782 1.00 86.75 406 ASN A CA 1
ATOM 3285 C C . ASN A 1 406 ? 23.516 5.740 -31.616 1.00 86.75 406 ASN A C 1
ATOM 3287 O O . ASN A 1 406 ? 22.505 5.311 -31.067 1.00 86.75 406 ASN A O 1
ATOM 3291 N N . ALA A 1 407 ? 24.754 5.402 -31.248 1.00 86.69 407 ALA A N 1
ATOM 3292 C CA . ALA A 1 407 ? 25.078 4.533 -30.113 1.00 86.69 407 ALA A CA 1
ATOM 3293 C C . ALA A 1 407 ? 26.558 4.673 -29.704 1.00 86.69 407 ALA A C 1
ATOM 3295 O O . ALA A 1 407 ? 27.412 5.056 -30.515 1.00 86.69 407 ALA A O 1
ATOM 3296 N N . ASP A 1 408 ? 26.891 4.312 -28.462 1.00 87.81 408 ASP A N 1
ATOM 3297 C CA . ASP A 1 408 ? 28.281 4.246 -27.978 1.00 87.81 408 ASP A CA 1
ATOM 3298 C C . ASP A 1 408 ? 28.966 2.939 -28.392 1.00 87.81 408 ASP A C 1
ATOM 3300 O O . ASP A 1 408 ? 29.261 2.079 -27.564 1.00 87.81 408 ASP A O 1
ATOM 3304 N N . ILE A 1 409 ? 29.220 2.805 -29.694 1.00 92.06 409 ILE A N 1
ATOM 3305 C CA . ILE A 1 409 ? 29.917 1.645 -30.256 1.00 92.06 409 ILE A CA 1
ATOM 3306 C C . ILE A 1 409 ? 31.414 1.665 -29.922 1.00 92.06 409 ILE A C 1
ATOM 3308 O O . ILE A 1 409 ? 32.070 2.713 -29.970 1.00 92.06 409 ILE A O 1
ATOM 3312 N N . ASP A 1 410 ? 31.951 0.487 -29.624 1.00 93.12 410 ASP A N 1
ATOM 3313 C CA . ASP A 1 410 ? 33.375 0.244 -29.403 1.00 93.12 410 ASP A CA 1
ATOM 3314 C C . ASP A 1 410 ? 34.097 -0.125 -30.701 1.00 93.12 410 ASP A C 1
ATOM 3316 O O . ASP A 1 410 ? 35.265 0.245 -30.861 1.00 93.12 410 ASP A O 1
ATOM 3320 N N . VAL A 1 411 ? 33.379 -0.783 -31.618 1.00 95.00 411 VAL A N 1
ATOM 3321 C CA . VAL A 1 411 ? 33.811 -1.243 -32.944 1.00 95.00 411 VAL A CA 1
ATOM 3322 C C . VAL A 1 411 ? 32.653 -1.108 -33.943 1.00 95.00 411 VAL A C 1
ATOM 3324 O O . VAL A 1 411 ? 31.487 -1.260 -33.572 1.00 95.00 411 VAL A O 1
ATOM 3327 N N . LEU A 1 412 ? 32.970 -0.816 -35.206 1.00 95.62 412 LEU A N 1
ATOM 3328 C CA . LEU A 1 412 ? 32.011 -0.803 -36.313 1.00 95.62 412 LEU A CA 1
ATOM 3329 C C . LEU A 1 412 ? 32.279 -1.995 -37.234 1.00 95.62 412 LEU A C 1
ATOM 3331 O O . LEU A 1 412 ? 33.402 -2.182 -37.693 1.00 95.62 412 LEU A O 1
ATOM 3335 N N . TRP A 1 413 ? 31.267 -2.803 -37.508 1.00 94.50 413 TRP A N 1
ATOM 3336 C CA . TRP A 1 413 ? 31.306 -3.860 -38.509 1.00 94.50 413 TRP A CA 1
ATOM 3337 C C . TRP A 1 413 ? 30.555 -3.395 -39.749 1.00 94.50 413 TRP A C 1
ATOM 3339 O O . TRP A 1 413 ? 29.458 -2.848 -39.648 1.00 94.50 413 TRP A O 1
ATOM 3349 N N . VAL A 1 414 ? 31.154 -3.625 -40.911 1.00 92.75 414 VAL A N 1
ATOM 3350 C CA . VAL A 1 414 ? 30.480 -3.481 -42.202 1.00 92.75 414 VAL A CA 1
ATOM 3351 C C . VAL A 1 414 ? 30.427 -4.872 -42.810 1.00 92.75 414 VAL A C 1
ATOM 3353 O O . VAL A 1 414 ? 31.472 -5.460 -43.096 1.00 92.75 414 VAL A O 1
ATOM 3356 N N . THR A 1 415 ? 29.227 -5.429 -42.898 1.00 90.38 415 THR A N 1
ATOM 3357 C CA . THR A 1 415 ? 28.979 -6.793 -43.361 1.00 90.38 415 THR A CA 1
ATOM 3358 C C . THR A 1 415 ? 28.467 -6.773 -44.789 1.00 90.38 415 THR A C 1
ATOM 3360 O O . THR A 1 415 ? 27.748 -5.855 -45.184 1.00 90.38 415 THR A O 1
ATOM 3363 N N . ASP A 1 416 ? 28.851 -7.786 -45.557 1.00 84.50 416 ASP A N 1
ATOM 3364 C CA . ASP A 1 416 ? 28.323 -8.038 -46.896 1.00 84.50 416 ASP A CA 1
ATOM 3365 C C . ASP A 1 416 ? 26.804 -8.311 -46.858 1.00 84.50 416 ASP A C 1
ATOM 3367 O O . ASP A 1 416 ? 26.325 -9.132 -46.073 1.00 84.50 416 ASP A O 1
ATOM 3371 N N . SER A 1 417 ? 26.062 -7.569 -47.675 1.00 78.75 417 SER A N 1
ATOM 3372 C CA . SER A 1 417 ? 24.607 -7.477 -47.739 1.00 78.75 417 SER A CA 1
ATOM 3373 C C . SER A 1 417 ? 24.230 -7.172 -49.185 1.00 78.75 417 SER A C 1
ATOM 3375 O O . SER A 1 417 ? 24.473 -6.073 -49.682 1.00 78.75 417 SER A O 1
ATOM 3377 N N . GLY A 1 418 ? 23.676 -8.169 -49.879 1.00 66.81 418 GLY A N 1
ATOM 3378 C CA . GLY A 1 418 ? 23.601 -8.190 -51.346 1.00 66.81 418 GLY A CA 1
ATOM 3379 C C . GLY A 1 418 ? 22.768 -7.088 -52.015 1.00 66.81 418 GLY A C 1
ATOM 3380 O O . GLY A 1 418 ? 22.879 -6.938 -53.226 1.00 66.81 418 GLY A O 1
ATOM 3381 N N . ASP A 1 419 ? 21.970 -6.323 -51.261 1.00 69.00 419 ASP A N 1
ATOM 3382 C CA . ASP A 1 419 ? 21.054 -5.298 -51.790 1.00 69.00 419 ASP A CA 1
ATOM 3383 C C . ASP A 1 419 ? 21.198 -3.911 -51.102 1.00 69.00 419 ASP A C 1
ATOM 3385 O O . ASP A 1 419 ? 20.333 -3.049 -51.270 1.00 69.00 419 ASP A O 1
ATOM 3389 N N . MET A 1 420 ? 22.271 -3.651 -50.333 1.00 77.19 420 MET A N 1
ATOM 3390 C CA . MET A 1 420 ? 22.422 -2.407 -49.549 1.00 77.19 420 MET A CA 1
ATOM 3391 C C . MET A 1 420 ? 23.200 -1.290 -50.276 1.00 77.19 420 MET A C 1
ATOM 3393 O O . MET A 1 420 ? 24.294 -1.498 -50.794 1.00 77.19 420 MET A O 1
ATOM 3397 N N . ASP A 1 421 ? 22.693 -0.050 -50.214 1.00 82.94 421 ASP A N 1
ATOM 3398 C CA . ASP A 1 421 ? 23.450 1.156 -50.600 1.00 82.94 421 ASP A CA 1
ATOM 3399 C C . ASP A 1 421 ? 24.429 1.562 -49.479 1.00 82.94 421 ASP A C 1
ATOM 3401 O O . ASP A 1 421 ? 24.114 2.362 -48.586 1.00 82.94 421 ASP A O 1
ATOM 3405 N N . TYR A 1 422 ? 25.636 0.989 -49.521 1.00 85.94 422 TYR A N 1
ATOM 3406 C CA . TYR A 1 422 ? 26.700 1.267 -48.553 1.00 85.94 422 TYR A CA 1
ATOM 3407 C C . TYR A 1 422 ? 27.101 2.742 -48.499 1.00 85.94 422 TYR A C 1
ATOM 3409 O O . TYR A 1 422 ? 27.429 3.234 -47.417 1.00 85.94 422 TYR A O 1
ATOM 3417 N N . GLY A 1 423 ? 27.046 3.463 -49.621 1.00 84.62 423 GLY A N 1
ATOM 3418 C CA . GLY A 1 423 ? 27.412 4.878 -49.682 1.00 84.62 423 GLY A CA 1
ATOM 3419 C C . GLY A 1 423 ? 26.542 5.728 -48.777 1.00 84.62 423 GLY A C 1
ATOM 3420 O O . GLY A 1 423 ? 27.024 6.494 -47.928 1.00 84.62 423 GLY A O 1
ATOM 3421 N N . TRP A 1 424 ? 25.233 5.534 -48.893 1.00 84.12 424 TRP A N 1
ATOM 3422 C CA . TRP A 1 424 ? 24.282 6.278 -48.090 1.00 84.12 424 TRP A CA 1
ATOM 3423 C C . TRP A 1 424 ? 24.303 5.839 -46.619 1.00 84.12 424 TRP A C 1
ATOM 3425 O O . TRP A 1 424 ? 24.333 6.696 -45.729 1.00 84.12 424 TRP A O 1
ATOM 3435 N N . ALA A 1 425 ? 24.395 4.531 -46.357 1.00 89.94 425 ALA A N 1
ATOM 3436 C CA . ALA A 1 425 ? 24.447 3.982 -45.004 1.00 89.94 425 ALA A CA 1
ATOM 3437 C C . ALA A 1 425 ? 25.700 4.431 -44.229 1.00 89.94 425 ALA A C 1
ATOM 3439 O O . ALA A 1 425 ? 25.589 4.996 -43.136 1.00 89.94 425 ALA A O 1
ATOM 3440 N N . ILE A 1 426 ? 26.898 4.251 -44.801 1.00 93.50 426 ILE A N 1
ATOM 3441 C CA . ILE A 1 426 ? 28.180 4.607 -44.169 1.00 93.50 426 ILE A CA 1
ATOM 3442 C C . ILE A 1 426 ? 28.237 6.103 -43.879 1.00 93.50 426 ILE A C 1
ATOM 3444 O O . ILE A 1 426 ? 28.563 6.504 -42.757 1.00 93.50 426 ILE A O 1
ATOM 3448 N N . ASN A 1 427 ? 27.892 6.946 -44.856 1.00 91.50 427 ASN A N 1
ATOM 3449 C CA . ASN A 1 427 ? 27.921 8.389 -44.656 1.00 91.50 427 ASN A CA 1
ATOM 3450 C C . ASN A 1 427 ? 26.903 8.823 -43.592 1.00 91.50 427 ASN A C 1
ATOM 3452 O O . ASN A 1 427 ? 27.253 9.584 -42.690 1.00 91.50 427 ASN A O 1
ATOM 3456 N N . ALA A 1 428 ? 25.664 8.327 -43.638 1.00 90.31 428 ALA A N 1
ATOM 3457 C CA . ALA A 1 428 ? 24.646 8.691 -42.656 1.00 90.31 428 ALA A CA 1
ATOM 3458 C C . ALA A 1 428 ? 25.039 8.268 -41.232 1.00 90.31 428 ALA A C 1
ATOM 3460 O O . ALA A 1 428 ? 24.929 9.079 -40.306 1.00 90.31 428 ALA A O 1
ATOM 3461 N N . VAL A 1 429 ? 25.560 7.047 -41.055 1.00 93.19 429 VAL A N 1
ATOM 3462 C CA . VAL A 1 429 ? 26.076 6.563 -39.765 1.00 93.19 429 VAL A CA 1
ATOM 3463 C C . VAL A 1 429 ? 27.248 7.419 -39.300 1.00 93.19 429 VAL A C 1
ATOM 3465 O O . VAL A 1 429 ? 27.228 7.918 -38.175 1.00 93.19 429 VAL A O 1
ATOM 3468 N N . TYR A 1 430 ? 28.232 7.682 -40.162 1.00 93.88 430 TYR A N 1
ATOM 3469 C CA . TYR A 1 430 ? 29.368 8.537 -39.823 1.00 93.88 430 TYR A CA 1
ATOM 3470 C C . TYR A 1 430 ? 28.924 9.933 -39.374 1.00 93.88 430 TYR A C 1
ATOM 3472 O O . TYR A 1 430 ? 29.340 10.389 -38.309 1.00 93.88 430 TYR A O 1
ATOM 3480 N N . GLN A 1 431 ? 28.050 10.608 -40.129 1.00 90.25 431 GLN A N 1
ATOM 3481 C CA . GLN A 1 431 ? 27.551 11.935 -39.754 1.00 90.25 431 GLN A CA 1
ATOM 3482 C C . GLN A 1 431 ? 26.780 11.886 -38.435 1.00 90.25 431 GLN A C 1
ATOM 3484 O O . GLN A 1 431 ? 26.941 12.767 -37.589 1.00 90.25 431 GLN A O 1
ATOM 3489 N N . ARG A 1 432 ? 25.958 10.851 -38.229 1.00 91.19 432 ARG A N 1
ATOM 3490 C CA . ARG A 1 432 ? 25.165 10.696 -37.010 1.00 91.19 432 ARG A CA 1
ATOM 3491 C C . ARG A 1 432 ? 26.052 10.536 -35.780 1.00 91.19 432 ARG A C 1
ATOM 3493 O O . ARG A 1 432 ? 25.825 11.236 -34.796 1.00 91.19 432 ARG A O 1
ATOM 3500 N N . LEU A 1 433 ? 27.073 9.682 -35.858 1.00 90.44 433 LEU A N 1
ATOM 3501 C CA . LEU A 1 433 ? 28.030 9.468 -34.773 1.00 90.44 433 LEU A CA 1
ATOM 3502 C C . LEU A 1 433 ? 28.938 10.689 -34.569 1.00 90.44 433 LEU A C 1
ATOM 3504 O O . LEU A 1 433 ? 29.210 11.070 -33.436 1.00 90.44 433 LEU A O 1
ATOM 3508 N N . LYS A 1 434 ? 29.382 11.343 -35.647 1.00 88.81 434 LYS A N 1
ATOM 3509 C CA . LYS A 1 434 ? 30.253 12.528 -35.588 1.00 88.81 434 LYS A CA 1
ATOM 3510 C C . LYS A 1 434 ? 29.575 13.714 -34.912 1.00 88.81 434 LYS A C 1
ATOM 3512 O O . LYS A 1 434 ? 30.229 14.469 -34.198 1.00 88.81 434 LYS A O 1
ATOM 3517 N N . ASN A 1 435 ? 28.280 13.884 -35.154 1.00 85.31 435 ASN A N 1
ATOM 3518 C CA . ASN A 1 435 ? 27.507 14.988 -34.597 1.00 85.31 435 ASN A CA 1
ATOM 3519 C C . ASN A 1 435 ? 27.164 14.789 -33.109 1.00 85.31 435 ASN A C 1
ATOM 3521 O O . ASN A 1 435 ? 26.688 15.727 -32.469 1.00 85.31 435 ASN A O 1
ATOM 3525 N N . ASP A 1 436 ? 27.428 13.610 -32.537 1.00 82.62 436 ASP A N 1
ATOM 3526 C CA . ASP A 1 436 ? 27.331 13.387 -31.098 1.00 82.62 436 ASP A CA 1
ATOM 3527 C C . ASP A 1 436 ? 28.584 13.917 -30.383 1.00 82.62 436 ASP A C 1
ATOM 3529 O O . ASP A 1 436 ? 29.585 13.226 -30.190 1.00 82.62 436 ASP A O 1
ATOM 3533 N N . VAL A 1 437 ? 28.508 15.174 -29.949 1.00 80.50 437 VAL A N 1
ATOM 3534 C CA . VAL A 1 437 ? 29.579 15.849 -29.197 1.00 80.50 437 VAL A CA 1
ATOM 3535 C C . VAL A 1 437 ? 29.775 15.300 -27.779 1.00 80.50 437 VAL A C 1
ATOM 3537 O O . VAL A 1 437 ? 30.686 15.730 -27.076 1.00 80.50 437 VAL A O 1
ATOM 3540 N N . THR A 1 438 ? 28.921 14.376 -27.330 1.00 75.75 438 THR A N 1
ATOM 3541 C CA . THR A 1 438 ? 28.948 13.815 -25.973 1.00 75.75 438 THR A CA 1
ATOM 3542 C C . THR A 1 438 ? 29.628 12.447 -25.898 1.00 75.75 438 THR A C 1
ATOM 3544 O O . THR A 1 438 ? 29.713 11.856 -24.819 1.00 75.75 438 THR A O 1
ATOM 3547 N N . ARG A 1 439 ? 30.128 11.919 -27.024 1.00 82.06 439 ARG A N 1
ATOM 3548 C CA . ARG A 1 439 ? 30.826 10.626 -27.088 1.00 82.06 439 ARG A CA 1
ATOM 3549 C C . ARG A 1 439 ? 32.032 10.587 -26.155 1.00 82.06 439 ARG A C 1
ATOM 3551 O O . ARG A 1 439 ? 32.869 11.484 -26.163 1.00 82.06 439 ARG A O 1
ATOM 3558 N N . ALA A 1 440 ? 32.137 9.504 -25.387 1.00 74.81 440 ALA A N 1
ATOM 3559 C CA . ALA A 1 440 ? 33.297 9.271 -24.529 1.00 74.81 440 ALA A CA 1
ATOM 3560 C C . ALA A 1 440 ? 34.543 8.884 -25.343 1.00 74.81 440 ALA A C 1
ATOM 3562 O O . ALA A 1 440 ? 35.657 9.240 -24.969 1.00 74.81 440 ALA A O 1
ATOM 3563 N N . LYS A 1 441 ? 34.337 8.168 -26.457 1.00 83.56 441 LYS A N 1
ATOM 3564 C CA . LYS A 1 441 ? 35.385 7.685 -27.357 1.00 83.56 441 LYS A CA 1
ATOM 3565 C C . LYS A 1 441 ? 35.304 8.434 -28.697 1.00 83.56 441 LYS A C 1
ATOM 3567 O O . LYS A 1 441 ? 34.234 8.410 -29.323 1.00 83.56 441 LYS A O 1
ATOM 3572 N N . PRO A 1 442 ? 36.378 9.109 -29.147 1.00 89.94 442 PRO A N 1
ATOM 3573 C CA . PRO A 1 442 ? 36.383 9.778 -30.444 1.00 89.94 442 PRO A CA 1
ATOM 3574 C C . PRO A 1 442 ? 36.268 8.748 -31.574 1.00 89.94 442 PRO A C 1
ATOM 3576 O O . PRO A 1 442 ? 36.732 7.616 -31.441 1.00 89.94 442 PRO A O 1
ATOM 3579 N N . LEU A 1 443 ? 35.665 9.138 -32.705 1.00 92.44 443 LEU A N 1
ATOM 3580 C CA . LEU A 1 443 ? 35.486 8.221 -33.843 1.00 92.44 443 LEU A CA 1
ATOM 3581 C C . LEU A 1 443 ? 36.811 7.640 -34.330 1.00 92.44 443 LEU A C 1
ATOM 3583 O O . LEU A 1 443 ? 36.859 6.468 -34.684 1.00 92.44 443 LEU A O 1
ATOM 3587 N N . SER A 1 444 ? 37.883 8.431 -34.252 1.00 93.62 444 SER A N 1
ATOM 3588 C CA . SER A 1 444 ? 39.235 8.041 -34.653 1.00 93.62 444 SER A CA 1
ATOM 3589 C C . SER A 1 444 ? 39.818 6.846 -33.889 1.00 93.62 444 SER A C 1
ATOM 3591 O O . SER A 1 444 ? 40.860 6.322 -34.260 1.00 93.62 444 SER A O 1
ATOM 3593 N N . GLU A 1 445 ? 39.183 6.423 -32.795 1.00 94.44 445 GLU A N 1
ATOM 3594 C CA . GLU A 1 445 ? 39.608 5.277 -31.983 1.00 94.44 445 GLU A CA 1
ATOM 3595 C C . GLU A 1 445 ? 38.701 4.049 -32.157 1.00 94.44 445 GLU A C 1
ATOM 3597 O O . GLU A 1 445 ? 38.913 3.023 -31.506 1.00 94.44 445 GLU A O 1
ATOM 3602 N N . ILE A 1 446 ? 37.661 4.140 -32.985 1.00 95.56 446 ILE A N 1
ATOM 3603 C CA . ILE A 1 446 ? 36.711 3.050 -33.225 1.00 95.56 446 ILE A CA 1
ATOM 3604 C C . ILE A 1 446 ? 37.224 2.241 -34.419 1.00 95.56 446 ILE A C 1
ATOM 3606 O O . ILE A 1 446 ? 37.165 2.740 -35.540 1.00 95.56 446 ILE A O 1
ATOM 3610 N N . PRO A 1 447 ? 37.759 1.024 -34.224 1.00 96.81 447 PRO A N 1
ATOM 3611 C CA . PRO A 1 447 ? 38.169 0.195 -35.346 1.00 96.81 447 PRO A CA 1
ATOM 3612 C C . PRO A 1 447 ? 36.967 -0.176 -36.218 1.00 96.81 447 PRO A C 1
ATOM 3614 O O . PRO A 1 447 ? 35.848 -0.344 -35.721 1.00 96.81 447 PRO A O 1
ATOM 3617 N N . VAL A 1 448 ? 37.229 -0.334 -37.512 1.00 97.06 448 VAL A N 1
ATOM 3618 C CA . VAL A 1 448 ? 36.265 -0.823 -38.496 1.00 97.06 448 VAL A CA 1
ATOM 3619 C C . VAL A 1 448 ? 36.681 -2.226 -38.922 1.00 97.06 448 VAL A C 1
ATOM 3621 O O . VAL A 1 448 ? 37.841 -2.458 -39.262 1.00 97.06 448 VAL A O 1
ATOM 3624 N N . ILE A 1 449 ? 35.742 -3.167 -38.906 1.00 95.56 449 ILE A N 1
ATOM 3625 C CA . ILE A 1 449 ? 35.950 -4.541 -39.362 1.00 95.56 449 ILE A CA 1
ATOM 3626 C C . ILE A 1 449 ? 35.045 -4.799 -40.564 1.00 95.56 449 ILE A C 1
ATOM 3628 O O . ILE A 1 449 ? 33.822 -4.803 -40.438 1.00 95.56 449 ILE A O 1
ATOM 3632 N N . LEU A 1 450 ? 35.658 -5.027 -41.720 1.00 93.25 450 LEU A N 1
ATOM 3633 C CA . LEU A 1 450 ? 34.974 -5.461 -42.932 1.00 93.25 450 LEU A CA 1
ATOM 3634 C C . LEU A 1 450 ? 34.794 -6.979 -42.867 1.00 93.25 450 LEU A C 1
ATOM 3636 O O . LEU A 1 450 ? 35.768 -7.715 -42.687 1.00 93.25 450 LEU A O 1
ATOM 3640 N N . ARG A 1 451 ? 33.546 -7.437 -42.956 1.00 90.56 451 ARG A N 1
ATOM 3641 C CA . ARG A 1 451 ? 33.143 -8.843 -42.851 1.00 90.56 451 ARG A CA 1
ATOM 3642 C C . ARG A 1 451 ? 32.552 -9.299 -44.183 1.00 90.56 451 ARG A C 1
ATOM 3644 O O . ARG A 1 451 ? 31.548 -8.745 -44.619 1.00 90.56 451 ARG A O 1
ATOM 3651 N N . GLY A 1 452 ? 33.136 -10.333 -44.784 1.00 86.81 452 GLY A N 1
ATOM 3652 C CA . GLY A 1 452 ? 32.787 -10.744 -46.149 1.00 86.81 452 GLY A CA 1
ATOM 3653 C C . GLY A 1 452 ? 33.474 -9.856 -47.188 1.00 86.81 452 GLY A C 1
ATOM 3654 O O . GLY A 1 452 ? 34.616 -9.449 -46.966 1.00 86.81 452 GLY A O 1
ATOM 3655 N N . ASP A 1 453 ? 32.786 -9.568 -48.293 1.00 85.94 453 ASP A N 1
ATOM 3656 C CA . ASP A 1 453 ? 33.288 -8.723 -49.387 1.00 85.94 453 ASP A CA 1
ATOM 3657 C C . ASP A 1 453 ? 32.283 -7.608 -49.749 1.00 85.94 453 ASP A C 1
ATOM 3659 O O . ASP A 1 453 ? 31.744 -7.598 -50.853 1.00 85.94 453 ASP A O 1
ATOM 3663 N N . PRO A 1 454 ? 31.965 -6.687 -48.812 1.00 84.94 454 PRO A N 1
ATOM 3664 C CA . PRO A 1 454 ? 31.018 -5.608 -49.081 1.00 84.94 454 PRO A CA 1
ATOM 3665 C C . PRO A 1 454 ? 31.538 -4.692 -50.202 1.00 84.94 454 PRO A C 1
ATOM 3667 O O . PRO A 1 454 ? 32.681 -4.226 -50.154 1.00 84.94 454 PRO A O 1
ATOM 3670 N N . GLU A 1 455 ? 30.686 -4.384 -51.184 1.00 86.25 455 GLU A N 1
ATOM 3671 C CA . GLU A 1 455 ? 31.018 -3.497 -52.308 1.00 86.25 455 GLU A CA 1
ATOM 3672 C C . GLU A 1 455 ? 31.104 -2.026 -51.851 1.00 86.25 455 GLU A C 1
ATOM 3674 O O . GLU A 1 455 ? 30.147 -1.255 -51.929 1.00 86.25 455 GLU A O 1
ATOM 3679 N N . ILE A 1 456 ? 32.273 -1.630 -51.341 1.00 88.06 456 ILE A N 1
ATOM 3680 C CA . ILE A 1 456 ? 32.539 -0.287 -50.805 1.00 88.06 456 ILE A CA 1
ATOM 3681 C C . ILE A 1 456 ? 33.391 0.512 -51.801 1.00 88.06 456 ILE A C 1
ATOM 3683 O O . ILE A 1 456 ? 34.488 0.089 -52.172 1.00 88.06 456 ILE A O 1
ATOM 3687 N N . GLY A 1 457 ? 32.906 1.687 -52.211 1.00 87.88 457 GLY A N 1
ATOM 3688 C CA . GLY A 1 457 ? 33.632 2.608 -53.088 1.00 87.88 457 GLY A CA 1
ATOM 3689 C C . GLY A 1 457 ? 34.809 3.318 -52.404 1.00 87.88 457 GLY A C 1
ATOM 3690 O O . GLY A 1 457 ? 34.982 3.274 -51.184 1.00 87.88 457 GLY A O 1
ATOM 3691 N N . GLU A 1 458 ? 35.645 3.999 -53.198 1.00 89.62 458 GLU A N 1
ATOM 3692 C CA . GLU A 1 458 ? 36.801 4.750 -52.676 1.00 89.62 458 GLU A CA 1
ATOM 3693 C C . GLU A 1 458 ? 36.376 5.888 -51.728 1.00 89.62 458 GLU A C 1
ATOM 3695 O O . GLU A 1 458 ? 37.003 6.088 -50.688 1.00 89.62 458 GLU A O 1
ATOM 3700 N N . GLU A 1 459 ? 35.284 6.597 -52.040 1.00 89.38 459 GLU A N 1
ATOM 3701 C CA . GLU A 1 459 ? 34.777 7.704 -51.214 1.00 89.38 459 GLU A CA 1
ATOM 3702 C C . GLU A 1 459 ? 34.263 7.216 -49.850 1.00 89.38 459 GLU A C 1
ATOM 3704 O O . GLU A 1 459 ? 34.505 7.846 -48.816 1.00 89.38 459 GLU A O 1
ATOM 3709 N N . GLU A 1 460 ? 33.588 6.069 -49.817 1.00 92.12 460 GLU A N 1
ATOM 3710 C CA . GLU A 1 460 ? 33.118 5.432 -48.589 1.00 92.12 460 GLU A CA 1
ATOM 3711 C C . GLU A 1 460 ? 34.273 4.893 -47.751 1.00 92.12 460 GLU A C 1
ATOM 3713 O O . GLU A 1 460 ? 34.270 5.034 -46.524 1.00 92.12 460 GLU A O 1
ATOM 3718 N N . MET A 1 461 ? 35.284 4.313 -48.399 1.00 92.50 461 MET A N 1
ATOM 3719 C CA . MET A 1 461 ? 36.487 3.839 -47.724 1.00 92.50 461 MET A CA 1
ATOM 3720 C C . MET A 1 461 ? 37.221 4.994 -47.030 1.00 92.50 461 MET A C 1
ATOM 3722 O O . MET A 1 461 ? 37.632 4.860 -45.875 1.00 92.50 461 MET A O 1
ATOM 3726 N N . ASP A 1 462 ? 37.298 6.159 -47.676 1.00 93.00 462 ASP A N 1
ATOM 3727 C CA . ASP A 1 462 ? 37.820 7.393 -47.080 1.00 93.00 462 ASP A CA 1
ATOM 3728 C C . ASP A 1 462 ? 37.013 7.838 -45.849 1.00 93.00 462 ASP A C 1
ATOM 3730 O O . ASP A 1 462 ? 37.575 8.403 -44.907 1.00 93.00 462 ASP A O 1
ATOM 3734 N N . ILE A 1 463 ? 35.695 7.605 -45.819 1.00 94.00 463 ILE A N 1
ATOM 3735 C CA . ILE A 1 463 ? 34.863 7.872 -44.636 1.00 94.00 463 ILE A CA 1
ATOM 3736 C C . ILE A 1 463 ? 35.176 6.867 -43.523 1.00 94.00 463 ILE A C 1
ATOM 3738 O O . ILE A 1 463 ? 35.354 7.281 -42.374 1.00 94.00 463 ILE A O 1
ATOM 3742 N N . LEU A 1 464 ? 35.286 5.574 -43.837 1.00 94.75 464 LEU A N 1
ATOM 3743 C CA . LEU A 1 464 ? 35.609 4.530 -42.857 1.00 94.75 464 LEU A CA 1
ATOM 3744 C C . LEU A 1 464 ? 36.987 4.748 -42.218 1.00 94.75 464 LEU A C 1
ATOM 3746 O O . LEU A 1 464 ? 37.134 4.586 -41.010 1.00 94.75 464 LEU A O 1
ATOM 3750 N N . GLN A 1 465 ? 37.971 5.225 -42.981 1.00 94.31 465 GLN A N 1
ATOM 3751 C CA . GLN A 1 465 ? 39.299 5.580 -42.467 1.00 94.31 465 GLN A CA 1
ATOM 3752 C C . GLN A 1 465 ? 39.307 6.802 -41.532 1.00 94.31 465 GLN A C 1
ATOM 3754 O O . GLN A 1 465 ? 40.291 7.029 -40.831 1.00 94.31 465 GLN A O 1
ATOM 3759 N N . ARG A 1 466 ? 38.228 7.602 -41.486 1.00 94.69 466 ARG A N 1
ATOM 3760 C CA . ARG A 1 466 ? 38.070 8.692 -40.497 1.00 94.69 466 ARG A CA 1
ATOM 3761 C C . ARG A 1 466 ? 37.628 8.190 -39.128 1.00 94.69 466 ARG A C 1
ATOM 3763 O O . ARG A 1 466 ? 37.603 8.981 -38.179 1.00 94.69 466 ARG A O 1
ATOM 3770 N N . PHE A 1 467 ? 37.236 6.922 -39.032 1.00 93.81 467 PHE A N 1
ATOM 3771 C CA . PHE A 1 467 ? 37.195 6.224 -37.760 1.00 93.81 467 PHE A CA 1
ATOM 3772 C C . PHE A 1 467 ? 38.636 5.824 -37.375 1.00 93.81 467 PHE A C 1
ATOM 3774 O O . PHE A 1 467 ? 39.563 6.612 -37.559 1.00 93.81 467 PHE A O 1
ATOM 3781 N N . GLY A 1 468 ? 38.843 4.642 -36.801 1.00 92.44 468 GLY A N 1
ATOM 3782 C CA . GLY A 1 468 ? 40.163 4.102 -36.491 1.00 92.44 468 GLY A CA 1
ATOM 3783 C C . GLY A 1 468 ? 40.722 3.197 -37.588 1.00 92.44 468 GLY A C 1
ATOM 3784 O O . GLY A 1 468 ? 40.519 3.401 -38.781 1.00 92.44 468 GLY A O 1
ATOM 3785 N N . GLU A 1 469 ? 41.456 2.172 -37.163 1.00 94.06 469 GLU A N 1
ATOM 3786 C CA . GLU A 1 469 ? 42.031 1.183 -38.071 1.00 94.06 469 GLU A CA 1
ATOM 3787 C C . GLU A 1 469 ? 40.937 0.372 -38.781 1.00 94.06 469 GLU A C 1
ATOM 3789 O O . GLU A 1 469 ? 40.041 -0.166 -38.126 1.00 94.06 469 GLU A O 1
ATOM 3794 N N . VAL A 1 470 ? 41.045 0.253 -40.107 1.00 95.19 470 VAL A N 1
ATOM 3795 C CA . VAL A 1 470 ? 40.180 -0.598 -40.933 1.00 95.19 470 VAL A CA 1
ATOM 3796 C C . VAL A 1 470 ? 40.868 -1.945 -41.147 1.00 95.19 470 VAL A C 1
ATOM 3798 O O . VAL A 1 470 ? 42.005 -2.000 -41.617 1.00 95.19 470 VAL A O 1
ATOM 3801 N N . ARG A 1 471 ? 40.188 -3.039 -40.797 1.00 94.38 471 ARG A N 1
ATOM 3802 C CA . ARG A 1 471 ? 40.688 -4.416 -40.918 1.00 94.38 471 ARG A CA 1
ATOM 3803 C C . ARG A 1 471 ? 39.688 -5.293 -41.664 1.00 94.38 471 ARG A C 1
ATOM 3805 O O . ARG A 1 471 ? 38.485 -5.094 -41.542 1.00 94.38 471 ARG A O 1
ATOM 3812 N N . TYR A 1 472 ? 40.194 -6.307 -42.355 1.00 87.75 472 TYR A N 1
ATOM 3813 C CA . TYR A 1 472 ? 39.383 -7.419 -42.858 1.00 87.75 472 TYR A CA 1
ATOM 3814 C C . TYR A 1 472 ? 39.320 -8.498 -41.777 1.00 87.75 472 TYR A C 1
ATOM 3816 O O . TYR A 1 472 ? 40.359 -8.841 -41.200 1.00 87.75 472 TYR A O 1
ATOM 3824 N N . GLY A 1 473 ? 38.114 -8.960 -41.445 1.00 75.25 473 GLY A N 1
ATOM 3825 C CA . GLY A 1 473 ? 37.850 -9.769 -40.253 1.00 75.25 473 GLY A CA 1
ATOM 3826 C C . GLY A 1 473 ? 37.293 -11.147 -40.513 1.00 75.25 473 GLY A C 1
ATOM 3827 O O . GLY A 1 473 ? 36.368 -11.265 -41.342 1.00 75.25 473 GLY A O 1
#

Organism: Methanothermobacter thermautotrophicus (strain ATCC 29096 / DSM 1053 / JCM 10044 / NBRC 100330 / Delta H) (NCBI:txid187420)